Protein AF-A0A1W6MZQ7-F1 (afdb_monomer_lite)

pLDDT: mean 76.64, std 16.8, range [31.25, 96.75]

Sequence (669 aa):
MWQERLDAFWDGKRGLALGFFDEETVAAEGVRPEIAVFASATEAMDDAELVDLVEPARWRCGCQMFDVPRGRRFLALHAVGGAELRIELCDDKLGLTGGEWRVLFIELPDGSALAQPAFNAASLSAHGDLARYAQERILRSGPKLVWALGQKRSVERPADAIVIQRLEPTQRLFPAQQSHLAIEARELRVEREEAPPPAPFAILDHWLREGGAPCATLRLRFASFAQGDAFLKRSSTFLVMHQRRAFRDWAREQRRIGGAIADPLTCDDVRIATGRAQERFDAVERSGAIVVQNLAKLFGAKNALPDGVSARRTTDEAGSGAVVDLAFHGAALGDDLGLVSACPDGGDFEVLPVDPGGVRHARVFRLGFDGLSARALQENDPLLEEILRLAADAERGAELGAPESKRAAPLQERRERLVSSLNRTLAAAGFGERFDPTRKWDALEPLRFWSFCALVVDCPAAARGDLAARGGFEAFRADPALIEALAGQPDLRLLDGSPRRANEEQRSFVHRYAAALGLGGLVAPRADAATQLEAYRLLRQTPLARELAAARLALDEPSFEAATLADAAAKLSNEAMVERAVIYCDDWGFPEKGEALRAYLQRRRQGEWTSVEEGTHLAVIVAEADTYWRELGAARASTPDEAEPVKPAGLLATVRGFFFRGASKAAQS

Foldseek 3Di:
DLLVQWDWAAQLFFKIKIFRQAPVQVPDLPNQFFKFKWWALDPVCFQIFTFFTRHSVLCLLRMDITGHFPNTFWMWIQTPVRAIEIEGEDEPVVDDDWAKKKKWWWFADPDDLQDAIHIHIDIDTPPDPPLVVLVVVCVVSDLGTQWMKIWGWHWDQDPPNYIYIYTYHIATNPPHPLWFKEKEWDWFAQADDPDDDPALDPVCVVVCVVGHDTWGKIKIWTQEDDQPDPLLLQKKKKKAQVVLVVLVVVQVVCVVVVHDHDDDDAPVNVCVVRVPPPRDHLAQRDSDRMDMARRSCQVPDDPDNPGQWHWDWDQDPVRRTTMIMIIGHPHDAFMKIWMFGLDADPNNYHYPPHQPDADRGIWMWGQHPRHTDTDHDHPPDPVNVVRSVVSVVNSVVSPDPDPPPVVPVSNLVSLCSNQSNLQVLCVVLVADDGDDSPDDARNCRSVLSSSLSSLSNPFDPLLSVVCVVLVHSVLCVLRVNLSSLSSVPSVQDFDPDRLVVLSVPSAHPLQSNCVRSVNRQQEPRSARPLLSVVSSVVVSVVVLSVLCSLLQEHRRDNDDDSVLSSLLSVLSSPLVLLVLLLVVCVVVVNVVLNVLSVVSVVCVVVSHHDYPVSSSVNSVSSVVSVVVVVVVVVVVVPPPDPPDPDDDDDDDPPDPPPPDDDDDDDDDD

Secondary structure (DSSP, 8-state):
-HHHH-EEEE-SSSEEEEE--SHHHHT-GGG---EEEEEESSTT-TT-EEEEEE-GGGGGGSEEEEEPPTT--EEEEEETTS-EEEEEE--GGG--SS-EEEEEEEEPPSS-TTPPPEEEEEEEETTS-HHHHHHHHHHHHTTSEEEEEEEEEEEE--TTS-EEEEEPPPEEEETTP---EEEEEPP-B-SPPSSPPPPSSHHHHHHHHTT---BEEEEEEES---TT-HHHHSEEEEEE-HHHHHHHHHHHHHHHHT---PPPPPHHHHHHHHT-TT---SS--SS-SEEEEEHHHHHH-SS---TTEEEEEE--TT-SSEEEEEEETT--TT-EEEEEESS--TTSEEEES------TTEEEEEEETTEEEEEPPPTT-HHHHHHHHHHHHHHHTT------GGGHHHHHHHHHHHHHHHHHHHHHTT------TTSPPPTTHHHHHHHHHHHHHHS-HHHHHHHHHTTHHHHHHH-HHHHHHHHT-TT----S--HHHHTSS---HHHHHHHHTT-TTSB-TT--HHHHHHHHHHHTSHHHHHHHHHTTEEB-SS---HHHHHHHHHHHH-HHHHHHHHHHHHHTT-HHHHHHHHHHHHHHHHT--EEHHHHHHHHHHHHHHHHHHHHHHHHHHSS-------PPPSS-SSSTTSS----------

Radius of gyration: 38.1 Å; chains: 1; bounding box: 81×93×142 Å

Organism: NCBI:txid655015

Structure (mmCIF, N/CA/C/O backbone):
data_AF-A0A1W6MZQ7-F1
#
_entry.id   AF-A0A1W6MZQ7-F1
#
loop_
_atom_site.group_PDB
_atom_site.id
_atom_site.type_symbol
_atom_site.label_atom_id
_atom_site.label_alt_id
_atom_site.label_comp_id
_atom_site.label_asym_id
_atom_site.label_entity_id
_atom_site.label_seq_id
_atom_site.pdbx_PDB_ins_code
_atom_site.Cartn_x
_atom_site.Cartn_y
_atom_site.Cartn_z
_atom_site.occupancy
_atom_site.B_iso_or_equiv
_atom_site.auth_seq_id
_atom_site.auth_comp_id
_atom_site.auth_asym_id
_atom_site.auth_atom_id
_atom_site.pdbx_PDB_model_num
ATOM 1 N N . MET A 1 1 ? -3.433 27.214 5.266 1.00 71.44 1 MET A N 1
ATOM 2 C CA . MET A 1 1 ? -4.229 26.115 5.863 1.00 71.44 1 MET A CA 1
ATOM 3 C C . MET A 1 1 ? -3.512 24.792 5.587 1.00 71.44 1 MET A C 1
ATOM 5 O O . MET A 1 1 ? -2.736 24.756 4.638 1.00 71.44 1 MET A O 1
ATOM 9 N N . TRP A 1 2 ? -3.656 23.751 6.418 1.00 82.00 2 TRP A N 1
ATOM 10 C CA . TRP A 1 2 ? -2.862 22.516 6.253 1.00 82.00 2 TRP A CA 1
ATOM 11 C C . TRP A 1 2 ? -3.221 21.763 4.962 1.00 82.00 2 TRP A C 1
ATOM 13 O O . TRP A 1 2 ? -2.330 21.190 4.346 1.00 82.00 2 TRP A O 1
ATOM 23 N N . GLN A 1 3 ? -4.476 21.858 4.504 1.00 85.81 3 GLN A N 1
ATOM 24 C CA . GLN A 1 3 ? -4.986 21.193 3.296 1.00 85.81 3 GLN A CA 1
ATOM 25 C C . GLN A 1 3 ? -4.199 21.556 2.028 1.00 85.81 3 GLN A C 1
ATOM 27 O O . GLN A 1 3 ? -4.073 20.744 1.124 1.00 85.81 3 GLN A O 1
ATOM 32 N N . GLU A 1 4 ? -3.654 22.772 1.961 1.00 77.06 4 GLU A N 1
ATOM 33 C CA . GLU A 1 4 ? -2.911 23.262 0.790 1.00 77.06 4 GLU A CA 1
ATOM 34 C C . GLU A 1 4 ? -1.420 22.912 0.846 1.00 77.06 4 GLU A C 1
ATOM 36 O O . GLU A 1 4 ? -0.744 22.881 -0.180 1.00 77.06 4 GLU A O 1
ATOM 41 N N . ARG A 1 5 ? -0.907 22.673 2.058 1.00 80.94 5 ARG A N 1
ATOM 42 C CA . ARG A 1 5 ? 0.501 22.343 2.320 1.00 80.94 5 ARG A CA 1
ATOM 43 C C . ARG A 1 5 ? 0.741 20.840 2.367 1.00 80.94 5 ARG A C 1
ATOM 45 O O . ARG A 1 5 ? 1.894 20.424 2.338 1.00 80.94 5 ARG A O 1
ATOM 52 N N . LEU A 1 6 ? -0.324 20.049 2.497 1.00 88.44 6 LEU A N 1
ATOM 53 C CA . LEU A 1 6 ? -0.235 18.601 2.495 1.00 88.44 6 LEU A CA 1
ATOM 54 C C . LEU A 1 6 ? 0.089 18.127 1.077 1.00 88.44 6 LEU A C 1
ATOM 56 O O . LEU A 1 6 ? -0.652 18.357 0.118 1.00 88.44 6 LEU A O 1
ATOM 60 N N . ASP A 1 7 ? 1.222 17.459 0.954 1.00 91.38 7 ASP A N 1
ATOM 61 C CA . ASP A 1 7 ? 1.588 16.723 -0.237 1.00 91.38 7 ASP A CA 1
ATOM 62 C C . ASP A 1 7 ? 1.012 15.314 -0.160 1.00 91.38 7 ASP A C 1
ATOM 64 O O . ASP A 1 7 ? 1.001 14.681 0.896 1.00 91.38 7 ASP A O 1
ATOM 68 N N . ALA A 1 8 ? 0.556 14.817 -1.303 1.00 93.69 8 ALA A N 1
ATOM 69 C CA . ALA A 1 8 ? 0.020 13.477 -1.449 1.00 93.69 8 ALA A CA 1
ATOM 70 C C . ALA A 1 8 ? 0.686 12.818 -2.656 1.00 93.69 8 ALA A C 1
ATOM 72 O O . ALA A 1 8 ? 0.710 13.426 -3.718 1.00 93.69 8 ALA A O 1
ATOM 73 N N . PHE A 1 9 ? 1.213 11.607 -2.502 1.00 94.00 9 PHE A N 1
ATOM 74 C CA . PHE A 1 9 ? 1.806 10.813 -3.580 1.00 94.00 9 PHE A CA 1
ATOM 75 C C . PHE A 1 9 ? 1.146 9.440 -3.601 1.00 94.00 9 PHE A C 1
ATOM 77 O O . PHE A 1 9 ? 1.306 8.663 -2.659 1.00 94.00 9 PHE A O 1
ATOM 84 N N . TRP A 1 10 ? 0.396 9.141 -4.657 1.00 92.38 10 TRP A N 1
ATOM 85 C CA . TRP A 1 10 ? -0.298 7.864 -4.824 1.00 92.38 10 TRP A CA 1
ATOM 86 C C . TRP A 1 10 ? 0.396 6.999 -5.876 1.00 92.38 10 TRP A C 1
ATOM 88 O O . TRP A 1 10 ? 0.739 7.482 -6.949 1.00 92.38 10 TRP A O 1
ATOM 98 N N . ASP A 1 11 ? 0.609 5.713 -5.601 1.00 83.62 11 ASP A N 1
ATOM 99 C CA . ASP A 1 11 ? 1.352 4.800 -6.482 1.00 83.62 11 ASP A CA 1
ATOM 100 C C . ASP A 1 11 ? 0.547 4.244 -7.673 1.00 83.62 11 ASP A C 1
ATOM 102 O O . ASP A 1 11 ? 1.044 3.375 -8.394 1.00 83.62 11 ASP A O 1
ATOM 106 N N . GLY A 1 12 ? -0.689 4.713 -7.876 1.00 83.19 12 GLY A N 1
ATOM 107 C CA . GLY A 1 12 ? -1.612 4.191 -8.891 1.00 83.19 12 GLY A CA 1
ATOM 108 C C . GLY A 1 12 ? -2.274 2.864 -8.508 1.00 83.19 12 GLY A C 1
ATOM 109 O O . GLY A 1 12 ? -3.038 2.297 -9.285 1.00 83.19 12 GLY A O 1
ATOM 110 N N . LYS A 1 13 ? -1.963 2.329 -7.324 1.00 81.06 13 LYS A N 1
ATOM 111 C CA . LYS A 1 13 ? -2.495 1.075 -6.794 1.00 81.06 13 LYS A CA 1
ATOM 112 C C . LYS A 1 13 ? -3.123 1.351 -5.430 1.00 81.06 13 LYS A C 1
ATOM 114 O O . LYS A 1 13 ? -4.182 1.965 -5.353 1.00 81.06 13 LYS A O 1
ATOM 119 N N . ARG A 1 14 ? -2.486 0.889 -4.355 1.00 82.44 14 ARG A N 1
ATOM 120 C CA . ARG A 1 14 ? -2.981 1.011 -2.977 1.00 82.44 14 ARG A CA 1
ATOM 121 C C . ARG A 1 14 ? -2.107 1.928 -2.128 1.00 82.44 14 ARG A C 1
ATOM 123 O O . ARG A 1 14 ? -2.576 2.448 -1.129 1.00 82.44 14 ARG A O 1
ATOM 130 N N . GLY A 1 15 ? -0.844 2.139 -2.487 1.00 88.00 15 GLY A N 1
ATOM 131 C CA . GLY A 1 15 ? 0.063 2.941 -1.680 1.00 88.00 15 GLY A CA 1
ATOM 132 C C . GLY A 1 15 ? -0.234 4.426 -1.830 1.00 88.00 15 GLY A C 1
ATOM 133 O O . GLY A 1 15 ? -0.142 4.971 -2.926 1.00 88.00 15 GLY A O 1
ATOM 134 N N . LEU A 1 16 ? -0.520 5.092 -0.717 1.00 93.56 16 LEU A N 1
ATOM 135 C CA . LEU A 1 16 ? -0.635 6.544 -0.641 1.00 93.56 16 LEU A CA 1
ATOM 136 C C . LEU A 1 16 ? 0.331 7.053 0.430 1.00 93.56 16 LEU A C 1
ATOM 138 O O . LEU A 1 16 ? 0.368 6.529 1.538 1.00 93.56 16 LEU A O 1
ATOM 142 N N . ALA A 1 17 ? 1.123 8.067 0.105 1.00 95.12 17 ALA A N 1
ATOM 143 C CA . ALA A 1 17 ? 1.933 8.794 1.070 1.00 95.12 17 ALA A CA 1
ATOM 144 C C . ALA A 1 17 ? 1.362 10.200 1.238 1.00 95.12 17 ALA A C 1
ATOM 146 O O . ALA A 1 17 ? 1.220 10.914 0.247 1.00 95.12 17 ALA A O 1
ATOM 147 N N . LEU A 1 18 ? 1.068 10.603 2.473 1.00 94.12 18 LEU A N 1
ATOM 148 C CA . LEU A 1 18 ? 0.712 11.983 2.806 1.00 94.12 18 LEU A CA 1
ATOM 149 C C . LEU A 1 18 ? 1.831 12.593 3.637 1.00 94.12 18 LEU A C 1
ATOM 151 O O . LEU A 1 18 ? 2.338 11.943 4.548 1.00 94.12 18 LEU A O 1
ATOM 155 N N . GLY A 1 19 ? 2.235 13.825 3.360 1.00 90.88 19 GLY A N 1
ATOM 156 C CA . GLY A 1 19 ? 3.328 14.434 4.108 1.00 90.88 19 GLY A CA 1
ATOM 157 C C . GLY A 1 19 ? 3.513 15.920 3.876 1.00 90.88 19 GLY A C 1
ATOM 158 O O . GLY A 1 19 ? 2.843 16.537 3.056 1.00 90.88 19 GLY A O 1
ATOM 159 N N . PHE A 1 20 ? 4.451 16.480 4.626 1.00 87.19 20 PHE A N 1
ATOM 160 C CA . PHE A 1 20 ? 4.883 17.865 4.540 1.00 87.19 20 PHE A CA 1
ATOM 161 C C . PHE A 1 20 ? 6.380 17.870 4.226 1.00 87.19 20 PHE A C 1
ATOM 163 O O . PHE A 1 20 ? 7.201 17.631 5.111 1.00 87.19 20 PHE A O 1
ATOM 170 N N . PHE A 1 21 ? 6.730 18.109 2.961 1.00 83.88 21 PHE A N 1
ATOM 171 C CA . PHE A 1 21 ? 8.104 17.965 2.454 1.00 83.88 21 PHE A CA 1
ATOM 172 C C . PHE A 1 21 ? 8.775 19.298 2.077 1.00 83.88 21 PHE A C 1
ATOM 174 O O . PHE A 1 21 ? 9.856 19.303 1.494 1.00 83.88 21 PHE A O 1
ATOM 181 N N . ASP A 1 22 ? 8.143 20.428 2.392 1.00 71.50 22 ASP A N 1
ATOM 182 C CA . ASP A 1 22 ? 8.727 21.759 2.201 1.00 71.50 22 A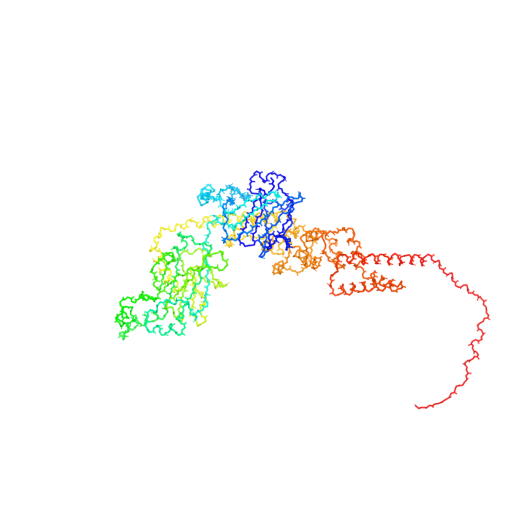SP A CA 1
ATOM 183 C C . ASP A 1 22 ? 9.459 22.203 3.490 1.00 71.50 22 ASP A C 1
ATOM 185 O O . ASP A 1 22 ? 8.891 22.112 4.583 1.00 71.50 22 ASP A O 1
ATOM 189 N N . GLU A 1 23 ? 10.694 22.718 3.382 1.00 55.97 23 GLU A N 1
ATOM 190 C CA . GLU A 1 23 ? 11.568 23.082 4.524 1.00 55.97 23 GLU A CA 1
ATOM 191 C C . GLU A 1 23 ? 10.915 24.079 5.508 1.00 55.97 23 GLU A C 1
ATOM 193 O O . GLU A 1 23 ? 11.013 23.913 6.724 1.00 55.97 23 GLU A O 1
ATOM 198 N N . GLU A 1 24 ? 10.162 25.066 5.007 1.00 52.12 24 GLU A N 1
ATOM 199 C CA . GLU A 1 24 ? 9.405 26.033 5.829 1.00 52.12 24 GLU A CA 1
ATOM 200 C C . GLU A 1 24 ? 8.218 25.397 6.583 1.00 52.12 24 GLU A C 1
ATOM 202 O O . GLU A 1 24 ? 7.628 25.995 7.486 1.00 52.12 24 GLU A O 1
ATOM 207 N N . THR A 1 25 ? 7.825 24.182 6.200 1.00 52.12 25 THR A N 1
ATOM 208 C CA . THR A 1 25 ? 6.667 23.457 6.738 1.00 52.12 25 THR A CA 1
ATOM 209 C C . THR A 1 25 ? 7.048 22.461 7.816 1.00 52.12 25 THR A C 1
ATOM 211 O O . THR A 1 25 ? 6.310 22.311 8.787 1.00 52.12 25 THR A O 1
ATOM 214 N N . VAL A 1 26 ? 8.227 21.851 7.705 1.00 52.47 26 VAL A N 1
ATOM 215 C CA . VAL A 1 26 ? 8.752 20.911 8.706 1.00 52.47 26 VAL A CA 1
ATOM 216 C C . VAL A 1 26 ? 9.034 21.606 10.049 1.00 52.47 26 VAL A C 1
ATOM 218 O O . VAL A 1 26 ? 8.854 20.990 11.101 1.00 52.47 26 VAL A O 1
ATOM 221 N N . ALA A 1 27 ? 9.418 22.888 10.018 1.00 45.47 27 ALA A N 1
ATOM 222 C CA . ALA A 1 27 ? 9.789 23.682 11.194 1.00 45.47 27 ALA A CA 1
ATOM 223 C C . ALA A 1 27 ? 8.606 24.320 11.956 1.00 45.47 27 ALA A C 1
ATOM 225 O O . ALA A 1 27 ? 8.798 24.838 13.055 1.00 45.47 27 ALA A O 1
ATOM 226 N N . ALA A 1 28 ? 7.387 24.307 11.405 1.00 54.41 28 ALA A N 1
ATOM 227 C CA . ALA A 1 28 ? 6.227 24.951 12.021 1.00 54.41 28 ALA A CA 1
ATOM 228 C C . ALA A 1 28 ? 5.400 23.948 12.850 1.00 54.41 28 ALA A C 1
ATOM 230 O O . ALA A 1 28 ? 4.686 23.114 12.293 1.00 54.41 28 ALA A O 1
ATOM 231 N N . GLU A 1 29 ? 5.439 24.060 14.184 1.00 51.78 29 GLU A N 1
ATOM 232 C CA . GLU A 1 29 ? 4.720 23.172 15.125 1.00 51.78 29 GLU A CA 1
ATOM 233 C C . GLU A 1 29 ? 3.195 23.096 14.877 1.00 51.78 29 GLU A C 1
ATOM 235 O O . GLU A 1 29 ? 2.567 22.087 15.181 1.00 51.78 29 GLU A O 1
ATOM 240 N N . GLY A 1 30 ? 2.593 24.116 14.253 1.00 55.25 30 GLY A N 1
ATOM 241 C CA . GLY A 1 30 ? 1.147 24.197 13.997 1.00 55.25 30 GLY A CA 1
ATOM 242 C C . GLY A 1 30 ? 0.613 23.449 12.765 1.00 55.25 30 GLY A C 1
ATOM 243 O O . GLY A 1 30 ? -0.562 23.603 12.443 1.00 55.25 30 GLY A O 1
ATOM 244 N N . VAL A 1 31 ? 1.438 22.686 12.034 1.00 64.69 31 VAL A N 1
ATOM 245 C CA . VAL A 1 31 ? 1.047 22.058 10.746 1.00 64.69 31 VAL A CA 1
ATOM 246 C C . VAL A 1 31 ? 0.741 20.558 10.864 1.00 64.69 31 VAL A C 1
ATOM 248 O O . VAL A 1 31 ? 0.466 19.909 9.864 1.00 64.69 31 VAL A O 1
ATOM 251 N N . ARG A 1 32 ? 0.753 19.985 12.073 1.00 76.88 32 ARG A N 1
ATOM 252 C CA . ARG A 1 32 ? 0.552 18.541 12.304 1.00 76.88 32 ARG A CA 1
ATOM 253 C C . ARG A 1 32 ? -0.828 18.262 12.917 1.00 76.88 32 ARG A C 1
ATOM 255 O O . ARG A 1 32 ? -0.908 18.022 14.121 1.00 76.88 32 ARG A O 1
ATOM 262 N N . PRO A 1 33 ? -1.920 18.348 12.138 1.00 84.00 33 PRO A N 1
ATOM 263 C CA . PRO A 1 33 ? -3.261 18.082 12.644 1.00 84.00 33 PRO A CA 1
ATOM 264 C C . PRO A 1 33 ? -3.449 16.601 12.988 1.00 84.00 33 PRO A C 1
ATOM 266 O O . PRO A 1 33 ? -2.837 15.719 12.381 1.00 84.00 33 PRO A O 1
ATOM 269 N N . GLU A 1 34 ? -4.355 16.338 13.928 1.00 90.81 34 GLU A N 1
ATOM 270 C CA . GLU A 1 34 ? -5.007 15.034 14.014 1.00 90.81 34 GLU A CA 1
ATOM 271 C C . GLU A 1 34 ? -5.961 14.894 12.822 1.00 90.81 34 GLU A C 1
ATOM 273 O O . GLU A 1 34 ? -6.820 15.761 12.637 1.00 90.81 34 GLU A O 1
ATOM 278 N N . ILE A 1 35 ? -5.791 13.849 12.007 1.00 92.44 35 ILE A N 1
ATOM 279 C CA . ILE A 1 35 ? -6.597 13.600 10.802 1.00 92.44 35 ILE A CA 1
ATOM 280 C C . ILE A 1 35 ? -7.170 12.186 10.839 1.00 92.44 35 ILE A C 1
ATOM 282 O O . ILE A 1 35 ? -6.416 11.213 10.875 1.00 92.44 35 ILE A O 1
ATOM 286 N N . ALA A 1 36 ? -8.493 12.072 10.739 1.00 94.50 36 ALA A N 1
ATOM 287 C CA . ALA A 1 36 ? -9.165 10.823 10.399 1.00 94.50 36 ALA A CA 1
ATOM 288 C C . ALA A 1 36 ? -9.240 10.684 8.872 1.00 94.50 36 ALA A C 1
ATOM 290 O O . ALA A 1 36 ? -9.693 11.604 8.187 1.00 94.50 36 ALA A O 1
ATOM 291 N N . VAL A 1 37 ? -8.778 9.552 8.344 1.00 95.44 37 VAL A N 1
ATOM 292 C CA . VAL A 1 37 ? -8.747 9.263 6.907 1.00 95.44 37 VAL A CA 1
ATOM 293 C C . VAL A 1 37 ? -9.775 8.189 6.598 1.00 95.44 37 VAL A C 1
ATOM 295 O O . VAL A 1 37 ? -9.667 7.066 7.090 1.00 95.44 37 VAL A O 1
ATOM 298 N N . PHE A 1 38 ? -10.738 8.516 5.745 1.00 95.38 38 PHE A N 1
ATOM 299 C CA . PHE A 1 38 ? -11.742 7.580 5.252 1.00 95.38 38 PHE A CA 1
ATOM 300 C C . PHE A 1 38 ? -11.581 7.355 3.756 1.00 95.38 38 PHE A C 1
ATOM 302 O O . PHE A 1 38 ? -11.130 8.253 3.048 1.00 95.38 38 PHE A O 1
ATOM 309 N N . ALA A 1 39 ? -11.976 6.179 3.272 1.00 94.12 39 ALA A N 1
ATOM 310 C CA . ALA A 1 39 ? -12.000 5.855 1.851 1.00 94.12 39 ALA A CA 1
ATOM 311 C C . ALA A 1 39 ? -13.369 5.318 1.417 1.00 94.12 39 ALA A C 1
ATOM 313 O O . ALA A 1 39 ? -14.009 4.558 2.141 1.00 94.12 39 ALA A O 1
ATOM 314 N N . SER A 1 40 ? -13.793 5.699 0.215 1.00 93.62 40 SER A N 1
ATOM 315 C CA . SER A 1 40 ? -15.077 5.355 -0.389 1.00 93.62 40 SER A CA 1
ATOM 316 C C . SER A 1 40 ? -14.934 4.987 -1.871 1.00 93.62 40 SER A C 1
ATOM 318 O O . SER A 1 40 ? -14.004 5.415 -2.568 1.00 93.62 40 SER A O 1
ATOM 320 N N . ALA A 1 41 ? -15.854 4.153 -2.365 1.00 90.00 41 ALA A N 1
ATOM 321 C CA . ALA A 1 41 ? -15.988 3.865 -3.791 1.00 90.00 41 ALA A CA 1
ATOM 322 C C . ALA A 1 41 ? -16.745 4.984 -4.530 1.00 90.00 41 ALA A C 1
ATOM 324 O O . ALA A 1 41 ? -16.603 5.131 -5.748 1.00 90.00 41 ALA A O 1
ATOM 325 N N . THR A 1 42 ? -17.523 5.787 -3.798 1.00 91.69 42 THR A N 1
ATOM 326 C CA . THR A 1 42 ? -18.426 6.812 -4.326 1.00 91.69 42 THR A CA 1
ATOM 327 C C . THR A 1 42 ? -18.037 8.205 -3.836 1.00 91.69 42 THR A C 1
ATOM 329 O O . THR A 1 42 ? -17.455 8.370 -2.772 1.00 91.69 42 THR A O 1
ATOM 332 N N . GLU A 1 43 ? -18.359 9.233 -4.616 1.00 89.25 43 GLU A N 1
ATOM 333 C CA . GLU A 1 43 ? -18.072 10.620 -4.227 1.00 89.25 43 GLU A CA 1
ATOM 334 C C . GLU A 1 43 ? -18.933 11.081 -3.037 1.00 89.25 43 GLU A C 1
ATOM 336 O O . GLU A 1 43 ? -18.526 11.952 -2.271 1.00 89.25 43 GLU A O 1
ATOM 341 N N . ALA A 1 44 ? -20.111 10.470 -2.863 1.00 89.75 44 ALA A N 1
ATOM 342 C CA . ALA A 1 44 ? -21.035 10.762 -1.769 1.00 89.75 44 ALA A CA 1
ATOM 343 C C . ALA A 1 44 ? -20.504 10.325 -0.392 1.00 89.75 44 ALA A C 1
ATOM 345 O O . ALA A 1 44 ? -20.954 10.856 0.616 1.00 89.75 44 ALA A O 1
ATOM 346 N N . MET A 1 45 ? -19.518 9.416 -0.347 1.00 89.81 45 MET A N 1
ATOM 347 C CA . MET A 1 45 ? -18.924 8.873 0.884 1.00 89.81 45 MET A CA 1
ATOM 348 C C . MET A 1 45 ? -19.895 8.059 1.767 1.00 89.81 45 MET A C 1
ATOM 350 O O . MET A 1 45 ? -19.579 7.784 2.922 1.00 89.81 45 MET A O 1
ATOM 354 N N . ASP A 1 46 ? -21.033 7.606 1.233 1.00 88.50 46 ASP A N 1
ATOM 355 C CA . ASP A 1 46 ? -22.055 6.865 1.998 1.00 88.50 46 ASP A CA 1
ATOM 356 C C . ASP A 1 46 ? -21.556 5.508 2.531 1.00 88.50 46 ASP A C 1
ATOM 358 O O . ASP A 1 46 ? -22.024 5.006 3.549 1.00 88.50 46 ASP A O 1
ATOM 362 N N . ASP A 1 47 ? -20.592 4.899 1.840 1.00 89.38 47 ASP A N 1
ATOM 363 C CA . ASP A 1 47 ? -19.989 3.607 2.179 1.00 89.38 47 ASP A CA 1
ATOM 364 C C . ASP A 1 47 ? -18.591 3.755 2.809 1.00 89.38 47 ASP A C 1
ATOM 366 O O . ASP A 1 47 ? -17.796 2.811 2.772 1.00 89.38 47 ASP A O 1
ATOM 370 N N . ALA A 1 48 ? -18.256 4.942 3.323 1.00 92.00 48 ALA A N 1
ATOM 371 C CA . ALA A 1 48 ? -16.924 5.281 3.806 1.00 92.00 48 ALA A CA 1
ATOM 372 C C . ALA A 1 48 ? -16.400 4.323 4.891 1.00 92.00 48 ALA A C 1
ATOM 374 O O . ALA A 1 48 ? -17.052 4.032 5.893 1.00 92.00 48 ALA A O 1
ATOM 375 N N . GLU A 1 49 ? -15.160 3.877 4.712 1.00 91.88 49 GLU A N 1
ATOM 376 C CA . GLU A 1 49 ? -14.439 3.046 5.671 1.00 91.88 49 GLU A CA 1
ATOM 377 C C . GLU A 1 49 ? -13.257 3.804 6.255 1.00 91.88 49 GLU A C 1
ATOM 379 O O . GLU A 1 49 ? -12.518 4.470 5.527 1.00 91.88 49 GLU A O 1
ATOM 384 N N . LEU A 1 50 ? -13.043 3.662 7.564 1.00 93.25 50 LEU A N 1
ATOM 385 C CA . LEU A 1 50 ? -11.858 4.204 8.213 1.00 93.25 50 LEU A CA 1
ATOM 386 C C . LEU A 1 50 ? -10.615 3.482 7.670 1.00 93.25 50 LEU A C 1
ATOM 388 O O . LEU A 1 50 ? -10.536 2.250 7.698 1.00 93.25 50 LEU A O 1
ATOM 392 N N . VAL A 1 51 ? -9.650 4.261 7.185 1.00 92.88 51 VAL A N 1
ATOM 393 C CA . VAL A 1 51 ? -8.336 3.797 6.720 1.00 92.88 51 VAL A CA 1
ATOM 394 C C . VAL A 1 51 ? -7.301 3.963 7.823 1.00 92.88 51 VAL A C 1
ATOM 396 O O . VAL A 1 51 ? -6.512 3.051 8.050 1.00 92.88 51 VAL A O 1
ATOM 399 N N . ASP A 1 52 ? -7.301 5.116 8.497 1.00 93.12 52 ASP A N 1
ATOM 400 C CA . ASP A 1 52 ? -6.390 5.408 9.604 1.00 93.12 52 ASP A CA 1
ATOM 401 C C . ASP A 1 52 ? -6.857 6.636 10.416 1.00 93.12 52 ASP A C 1
ATOM 403 O O . ASP A 1 52 ? -7.628 7.464 9.927 1.00 93.12 52 ASP A O 1
ATOM 407 N N . LEU A 1 53 ? -6.335 6.784 11.635 1.00 92.75 53 LEU A N 1
ATOM 408 C CA . LEU A 1 53 ? -6.378 8.008 12.437 1.00 92.75 53 LEU A CA 1
ATOM 409 C C . LEU A 1 53 ? -4.943 8.447 12.756 1.00 92.75 53 LEU A C 1
ATOM 411 O O . LEU A 1 53 ? -4.228 7.827 13.554 1.00 92.75 53 LEU A O 1
ATOM 415 N N . VAL A 1 54 ? -4.523 9.541 12.130 1.00 91.56 54 VAL A N 1
ATOM 416 C CA . VAL A 1 54 ? -3.175 10.088 12.259 1.00 91.56 54 VAL A CA 1
ATOM 417 C C . VAL A 1 54 ? -3.151 11.129 13.360 1.00 91.56 54 VAL A C 1
ATOM 419 O O . VAL A 1 54 ? -3.670 12.227 13.196 1.00 91.56 54 VAL A O 1
ATOM 422 N N . GLU A 1 55 ? -2.505 10.807 14.472 1.00 88.31 55 GLU A N 1
ATOM 423 C CA . GLU A 1 55 ? -2.292 11.753 15.566 1.00 88.31 55 GLU A CA 1
ATOM 424 C C . GLU A 1 55 ? -1.119 12.706 15.281 1.00 88.31 55 GLU A C 1
ATOM 426 O O . GLU A 1 55 ? -0.189 12.335 14.557 1.00 88.31 55 GLU A O 1
ATOM 431 N N . PRO A 1 56 ? -1.068 13.894 15.917 1.00 86.56 56 PRO A N 1
ATOM 432 C CA . PRO A 1 56 ? 0.030 14.850 15.759 1.00 86.56 56 PRO A CA 1
ATOM 433 C C . PRO A 1 56 ? 1.428 14.231 15.943 1.00 86.56 56 PRO A C 1
ATOM 435 O O . PRO A 1 56 ? 2.355 14.536 15.190 1.00 86.56 56 PRO A O 1
ATOM 438 N N . ALA A 1 57 ? 1.568 13.308 16.901 1.00 83.12 57 ALA A N 1
ATOM 439 C CA . ALA A 1 57 ? 2.815 12.595 17.179 1.00 83.12 57 ALA A CA 1
ATOM 440 C C . ALA A 1 57 ? 3.227 11.623 16.057 1.00 83.12 57 ALA A C 1
ATOM 442 O O . ALA A 1 57 ? 4.416 11.372 15.865 1.00 83.12 57 ALA A O 1
ATOM 443 N N . ARG A 1 58 ? 2.274 11.095 15.276 1.00 86.00 58 ARG A N 1
ATOM 444 C CA . ARG A 1 58 ? 2.573 10.151 14.191 1.00 86.00 58 ARG A CA 1
ATOM 445 C C . ARG A 1 58 ? 3.244 10.824 12.999 1.00 86.00 58 ARG A C 1
ATOM 447 O O . ARG A 1 58 ? 4.033 10.169 12.335 1.00 86.00 58 ARG A O 1
ATOM 454 N N . TRP A 1 59 ? 3.116 12.140 12.822 1.00 85.56 59 TRP A N 1
ATOM 455 C CA . TRP A 1 59 ? 3.863 12.923 11.819 1.00 85.56 59 TRP A CA 1
ATOM 456 C C . TRP A 1 59 ? 5.386 13.032 12.079 1.00 85.56 59 TRP A C 1
ATOM 458 O O . TRP A 1 59 ? 6.058 13.874 11.481 1.00 85.56 59 TRP A O 1
ATOM 468 N N . ARG A 1 60 ? 5.951 12.183 12.949 1.00 79.38 60 ARG A N 1
ATOM 469 C CA . ARG A 1 60 ? 7.359 12.120 13.392 1.00 79.38 60 ARG A CA 1
ATOM 470 C C . ARG A 1 60 ? 8.406 12.241 12.283 1.00 79.38 60 ARG A C 1
ATOM 472 O O . ARG A 1 60 ? 9.444 12.860 12.485 1.00 79.38 60 ARG A O 1
ATOM 479 N N . CYS A 1 61 ? 8.125 11.697 11.101 1.00 76.94 61 CYS A N 1
ATOM 480 C CA . CYS A 1 61 ? 9.060 11.678 9.973 1.00 76.94 61 CYS A CA 1
ATOM 481 C C . CYS A 1 61 ? 8.665 12.613 8.818 1.00 76.94 61 CYS A C 1
ATOM 483 O O . CYS A 1 61 ? 9.209 12.500 7.720 1.00 76.94 61 CYS A O 1
ATOM 485 N N . GLY A 1 62 ? 7.693 13.503 9.051 1.00 82.69 62 GLY A N 1
ATOM 486 C CA . GLY A 1 62 ? 7.150 14.422 8.048 1.00 82.69 62 GLY A CA 1
ATOM 487 C C . GLY A 1 62 ? 6.198 13.772 7.040 1.00 82.69 62 GLY A C 1
ATOM 488 O O . GLY A 1 62 ? 5.563 14.487 6.275 1.00 82.69 62 GLY A O 1
ATOM 489 N N . CYS A 1 63 ? 6.047 12.445 7.049 1.00 89.38 63 CYS A N 1
ATOM 490 C CA . CYS A 1 63 ? 5.118 11.727 6.181 1.00 89.38 63 CYS A CA 1
ATOM 491 C C . CYS A 1 63 ? 4.442 10.548 6.888 1.00 89.38 63 CYS A C 1
ATOM 493 O O . CYS A 1 63 ? 4.906 10.080 7.930 1.00 89.38 63 CYS A O 1
ATOM 495 N N . GLN A 1 64 ? 3.339 10.086 6.314 1.00 92.19 64 GLN A N 1
ATOM 496 C CA . GLN A 1 64 ? 2.556 8.930 6.723 1.00 92.19 64 GLN A CA 1
ATOM 497 C C . GLN A 1 64 ? 2.237 8.070 5.509 1.00 92.19 64 GLN A C 1
ATOM 499 O O . GLN A 1 64 ? 1.949 8.587 4.426 1.00 92.19 64 GLN A O 1
ATOM 504 N N . MET A 1 65 ? 2.308 6.758 5.709 1.00 94.06 65 MET A N 1
ATOM 505 C CA . MET A 1 65 ? 2.030 5.767 4.681 1.00 94.06 65 MET A CA 1
ATOM 506 C C . MET A 1 65 ? 0.653 5.165 4.915 1.00 94.06 65 MET A C 1
ATOM 508 O O . MET A 1 65 ? 0.337 4.751 6.024 1.00 94.06 65 MET A O 1
ATOM 512 N N . PHE A 1 66 ? -0.128 5.057 3.851 1.00 91.75 66 PHE A N 1
ATOM 513 C CA . PHE A 1 66 ? -1.458 4.469 3.863 1.00 91.75 66 PHE A CA 1
ATOM 514 C C . PHE A 1 66 ? -1.536 3.376 2.807 1.00 91.75 66 PHE A C 1
ATOM 516 O O . PHE A 1 66 ? -0.890 3.445 1.755 1.00 91.75 66 PHE A O 1
ATOM 523 N N . ASP A 1 67 ? -2.363 2.382 3.100 1.00 88.75 67 ASP A N 1
ATOM 524 C CA . ASP A 1 67 ? -2.786 1.368 2.150 1.00 88.75 67 ASP A CA 1
ATOM 525 C C . ASP A 1 67 ? -4.283 1.566 1.878 1.00 88.75 67 ASP A C 1
ATOM 527 O O . ASP A 1 67 ? -5.140 1.294 2.718 1.00 88.75 67 ASP A O 1
ATOM 531 N N . VAL A 1 68 ? -4.585 2.128 0.711 1.00 87.12 68 VAL A N 1
ATOM 532 C CA . VAL A 1 68 ? -5.941 2.422 0.254 1.00 87.12 68 VAL A CA 1
ATOM 533 C C . VAL A 1 68 ? -6.639 1.104 -0.106 1.00 87.12 68 VAL A C 1
ATOM 535 O O . VAL A 1 68 ? -6.083 0.304 -0.874 1.00 87.12 68 VAL A O 1
ATOM 538 N N . PRO A 1 69 ? -7.852 0.840 0.418 1.00 83.31 69 PRO A N 1
ATOM 539 C CA . PRO A 1 69 ? -8.584 -0.375 0.086 1.00 83.31 69 PRO A CA 1
ATOM 540 C C . PRO A 1 69 ? -8.893 -0.469 -1.415 1.00 83.31 69 PRO A C 1
ATOM 542 O O . PRO A 1 69 ? -9.169 0.526 -2.087 1.00 83.31 69 PRO A O 1
ATOM 545 N N . ARG A 1 70 ? -8.865 -1.690 -1.963 1.00 79.81 70 ARG A N 1
ATOM 546 C CA . ARG A 1 70 ? -9.124 -1.922 -3.394 1.00 79.81 70 ARG A CA 1
ATOM 547 C C . ARG A 1 70 ? -10.514 -1.416 -3.789 1.00 79.81 70 ARG A C 1
ATOM 549 O O . ARG A 1 70 ? -11.488 -1.683 -3.097 1.00 79.81 70 ARG A O 1
ATOM 556 N N . GLY A 1 71 ? -10.601 -0.735 -4.930 1.00 77.88 71 GLY A N 1
ATOM 557 C CA . GLY A 1 71 ? -11.865 -0.215 -5.462 1.00 77.88 71 GLY A CA 1
ATOM 558 C C . GLY A 1 71 ? -12.375 1.058 -4.777 1.00 77.88 71 GLY A C 1
ATOM 559 O O . GLY A 1 71 ? -13.376 1.612 -5.223 1.00 77.88 71 GLY A O 1
ATOM 560 N N . ARG A 1 72 ? -11.686 1.555 -3.740 1.00 87.25 72 ARG A N 1
ATOM 561 C CA . ARG A 1 72 ? -11.975 2.845 -3.109 1.00 87.25 72 ARG A CA 1
ATOM 562 C C . ARG A 1 72 ? -11.071 3.909 -3.730 1.00 87.25 72 ARG A C 1
ATOM 564 O O . ARG A 1 72 ? -9.851 3.772 -3.705 1.00 87.25 72 ARG A O 1
ATOM 571 N N . ARG A 1 73 ? -11.664 4.944 -4.321 1.00 89.00 73 ARG A N 1
ATOM 572 C CA . ARG A 1 73 ? -10.937 5.996 -5.060 1.00 89.00 73 ARG A CA 1
ATOM 573 C C . ARG A 1 73 ? -11.168 7.401 -4.519 1.00 89.00 73 ARG A C 1
ATOM 575 O O . ARG A 1 73 ? -10.459 8.316 -4.914 1.00 89.00 73 ARG A O 1
ATOM 582 N N . PHE A 1 74 ? -12.139 7.575 -3.631 1.00 94.00 74 PHE A N 1
ATOM 583 C CA . PHE A 1 74 ? -12.390 8.840 -2.956 1.00 94.00 74 PHE A CA 1
ATOM 584 C C . PHE A 1 74 ? -11.905 8.716 -1.522 1.00 94.00 74 PHE A C 1
ATOM 586 O O . PHE A 1 74 ? -12.229 7.739 -0.850 1.00 94.00 74 PHE A O 1
ATOM 593 N N . LEU A 1 75 ? -11.115 9.677 -1.059 1.00 96.06 75 LEU A N 1
ATOM 594 C CA . LEU A 1 75 ? -10.709 9.778 0.332 1.00 96.06 75 LEU A CA 1
ATOM 595 C C . LEU A 1 75 ? -11.212 11.082 0.930 1.00 96.06 75 LEU A C 1
ATOM 597 O O . LEU A 1 75 ? -11.176 12.121 0.272 1.00 96.06 75 LEU A O 1
ATOM 601 N N . ALA A 1 76 ? -11.608 11.031 2.195 1.00 95.19 76 ALA A N 1
ATOM 602 C CA . ALA A 1 76 ? -11.921 12.212 2.983 1.00 95.19 76 ALA A CA 1
ATOM 603 C C . ALA A 1 76 ? -11.005 12.266 4.204 1.00 95.19 76 ALA A C 1
ATOM 605 O O . ALA A 1 76 ? -10.865 11.291 4.946 1.00 95.19 76 ALA A O 1
ATOM 606 N N . LEU A 1 77 ? -10.340 13.405 4.371 1.00 95.12 77 LEU A N 1
ATOM 607 C CA . LEU A 1 77 ? -9.435 13.688 5.473 1.00 95.12 77 LEU A CA 1
ATOM 608 C C . LEU A 1 77 ? -10.102 14.738 6.355 1.00 95.12 77 LEU A C 1
ATOM 610 O O . LEU A 1 77 ? -10.192 15.905 5.967 1.00 95.12 77 LEU A O 1
ATOM 614 N N . HIS A 1 78 ? -10.543 14.325 7.540 1.00 92.88 78 HIS A N 1
ATOM 615 C CA . HIS A 1 78 ? -11.208 15.202 8.499 1.00 92.88 78 HIS A CA 1
ATOM 616 C C . HIS A 1 78 ? -10.265 15.538 9.646 1.00 92.88 78 HIS A C 1
ATOM 618 O O . HIS A 1 78 ? -9.803 14.651 10.366 1.00 92.88 78 HIS A O 1
ATOM 624 N N . ALA A 1 79 ? -9.999 16.828 9.831 1.00 90.31 79 ALA A N 1
ATOM 625 C CA . ALA A 1 79 ? -9.285 17.317 10.999 1.00 90.31 79 ALA A CA 1
ATOM 626 C C . ALA A 1 79 ? -10.252 17.642 12.146 1.00 90.31 79 ALA A C 1
ATOM 628 O O . ALA A 1 79 ? -11.384 18.068 11.919 1.00 90.31 79 ALA A O 1
ATOM 629 N N . VAL A 1 80 ? -9.765 17.556 13.387 1.00 80.06 80 VAL A N 1
ATOM 630 C CA . VAL A 1 80 ? -10.539 17.881 14.608 1.00 80.06 80 VAL A CA 1
ATOM 631 C C . VAL A 1 80 ? -11.135 19.300 14.580 1.00 80.06 80 VAL A C 1
ATOM 633 O O . VAL A 1 80 ? -12.200 19.538 15.138 1.00 80.06 80 VAL A O 1
ATOM 636 N N . GLY A 1 81 ? -10.495 20.243 13.881 1.00 74.81 81 GLY A N 1
ATOM 637 C CA . GLY A 1 81 ? -10.987 21.618 13.713 1.00 74.81 81 GLY A CA 1
ATOM 638 C C . GLY A 1 81 ? -12.113 21.802 12.684 1.00 74.81 81 GLY A C 1
ATOM 639 O O . GLY A 1 81 ? -12.382 22.940 12.311 1.00 74.81 81 GLY A O 1
ATOM 640 N N . GLY A 1 82 ? -12.713 20.724 12.165 1.00 82.00 82 GLY A N 1
ATOM 641 C CA . GLY A 1 82 ? -13.782 20.766 11.153 1.00 82.00 82 GLY A CA 1
ATOM 642 C C . GLY A 1 82 ? -13.300 21.017 9.719 1.00 82.00 82 GLY A C 1
ATOM 643 O O . GLY A 1 82 ? -14.099 21.076 8.792 1.00 82.00 82 GLY A O 1
ATOM 644 N N . ALA A 1 83 ? -11.989 21.159 9.524 1.00 87.25 83 ALA A N 1
ATOM 645 C CA . ALA A 1 83 ? -11.369 21.287 8.213 1.00 87.25 83 ALA A CA 1
ATOM 646 C C . ALA A 1 83 ? -11.374 19.941 7.470 1.00 87.25 83 ALA A C 1
ATOM 648 O O . ALA A 1 83 ? -10.881 18.944 7.999 1.00 87.25 83 ALA A O 1
ATOM 649 N N . GLU A 1 84 ? -11.860 19.945 6.228 1.00 91.00 84 GLU A N 1
ATOM 650 C CA . GLU A 1 84 ? -11.932 18.765 5.363 1.00 91.00 84 GLU A CA 1
ATOM 651 C C . GLU A 1 84 ? -11.101 18.955 4.085 1.00 91.00 84 GLU A C 1
ATOM 653 O O . GLU A 1 84 ? -11.087 20.035 3.480 1.00 91.00 84 GLU A O 1
ATOM 658 N N . LEU A 1 85 ? -10.407 17.889 3.682 1.00 92.75 85 LEU A N 1
ATOM 659 C CA . LEU A 1 85 ? -9.776 17.736 2.372 1.00 92.75 85 LEU A CA 1
ATOM 660 C C . LEU A 1 85 ? -10.306 16.450 1.733 1.00 92.75 85 LEU A C 1
ATOM 662 O O . LEU A 1 85 ? -10.170 15.372 2.310 1.00 92.75 85 LEU A O 1
ATOM 666 N N . ARG A 1 86 ? -10.865 16.559 0.528 1.00 94.62 86 ARG A N 1
ATOM 667 C CA . ARG A 1 86 ? -11.235 15.403 -0.292 1.00 94.62 86 ARG A CA 1
ATOM 668 C C . ARG A 1 86 ? -10.152 15.122 -1.312 1.00 94.62 86 ARG A C 1
ATOM 670 O O . ARG A 1 86 ? -9.676 16.040 -1.975 1.00 94.62 86 ARG A O 1
ATOM 677 N N . ILE A 1 87 ? -9.785 13.856 -1.448 1.00 95.12 87 ILE A N 1
ATOM 678 C CA . ILE A 1 87 ? -8.835 13.390 -2.451 1.00 95.12 87 ILE A CA 1
ATOM 679 C C . ILE A 1 87 ? -9.554 12.434 -3.395 1.00 95.12 87 ILE A C 1
ATOM 681 O O . ILE A 1 87 ? -10.085 11.415 -2.966 1.00 95.12 87 ILE A O 1
ATOM 685 N N . GLU A 1 88 ? -9.542 12.739 -4.684 1.00 93.75 88 GLU A N 1
ATOM 686 C CA . GLU A 1 88 ? -9.983 11.831 -5.738 1.00 93.75 88 GLU A CA 1
ATOM 687 C C . GLU A 1 88 ? -8.757 11.213 -6.419 1.00 93.75 88 GLU A C 1
ATOM 689 O O . GLU A 1 88 ? -7.894 11.921 -6.944 1.00 93.75 88 GLU A O 1
ATOM 694 N N . LEU A 1 89 ? -8.679 9.885 -6.412 1.00 91.44 89 LEU A N 1
ATOM 695 C CA . LEU A 1 89 ? -7.671 9.114 -7.130 1.00 91.44 89 LEU A CA 1
ATOM 696 C C . LEU A 1 89 ? -8.169 8.877 -8.559 1.00 91.44 89 LEU A C 1
ATOM 698 O O . LEU A 1 89 ? -9.027 8.025 -8.811 1.00 91.44 89 LEU A O 1
ATOM 702 N N . CYS A 1 90 ? -7.657 9.671 -9.493 1.00 83.75 90 CYS A N 1
ATOM 703 C CA . CYS A 1 90 ? -8.022 9.608 -10.898 1.00 83.75 90 CYS A CA 1
ATOM 704 C C . CYS A 1 90 ? -7.180 8.551 -11.607 1.00 83.75 90 CYS A C 1
ATOM 706 O O . CYS A 1 90 ? -5.958 8.650 -11.656 1.00 83.75 90 CYS A O 1
ATOM 708 N N . ASP A 1 91 ? -7.845 7.562 -12.195 1.00 66.44 91 ASP A N 1
ATOM 709 C CA . ASP A 1 91 ? -7.196 6.601 -13.084 1.00 66.44 91 ASP A CA 1
ATOM 710 C C . ASP A 1 91 ? -6.694 7.304 -14.365 1.00 66.44 91 ASP A C 1
ATOM 712 O O . ASP A 1 91 ? -7.303 8.273 -14.838 1.00 66.44 91 ASP A O 1
ATOM 716 N N . ASP A 1 92 ? -5.611 6.790 -14.953 1.00 57.06 92 ASP A N 1
ATOM 717 C CA . ASP A 1 92 ? -4.869 7.394 -16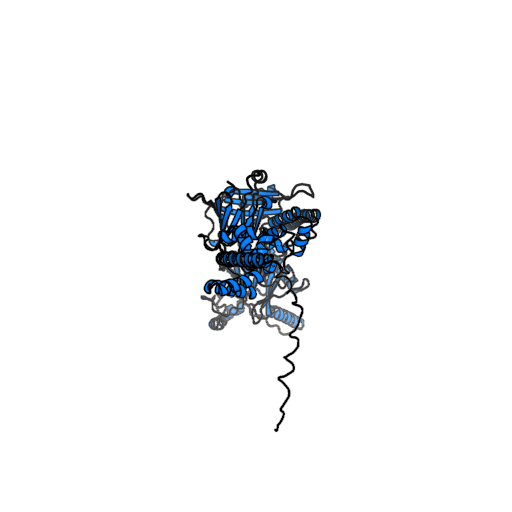.077 1.00 57.06 92 ASP A CA 1
ATOM 718 C C . ASP A 1 92 ? -5.758 7.704 -17.297 1.00 57.06 92 ASP A C 1
ATOM 720 O O . ASP A 1 92 ? -5.451 8.571 -18.118 1.00 57.06 92 ASP A O 1
ATOM 724 N N . LYS A 1 93 ? -6.899 7.013 -17.411 1.00 47.16 93 LYS A N 1
ATOM 725 C CA . LYS A 1 93 ? -7.852 7.115 -18.525 1.00 47.16 93 LYS A CA 1
ATOM 726 C C . LYS A 1 93 ? -8.521 8.486 -18.652 1.00 47.16 93 LYS A C 1
ATOM 728 O O . LYS A 1 93 ? -8.928 8.843 -19.755 1.00 47.16 93 LYS A O 1
ATOM 733 N N . LEU A 1 94 ? -8.676 9.226 -17.550 1.00 49.06 94 LEU A N 1
ATOM 734 C CA . LEU A 1 94 ? -9.416 10.495 -17.536 1.00 49.06 94 LEU A CA 1
ATOM 735 C C . LEU A 1 94 ? -8.526 11.735 -17.641 1.00 49.06 94 LEU A C 1
ATOM 737 O O . LEU A 1 94 ? -9.072 12.786 -17.946 1.00 49.06 94 LEU A O 1
ATOM 741 N N . GLY A 1 95 ? -7.206 11.596 -17.444 1.00 57.56 95 GLY A N 1
ATOM 742 C CA . GLY A 1 95 ? -6.173 12.625 -17.627 1.00 57.56 95 GLY A CA 1
ATOM 743 C C . GLY A 1 95 ? -6.554 14.028 -17.138 1.00 57.56 95 GLY A C 1
ATOM 744 O O . GLY A 1 95 ? -7.266 14.765 -17.815 1.00 57.56 95 GLY A O 1
ATOM 745 N N . LEU A 1 96 ? -6.005 14.471 -16.008 1.00 70.56 96 LEU A N 1
ATOM 746 C CA . LEU A 1 96 ? -6.294 15.793 -15.452 1.00 70.56 96 LEU A CA 1
ATOM 747 C C . LEU A 1 96 ? -5.980 16.905 -16.466 1.00 70.56 96 LEU A C 1
ATOM 749 O O . LEU A 1 96 ? -4.844 17.056 -16.933 1.00 70.56 96 LEU A O 1
ATOM 753 N N . THR A 1 97 ? -6.982 17.720 -16.790 1.00 67.75 97 THR A N 1
ATOM 754 C CA . THR A 1 97 ? -6.814 18.910 -17.628 1.00 67.75 97 THR A CA 1
ATOM 755 C C . THR A 1 97 ? -6.285 20.062 -16.773 1.00 67.75 97 THR A C 1
ATOM 757 O O . THR A 1 97 ? -7.038 20.697 -16.038 1.00 67.75 97 THR A O 1
ATOM 760 N N . GLY A 1 98 ? -4.983 20.341 -16.857 1.00 73.31 98 GLY A N 1
ATOM 761 C CA . GLY A 1 98 ? -4.326 21.401 -16.081 1.00 73.31 98 GLY A CA 1
ATOM 762 C C . GLY A 1 98 ? -3.791 20.939 -14.718 1.00 73.31 98 GLY A C 1
ATOM 763 O O . GLY A 1 98 ? -3.450 19.771 -14.544 1.00 73.31 98 GLY A O 1
ATOM 764 N N . GLY A 1 99 ? -3.655 21.880 -13.775 1.00 84.88 99 GLY A N 1
ATOM 765 C CA . GLY A 1 99 ? -3.115 21.642 -12.428 1.00 84.88 99 GLY A CA 1
ATOM 766 C C . GLY A 1 99 ? -1.622 21.957 -12.266 1.00 84.88 99 GLY A C 1
ATOM 767 O O . GLY A 1 99 ? -1.063 22.816 -12.959 1.00 84.88 99 GLY A O 1
ATOM 768 N N . GLU A 1 100 ? -0.973 21.251 -11.345 1.00 89.69 100 GLU A N 1
ATOM 769 C CA . GLU A 1 100 ? 0.466 21.320 -11.086 1.00 89.69 100 GLU A CA 1
ATOM 770 C C . GLU A 1 100 ? 1.083 19.927 -10.912 1.00 89.69 100 GLU A C 1
ATOM 772 O O . GLU A 1 100 ? 0.423 18.958 -10.542 1.00 89.69 100 GLU A O 1
ATOM 777 N N . TRP A 1 101 ? 2.381 19.842 -11.164 1.00 87.94 101 TRP A N 1
ATOM 778 C CA . TRP A 1 101 ? 3.238 18.739 -10.775 1.00 87.94 101 TRP A CA 1
ATOM 779 C C . TRP A 1 101 ? 3.883 19.050 -9.428 1.00 87.94 101 TRP A C 1
ATOM 781 O O . TRP A 1 101 ? 4.606 20.038 -9.299 1.00 87.94 101 TRP A O 1
ATOM 791 N N . ARG A 1 102 ? 3.673 18.177 -8.444 1.00 90.81 102 ARG A N 1
ATOM 792 C CA . ARG A 1 102 ? 4.489 18.116 -7.230 1.00 90.81 102 ARG A CA 1
ATOM 793 C C . ARG A 1 102 ? 5.591 17.096 -7.433 1.00 90.81 102 ARG A C 1
ATOM 795 O O . ARG A 1 102 ? 5.323 15.925 -7.682 1.00 90.81 102 ARG A O 1
ATOM 802 N N . VAL A 1 103 ? 6.836 17.545 -7.356 1.00 91.06 103 VAL A N 1
ATOM 803 C CA . VAL A 1 103 ? 8.012 16.702 -7.558 1.00 91.06 103 VAL A CA 1
ATOM 804 C C . VAL A 1 103 ? 8.753 16.540 -6.242 1.00 91.06 103 VAL A C 1
ATOM 806 O O . VAL A 1 103 ? 9.279 17.515 -5.714 1.00 91.06 103 VAL A O 1
ATOM 809 N N . LEU A 1 104 ? 8.809 15.314 -5.731 1.00 92.31 104 LEU A N 1
ATOM 810 C CA . LEU A 1 104 ? 9.559 14.953 -4.534 1.00 92.31 104 LEU A CA 1
ATOM 811 C C . LEU A 1 104 ? 10.943 14.437 -4.916 1.00 92.31 104 LEU A C 1
ATOM 813 O O . LEU A 1 104 ? 11.058 13.487 -5.689 1.00 92.31 104 LEU A O 1
ATOM 817 N N . PHE A 1 105 ? 11.979 15.022 -4.325 1.00 89.69 105 PHE A N 1
ATOM 818 C CA . PHE A 1 105 ? 13.367 14.589 -4.437 1.00 89.69 105 PHE A CA 1
ATOM 819 C C . PHE A 1 105 ? 13.834 13.986 -3.112 1.00 89.69 105 PHE A C 1
ATOM 821 O O . PHE A 1 105 ? 13.611 14.567 -2.050 1.00 89.69 105 PHE A O 1
ATOM 828 N N . ILE A 1 106 ? 14.501 12.834 -3.190 1.00 90.62 106 ILE A N 1
ATOM 829 C CA . ILE A 1 106 ? 15.090 12.136 -2.043 1.00 90.62 106 ILE A CA 1
ATOM 830 C C . ILE A 1 106 ? 16.605 12.143 -2.210 1.00 90.62 106 ILE A C 1
ATOM 832 O O . ILE A 1 106 ? 17.152 11.494 -3.112 1.00 90.62 106 ILE A O 1
ATOM 836 N N . GLU A 1 107 ? 17.280 12.889 -1.344 1.00 88.19 107 GLU A N 1
ATOM 837 C CA . GLU A 1 107 ? 18.703 13.193 -1.453 1.00 88.19 107 GLU A CA 1
ATOM 838 C C . GLU A 1 107 ? 19.478 12.692 -0.235 1.00 88.19 107 GLU A C 1
ATOM 840 O O . GLU A 1 107 ? 19.029 12.783 0.907 1.00 88.19 107 GLU A O 1
ATOM 845 N N . LEU A 1 108 ? 20.677 12.166 -0.477 1.00 85.38 108 LEU A N 1
ATOM 846 C CA . LEU A 1 108 ? 21.623 11.823 0.573 1.00 85.38 108 LEU A CA 1
ATOM 847 C C . LEU A 1 108 ? 22.455 13.049 0.976 1.00 85.38 108 LEU A C 1
ATOM 849 O O . LEU A 1 108 ? 22.881 13.817 0.110 1.00 85.38 108 LEU A O 1
ATOM 853 N N . PRO A 1 109 ? 22.758 13.202 2.270 1.00 78.56 109 PRO A N 1
ATOM 854 C CA . PRO A 1 109 ? 23.597 14.284 2.767 1.00 78.56 109 PRO A CA 1
ATOM 855 C C . PRO A 1 109 ? 25.059 14.143 2.316 1.00 78.56 109 PRO A C 1
ATOM 857 O O . PRO A 1 109 ? 25.568 13.038 2.089 1.00 78.56 109 PRO A O 1
ATOM 860 N N . ASP A 1 110 ? 25.756 15.279 2.237 1.00 65.56 110 ASP A N 1
ATOM 861 C CA . ASP A 1 110 ? 27.190 15.313 1.953 1.00 65.56 110 ASP A CA 1
ATOM 862 C C . ASP A 1 110 ? 27.994 14.888 3.183 1.00 65.56 110 ASP A C 1
ATOM 864 O O . ASP A 1 110 ? 27.905 15.492 4.249 1.00 65.56 110 ASP A O 1
ATOM 868 N N . GLY A 1 111 ? 28.825 13.857 3.030 1.00 56.84 111 GLY A N 1
ATOM 869 C CA . GLY A 1 111 ? 29.996 13.654 3.890 1.00 56.84 111 GLY A CA 1
ATOM 870 C C . GLY A 1 111 ? 29.770 13.150 5.320 1.00 56.84 111 GLY A C 1
ATOM 871 O O . GLY A 1 111 ? 30.756 12.963 6.026 1.00 56.84 111 GLY A O 1
ATOM 872 N N . SER A 1 112 ? 28.542 12.861 5.762 1.00 51.09 112 SER A N 1
ATOM 873 C CA . SER A 1 112 ? 28.293 12.278 7.090 1.00 51.09 112 SER A CA 1
ATOM 874 C C . SER A 1 112 ? 27.640 10.905 7.004 1.00 51.09 112 SER A C 1
ATOM 876 O O . SER A 1 112 ? 26.557 10.724 6.453 1.00 51.09 112 SER A O 1
ATOM 878 N N . ALA A 1 113 ? 28.296 9.933 7.632 1.00 50.81 113 ALA A N 1
ATOM 879 C CA . ALA A 1 113 ? 27.820 8.573 7.807 1.00 50.81 113 ALA A CA 1
ATOM 880 C C . ALA A 1 113 ? 26.486 8.479 8.583 1.00 50.81 113 ALA A C 1
ATOM 882 O O . ALA A 1 113 ? 25.815 7.464 8.445 1.00 50.81 113 ALA A O 1
ATOM 883 N N . LEU A 1 114 ? 26.103 9.488 9.373 1.00 53.91 114 LEU A N 1
ATOM 884 C CA . LEU A 1 114 ? 24.925 9.458 10.257 1.00 53.91 114 LEU A CA 1
ATOM 885 C C . LEU A 1 114 ? 23.813 10.432 9.852 1.00 53.91 114 LEU A C 1
ATOM 887 O O . LEU A 1 114 ? 22.789 10.501 10.527 1.00 53.91 114 LEU A O 1
ATOM 891 N N . ALA A 1 115 ? 24.004 11.212 8.791 1.00 64.50 115 ALA A N 1
ATOM 892 C CA . ALA A 1 115 ? 23.007 12.192 8.393 1.00 64.50 115 ALA A CA 1
ATOM 893 C C . ALA A 1 115 ? 21.819 11.511 7.678 1.00 64.50 115 ALA A C 1
ATOM 895 O O . ALA A 1 115 ? 21.985 10.590 6.870 1.00 64.50 115 ALA A O 1
ATOM 896 N N . GLN A 1 116 ? 20.612 11.958 8.024 1.00 75.38 116 GLN A N 1
ATOM 897 C CA . GLN A 1 116 ? 19.348 11.435 7.506 1.00 75.38 116 GLN A CA 1
ATOM 898 C C . GLN A 1 116 ? 19.124 11.883 6.050 1.00 75.38 116 GLN A C 1
ATOM 900 O O . GLN A 1 116 ? 19.638 12.934 5.655 1.00 75.38 116 GLN A O 1
ATOM 905 N N . PRO A 1 117 ? 18.400 11.096 5.231 1.00 83.69 117 PRO A N 1
ATOM 906 C CA . PRO A 1 117 ? 18.023 11.527 3.889 1.00 83.69 117 PRO A CA 1
ATOM 907 C C . PRO A 1 117 ? 17.135 12.777 3.951 1.00 83.69 117 PRO A C 1
ATOM 909 O O . PRO A 1 117 ? 16.274 12.891 4.822 1.00 83.69 117 PRO A O 1
ATOM 912 N N . ALA A 1 118 ? 17.344 13.699 3.015 1.00 85.75 118 ALA A N 1
ATOM 913 C CA . ALA A 1 118 ? 16.517 14.885 2.851 1.00 85.75 118 ALA A CA 1
ATOM 914 C C . ALA A 1 118 ? 15.388 14.605 1.850 1.00 85.75 118 ALA A C 1
ATOM 916 O O . ALA A 1 118 ? 15.619 14.005 0.796 1.00 85.75 118 ALA A O 1
ATOM 917 N N . PHE A 1 119 ? 14.182 15.061 2.183 1.00 88.06 119 PHE A N 1
ATOM 918 C CA . PHE A 1 119 ? 12.985 14.949 1.355 1.00 88.06 119 PHE A CA 1
ATOM 919 C C . PHE A 1 119 ? 12.518 16.353 1.007 1.00 88.06 119 PHE A C 1
ATOM 921 O O . PHE A 1 119 ? 12.097 17.085 1.895 1.00 88.06 119 PHE A O 1
ATOM 928 N N . ASN A 1 120 ? 12.607 16.710 -0.270 1.00 87.25 120 ASN A N 1
ATOM 929 C CA . ASN A 1 120 ? 12.322 18.060 -0.740 1.00 87.25 120 ASN A CA 1
ATOM 930 C C . ASN A 1 120 ? 11.266 18.007 -1.837 1.00 87.25 120 ASN A C 1
ATOM 932 O O . ASN A 1 120 ? 11.521 17.434 -2.902 1.00 87.25 120 ASN A O 1
ATOM 936 N N . ALA A 1 121 ? 10.103 18.607 -1.597 1.00 88.31 121 ALA A N 1
ATOM 937 C CA . ALA A 1 121 ? 9.089 18.776 -2.629 1.00 88.31 121 ALA A CA 1
ATOM 938 C C . ALA A 1 121 ? 9.246 20.114 -3.367 1.00 88.31 121 ALA A C 1
ATOM 940 O O . ALA A 1 121 ? 9.807 21.087 -2.865 1.00 88.31 121 ALA A O 1
ATOM 941 N N . ALA A 1 122 ? 8.793 20.146 -4.616 1.00 87.75 122 ALA A N 1
ATOM 942 C CA . ALA A 1 122 ? 8.740 21.351 -5.427 1.00 87.75 122 ALA A CA 1
ATOM 943 C C . ALA A 1 122 ? 7.496 21.346 -6.318 1.00 87.75 122 ALA A C 1
ATOM 945 O O . ALA A 1 122 ? 7.092 20.295 -6.815 1.00 87.75 122 ALA A O 1
ATOM 946 N N . SER A 1 123 ? 6.922 22.525 -6.555 1.00 87.31 123 SER A N 1
ATOM 947 C CA . SER A 1 123 ? 5.808 22.717 -7.490 1.00 87.31 123 SER A CA 1
ATOM 948 C C . SER A 1 123 ? 6.299 23.154 -8.868 1.00 87.31 123 SER A C 1
ATOM 950 O O . SER A 1 123 ? 7.161 24.026 -8.991 1.00 87.31 123 SER A O 1
ATOM 952 N N . LEU A 1 124 ? 5.689 22.595 -9.909 1.00 84.00 124 LEU A N 1
ATOM 953 C CA . LEU A 1 124 ? 5.842 22.985 -11.307 1.00 84.00 124 LEU A CA 1
ATOM 954 C C . LEU A 1 124 ? 4.450 23.067 -11.945 1.00 84.00 124 LEU A C 1
ATOM 956 O O . LEU A 1 124 ? 3.604 22.225 -11.680 1.00 84.00 124 LEU A O 1
ATOM 960 N N . SER A 1 125 ? 4.179 24.048 -12.805 1.00 78.69 125 SER A N 1
ATOM 961 C CA . SER A 1 125 ? 2.880 24.116 -13.491 1.00 78.69 125 SER A CA 1
ATOM 962 C C . SER A 1 125 ? 2.649 22.892 -14.395 1.00 78.69 125 SER A C 1
ATOM 964 O O . SER A 1 125 ? 3.597 22.351 -14.962 1.00 78.69 125 SER A O 1
ATOM 966 N N . ALA A 1 126 ? 1.395 22.455 -14.581 1.00 66.50 126 ALA A N 1
ATOM 967 C CA . ALA A 1 126 ? 1.091 21.281 -15.417 1.00 66.50 126 ALA A CA 1
ATOM 968 C C . ALA A 1 126 ? 1.505 21.434 -16.893 1.00 66.50 126 ALA A C 1
ATOM 970 O O . ALA A 1 126 ? 1.761 20.434 -17.557 1.00 66.50 126 ALA A O 1
ATOM 971 N N . HIS A 1 127 ? 1.592 22.672 -17.395 1.00 62.66 127 HIS A N 1
ATOM 972 C CA . HIS A 1 127 ? 2.082 22.994 -18.743 1.00 62.66 127 HIS A CA 1
ATOM 973 C C . HIS A 1 127 ? 3.613 23.121 -18.814 1.00 62.66 127 HIS A C 1
ATOM 975 O O . HIS A 1 127 ? 4.163 23.378 -19.884 1.00 62.66 127 HIS A O 1
ATOM 981 N N . GLY A 1 128 ? 4.300 23.011 -17.676 1.00 61.19 128 GLY A N 1
ATOM 982 C CA . GLY A 1 128 ? 5.751 23.022 -17.610 1.00 61.19 128 GLY A CA 1
ATOM 983 C C . GLY A 1 128 ? 6.351 21.757 -18.218 1.00 61.19 128 GLY A C 1
ATOM 984 O O . GLY A 1 128 ? 5.759 20.679 -18.182 1.00 61.19 128 GLY A O 1
ATOM 985 N N . ASP A 1 129 ? 7.563 21.883 -18.752 1.00 69.31 129 ASP A N 1
ATOM 986 C CA . ASP A 1 129 ? 8.339 20.741 -19.230 1.00 69.31 129 ASP A CA 1
ATOM 987 C C . ASP A 1 129 ? 8.897 19.964 -18.025 1.00 69.31 129 ASP A C 1
ATOM 989 O O . ASP A 1 129 ? 9.996 20.238 -17.533 1.00 69.31 129 ASP A O 1
ATOM 993 N N . LEU A 1 130 ? 8.096 19.022 -17.509 1.00 69.75 130 LEU A N 1
ATOM 994 C CA . LEU A 1 130 ? 8.458 18.169 -16.374 1.00 69.75 130 LEU A CA 1
ATOM 995 C C . LEU A 1 130 ? 9.766 17.419 -16.630 1.00 69.75 130 LEU A C 1
ATOM 997 O O . LEU A 1 130 ? 10.587 17.305 -15.722 1.00 69.75 130 LEU A O 1
ATOM 1001 N N . ALA A 1 131 ? 9.970 16.929 -17.855 1.00 63.66 131 ALA A N 1
ATOM 1002 C CA . ALA A 1 131 ? 11.161 16.175 -18.219 1.00 63.66 131 ALA A CA 1
ATOM 1003 C C . ALA A 1 131 ? 12.410 17.055 -18.113 1.00 63.66 131 ALA A C 1
ATOM 1005 O O . ALA A 1 131 ? 13.388 16.665 -17.471 1.00 63.66 131 ALA A O 1
ATOM 1006 N N . ARG A 1 132 ? 12.353 18.273 -18.659 1.00 65.69 132 ARG A N 1
ATOM 1007 C CA . ARG A 1 132 ? 13.440 19.247 -18.545 1.00 65.69 132 ARG A CA 1
ATOM 1008 C C . ARG A 1 132 ? 13.674 19.690 -17.104 1.00 65.69 132 ARG A C 1
ATOM 1010 O O . ARG A 1 132 ? 14.820 19.690 -16.663 1.00 65.69 132 ARG A O 1
ATOM 1017 N N . TYR A 1 133 ? 12.622 20.032 -16.358 1.00 70.69 133 TYR A N 1
ATOM 1018 C CA . TYR A 1 133 ? 12.746 20.440 -14.954 1.00 70.69 133 TYR A CA 1
ATOM 1019 C C . TYR A 1 133 ? 13.376 19.334 -14.101 1.00 70.69 133 TYR A C 1
ATOM 1021 O O . TYR A 1 133 ? 14.328 19.577 -13.355 1.00 70.69 133 TYR A O 1
ATOM 1029 N N . ALA A 1 134 ? 12.883 18.100 -14.246 1.00 67.12 134 ALA A N 1
ATOM 1030 C CA . ALA A 1 134 ? 13.440 16.939 -13.573 1.00 67.12 134 ALA A CA 1
ATOM 1031 C C . ALA A 1 134 ? 14.908 16.749 -13.960 1.00 67.12 134 ALA A C 1
ATOM 1033 O O . ALA A 1 134 ? 15.740 16.581 -13.076 1.00 67.12 134 ALA A O 1
ATOM 1034 N N . GLN A 1 135 ? 15.256 16.846 -15.245 1.00 66.44 135 GLN A N 1
ATOM 1035 C CA . GLN A 1 135 ? 16.635 16.712 -15.713 1.00 66.44 135 GLN A CA 1
ATOM 1036 C C . GLN A 1 135 ? 17.564 17.786 -15.127 1.00 66.44 135 GLN A C 1
ATOM 1038 O O . GLN A 1 135 ? 18.637 17.450 -14.629 1.00 66.44 135 GLN A O 1
ATOM 1043 N N . GLU A 1 136 ? 17.161 19.058 -15.133 1.00 70.25 136 GLU A N 1
ATOM 1044 C CA . GLU A 1 136 ? 17.933 20.164 -14.550 1.00 70.25 136 GLU A CA 1
ATOM 1045 C C . GLU A 1 136 ? 18.148 19.965 -13.041 1.00 70.25 136 GLU A C 1
ATOM 1047 O O . GLU A 1 136 ? 19.262 20.140 -12.536 1.00 70.25 136 GLU A O 1
ATOM 1052 N N . ARG A 1 137 ? 17.110 19.528 -12.314 1.00 73.25 137 ARG A N 1
ATOM 1053 C CA . ARG A 1 137 ? 17.208 19.222 -10.878 1.00 73.25 137 ARG A CA 1
ATOM 1054 C C . ARG A 1 137 ? 18.069 17.990 -10.611 1.00 73.25 137 ARG A C 1
ATOM 1056 O O . ARG A 1 137 ? 18.949 18.065 -9.765 1.00 73.25 137 ARG A O 1
ATOM 1063 N N . ILE A 1 138 ? 17.902 16.906 -11.370 1.00 69.88 138 ILE A N 1
ATOM 1064 C CA . ILE A 1 138 ? 18.726 15.690 -11.275 1.00 69.88 138 ILE A CA 1
ATOM 1065 C C . ILE A 1 138 ? 20.208 16.026 -11.479 1.00 69.88 138 ILE A C 1
ATOM 1067 O O . ILE A 1 138 ? 21.054 15.562 -10.714 1.00 69.88 138 ILE A O 1
ATOM 1071 N N . LEU A 1 139 ? 20.530 16.854 -12.479 1.00 69.31 139 LEU A N 1
ATOM 1072 C CA . LEU A 1 139 ? 21.899 17.305 -12.732 1.00 69.31 139 LEU A CA 1
ATOM 1073 C C . LEU A 1 139 ? 22.452 18.126 -11.562 1.00 69.31 139 LEU A C 1
ATOM 1075 O O . LEU A 1 139 ? 23.596 17.917 -11.163 1.00 69.31 139 LEU A O 1
ATOM 1079 N N . ARG A 1 140 ? 21.637 19.016 -10.982 1.00 74.00 140 ARG A N 1
ATOM 1080 C CA . ARG A 1 140 ? 22.020 19.837 -9.824 1.00 74.00 140 ARG A CA 1
ATOM 1081 C C . ARG A 1 140 ? 22.249 19.003 -8.561 1.00 74.00 140 ARG A C 1
ATOM 1083 O O . ARG A 1 140 ? 23.219 19.243 -7.847 1.00 74.00 140 ARG A O 1
ATOM 1090 N N . SER A 1 141 ? 21.378 18.038 -8.286 1.00 77.00 141 SER A N 1
ATOM 1091 C CA . SER A 1 141 ? 21.483 17.135 -7.134 1.00 77.00 141 SER A CA 1
ATOM 1092 C C . SER A 1 141 ? 22.619 16.117 -7.299 1.00 77.00 141 SER A C 1
ATOM 1094 O O . SER A 1 141 ? 23.175 15.618 -6.317 1.00 77.00 141 SER A O 1
ATOM 1096 N N . GLY A 1 142 ? 23.000 15.818 -8.544 1.00 76.25 142 GLY A N 1
ATOM 1097 C CA . GLY A 1 142 ? 24.193 15.055 -8.887 1.00 76.25 142 GLY A CA 1
ATOM 1098 C C . GLY A 1 142 ? 24.233 13.681 -8.201 1.00 76.25 142 GLY A C 1
ATOM 1099 O 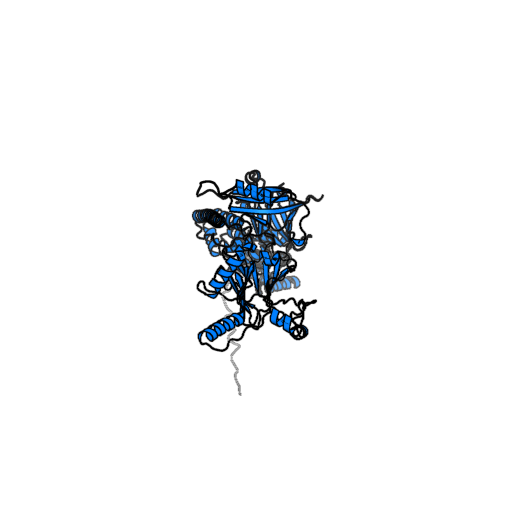O . GLY A 1 142 ? 23.285 12.904 -8.355 1.00 76.25 142 GLY A O 1
ATOM 1100 N N . PRO A 1 143 ? 25.312 13.327 -7.473 1.00 75.88 143 PRO A N 1
ATOM 1101 C CA . PRO A 1 143 ? 25.459 12.033 -6.796 1.00 75.88 143 PRO A CA 1
ATOM 1102 C C . PRO A 1 143 ? 24.603 11.876 -5.533 1.00 75.88 143 PRO A C 1
ATOM 1104 O O . PRO A 1 143 ? 24.487 10.760 -5.030 1.00 75.88 143 PRO A O 1
ATOM 1107 N N . LYS A 1 144 ? 24.012 12.961 -5.018 1.00 81.06 144 LYS A N 1
ATOM 1108 C CA . LYS A 1 144 ? 23.191 12.930 -3.801 1.00 81.06 144 LYS A CA 1
ATOM 1109 C C . LYS A 1 144 ? 21.813 12.346 -4.054 1.00 81.06 144 LYS A C 1
ATOM 1111 O O . LYS A 1 144 ? 21.258 11.694 -3.178 1.00 81.06 144 LYS A O 1
ATOM 1116 N N . LEU A 1 145 ? 21.258 12.583 -5.240 1.00 84.94 145 LEU A N 1
ATOM 1117 C CA . LEU A 1 145 ? 19.912 12.137 -5.568 1.00 84.94 145 LEU A CA 1
ATOM 1118 C C . LEU A 1 145 ? 19.841 10.612 -5.618 1.00 84.94 145 LEU A C 1
ATOM 1120 O O . LEU A 1 145 ? 20.574 9.983 -6.382 1.00 84.94 145 LEU A O 1
ATOM 1124 N N . VAL A 1 146 ? 18.917 10.029 -4.862 1.00 84.31 146 VAL A N 1
ATOM 1125 C CA . VAL A 1 146 ? 18.645 8.585 -4.886 1.00 84.31 146 VAL A CA 1
ATOM 1126 C C . VAL A 1 146 ? 17.337 8.289 -5.600 1.00 84.31 146 VAL A C 1
ATOM 1128 O O . VAL A 1 146 ? 17.253 7.304 -6.331 1.00 84.31 146 VAL A O 1
ATOM 1131 N N . TRP A 1 147 ? 16.333 9.145 -5.413 1.00 88.00 147 TRP A N 1
ATOM 1132 C CA . TRP A 1 147 ? 14.984 8.922 -5.921 1.00 88.00 147 TRP A CA 1
ATOM 1133 C C . TRP A 1 147 ? 14.287 10.243 -6.245 1.00 88.00 147 TRP A C 1
ATOM 1135 O O . TRP A 1 147 ? 14.515 11.238 -5.558 1.00 88.00 147 TRP A O 1
ATOM 1145 N N . ALA A 1 148 ? 13.426 10.252 -7.260 1.00 87.62 148 ALA A N 1
ATOM 1146 C CA . ALA A 1 148 ? 12.530 11.364 -7.541 1.00 87.62 148 ALA A CA 1
ATOM 1147 C C . ALA A 1 148 ? 11.179 10.878 -8.075 1.00 87.62 148 ALA A C 1
ATOM 1149 O O . ALA A 1 148 ? 11.117 9.994 -8.936 1.00 87.62 148 ALA A O 1
ATOM 1150 N N . LEU A 1 149 ? 10.109 11.495 -7.583 1.00 90.12 149 LEU A N 1
ATOM 1151 C CA . LEU A 1 149 ? 8.720 11.176 -7.894 1.00 90.12 149 LEU A CA 1
ATOM 1152 C C . LEU A 1 149 ? 7.994 12.432 -8.365 1.00 90.12 149 LEU A C 1
ATOM 1154 O O . LEU A 1 149 ? 8.150 13.480 -7.754 1.00 90.12 149 LEU A O 1
ATOM 1158 N N . GLY A 1 150 ? 7.200 12.326 -9.422 1.00 89.12 150 GLY A N 1
ATOM 1159 C CA . GLY A 1 150 ? 6.318 13.380 -9.906 1.00 89.12 150 GLY A CA 1
ATOM 1160 C C . GLY A 1 150 ? 4.866 12.981 -9.706 1.00 89.12 150 GLY A C 1
ATOM 1161 O O . GLY A 1 150 ? 4.424 11.980 -10.253 1.00 89.12 150 GLY A O 1
ATOM 1162 N N . GLN A 1 151 ? 4.119 13.770 -8.954 1.00 90.69 151 GLN A N 1
ATOM 1163 C CA . GLN A 1 151 ? 2.684 13.636 -8.771 1.00 90.69 151 GLN A CA 1
ATOM 1164 C C . GLN A 1 151 ? 1.988 14.770 -9.515 1.00 90.69 151 GLN A C 1
ATOM 1166 O O . GLN A 1 151 ? 2.193 15.937 -9.180 1.00 90.69 151 GLN A O 1
ATOM 1171 N N . LYS A 1 152 ? 1.120 14.455 -10.475 1.00 89.31 152 LYS A N 1
ATOM 1172 C CA . LYS A 1 152 ? 0.241 15.468 -11.063 1.00 89.31 152 LYS A CA 1
ATOM 1173 C C . LYS A 1 152 ? -1.004 15.621 -10.204 1.00 89.31 152 LYS A C 1
ATOM 1175 O O . LYS A 1 152 ? -1.636 14.624 -9.850 1.00 89.31 152 LYS A O 1
ATOM 1180 N N . ARG A 1 153 ? -1.340 16.858 -9.847 1.00 90.31 153 ARG A N 1
ATOM 1181 C CA . ARG A 1 153 ? -2.524 17.171 -9.050 1.00 90.31 153 ARG A CA 1
ATOM 1182 C C . ARG A 1 153 ? -3.274 18.383 -9.577 1.00 90.31 153 ARG A C 1
ATOM 1184 O O . ARG A 1 153 ? -2.665 19.335 -10.062 1.00 90.31 153 ARG A O 1
ATOM 1191 N N . SER A 1 154 ? -4.590 18.389 -9.412 1.00 89.88 154 SER A N 1
ATOM 1192 C CA . SER A 1 154 ? -5.415 19.593 -9.546 1.00 89.88 154 SER A CA 1
ATOM 1193 C C . SER A 1 154 ? -6.118 19.874 -8.229 1.00 89.88 154 SER A C 1
ATOM 1195 O O . SER A 1 154 ? -6.604 18.947 -7.587 1.00 89.88 154 SER A O 1
ATOM 1197 N N . VAL A 1 155 ? -6.184 21.143 -7.839 1.00 88.12 155 VAL A N 1
ATOM 1198 C CA . VAL A 1 155 ? -6.862 21.573 -6.615 1.00 88.12 155 VAL A CA 1
ATOM 1199 C C . VAL A 1 155 ? -8.053 22.435 -7.005 1.00 88.12 155 VAL A C 1
ATOM 1201 O O . VAL A 1 155 ? -7.888 23.455 -7.674 1.00 88.12 155 VAL A O 1
ATOM 1204 N N . GLU A 1 156 ? -9.242 22.026 -6.584 1.00 87.44 156 GLU A N 1
ATOM 1205 C CA . GLU A 1 156 ? -10.488 22.760 -6.758 1.00 87.44 156 GLU A CA 1
ATOM 1206 C C . GLU A 1 156 ? -10.962 23.320 -5.418 1.00 87.44 156 GLU A C 1
ATOM 1208 O O . GLU A 1 156 ? -10.824 22.694 -4.363 1.00 87.44 156 GLU A O 1
ATOM 1213 N N . ARG A 1 157 ? -11.519 24.532 -5.478 1.00 83.50 157 ARG A N 1
ATOM 1214 C CA . ARG A 1 157 ? -12.099 25.241 -4.335 1.00 83.50 157 ARG A CA 1
ATOM 1215 C C . ARG A 1 157 ? -13.557 25.584 -4.657 1.00 83.50 157 ARG A C 1
ATOM 1217 O O . ARG A 1 157 ? -13.815 26.665 -5.191 1.00 83.50 157 ARG A O 1
ATOM 1224 N N . PRO A 1 158 ? -14.501 24.666 -4.401 1.00 77.25 158 PRO A N 1
ATOM 1225 C CA . PRO A 1 158 ? -15.925 24.965 -4.415 1.00 77.25 158 PRO A CA 1
ATOM 1226 C C . PRO A 1 158 ? -16.263 26.072 -3.407 1.00 77.25 158 PRO A C 1
ATOM 1228 O O . PRO A 1 158 ? -15.499 26.349 -2.480 1.00 77.25 158 PRO A O 1
ATOM 1231 N N . ALA A 1 159 ? -17.436 26.688 -3.562 1.00 69.88 159 ALA A N 1
ATOM 1232 C CA . ALA A 1 159 ? -17.918 27.727 -2.649 1.00 69.88 159 ALA A CA 1
ATOM 1233 C C . ALA A 1 159 ? -18.095 27.227 -1.196 1.00 69.88 159 ALA A C 1
ATOM 1235 O O . ALA A 1 159 ? -18.044 28.029 -0.266 1.00 69.88 159 ALA A O 1
ATOM 1236 N N . ASP A 1 160 ? -18.219 25.910 -1.005 1.00 61.81 160 ASP A N 1
ATOM 1237 C CA . ASP A 1 160 ? -18.554 25.245 0.263 1.00 61.81 160 ASP A CA 1
ATOM 1238 C C . ASP A 1 160 ? -17.348 24.993 1.196 1.00 61.81 160 ASP A C 1
ATOM 1240 O O . ASP A 1 160 ? -17.411 24.152 2.086 1.00 61.81 160 ASP A O 1
ATOM 1244 N N . ALA A 1 161 ? -16.228 25.702 1.006 1.00 69.88 161 ALA A N 1
ATOM 1245 C CA . ALA A 1 161 ? -14.999 25.639 1.820 1.00 69.88 161 ALA A CA 1
ATOM 1246 C C . ALA A 1 161 ? -14.238 24.288 1.873 1.00 69.88 161 ALA A C 1
ATOM 1248 O O . ALA A 1 161 ? -13.115 24.257 2.381 1.00 69.88 161 ALA A O 1
ATOM 1249 N N . ILE A 1 162 ? -14.780 23.196 1.321 1.00 82.44 162 ILE A N 1
ATOM 1250 C CA . ILE A 1 162 ? -14.090 21.899 1.196 1.00 82.44 162 ILE A CA 1
ATOM 1251 C C . ILE A 1 162 ? -13.055 21.978 0.073 1.00 82.44 162 ILE A C 1
ATOM 1253 O O . ILE A 1 162 ? -13.387 22.310 -1.058 1.00 82.44 162 ILE A O 1
ATOM 1257 N N . VAL A 1 163 ? -11.797 21.637 0.351 1.00 87.81 163 VAL A N 1
ATOM 1258 C CA . VAL A 1 163 ? -10.771 21.550 -0.700 1.00 87.81 163 VAL A CA 1
ATOM 1259 C C . VAL A 1 163 ? -10.869 20.183 -1.368 1.00 87.81 163 VAL A C 1
ATOM 1261 O O . VAL A 1 163 ? -10.882 19.166 -0.676 1.00 87.81 163 VAL A O 1
ATOM 1264 N N . ILE A 1 164 ? -10.917 20.149 -2.701 1.00 90.56 164 ILE A N 1
ATOM 1265 C CA . ILE A 1 164 ? -10.908 18.903 -3.475 1.00 90.56 164 ILE A CA 1
ATOM 1266 C C . ILE A 1 164 ? -9.588 18.817 -4.235 1.00 90.56 164 ILE A C 1
ATOM 1268 O O . ILE A 1 164 ? -9.245 19.704 -5.015 1.00 90.56 164 ILE A O 1
ATOM 1272 N N . GLN A 1 165 ? -8.840 17.744 -4.016 1.00 91.94 165 GLN A N 1
ATOM 1273 C CA . GLN A 1 165 ? -7.589 17.457 -4.698 1.00 91.94 165 GLN A CA 1
ATOM 1274 C C . GLN A 1 165 ? -7.761 16.214 -5.564 1.00 91.94 165 GLN A C 1
ATOM 1276 O O . GLN A 1 165 ? -8.081 15.143 -5.064 1.00 91.94 165 GLN A O 1
ATOM 1281 N N . ARG A 1 166 ? -7.501 16.331 -6.863 1.00 92.38 166 ARG A N 1
ATOM 1282 C CA . ARG A 1 166 ? -7.455 15.174 -7.760 1.00 92.38 166 ARG A CA 1
ATOM 1283 C C . ARG A 1 166 ? -6.019 14.769 -8.026 1.00 92.38 166 ARG A C 1
ATOM 1285 O O . ARG A 1 166 ? -5.182 15.645 -8.257 1.00 92.38 166 ARG A O 1
ATOM 1292 N N . LEU A 1 167 ? -5.738 13.473 -7.989 1.00 90.94 167 LEU A N 1
ATOM 1293 C CA . LEU A 1 167 ? -4.402 12.896 -8.121 1.00 90.94 167 LEU A CA 1
ATOM 1294 C C . LEU A 1 167 ? -4.369 11.873 -9.256 1.00 90.94 167 LEU A C 1
ATOM 1296 O O . LEU A 1 167 ? -5.161 10.939 -9.252 1.00 90.94 167 LEU A O 1
ATOM 1300 N N . GLU A 1 168 ? -3.418 12.005 -10.177 1.00 88.19 168 GLU A N 1
ATOM 1301 C CA . GLU A 1 168 ? -3.036 10.901 -11.076 1.00 88.19 168 GLU A CA 1
ATOM 1302 C C . GLU A 1 168 ? -2.066 9.930 -10.366 1.00 88.19 168 GLU A C 1
ATOM 1304 O O . GLU A 1 168 ? -1.525 10.253 -9.310 1.00 88.19 168 GLU A O 1
ATOM 1309 N N . PRO A 1 169 ? -1.782 8.740 -10.903 1.00 85.25 169 PRO A N 1
ATOM 1310 C CA . PRO A 1 169 ? -0.668 7.925 -10.439 1.00 85.25 169 PRO A CA 1
ATOM 1311 C C . PRO A 1 169 ? 0.664 8.692 -10.461 1.00 85.25 169 PRO A C 1
ATOM 1313 O O . PRO A 1 169 ? 1.016 9.384 -11.419 1.00 85.25 169 PRO A O 1
ATOM 1316 N N . THR A 1 170 ? 1.447 8.552 -9.394 1.00 86.25 170 THR A N 1
ATOM 1317 C CA . THR A 1 170 ? 2.788 9.128 -9.299 1.00 86.25 170 THR A CA 1
ATOM 1318 C C . THR A 1 170 ? 3.716 8.497 -10.338 1.00 86.25 170 THR A C 1
ATOM 1320 O O . THR A 1 170 ? 3.852 7.277 -10.436 1.00 86.25 170 THR A O 1
ATOM 1323 N N . GLN A 1 171 ? 4.457 9.339 -11.051 1.00 78.19 171 GLN A N 1
ATOM 1324 C CA . GLN A 1 171 ? 5.473 8.943 -12.016 1.00 78.19 171 GLN A CA 1
ATOM 1325 C C . GLN A 1 171 ? 6.860 8.915 -11.370 1.00 78.19 171 GLN A C 1
ATOM 1327 O O . GLN A 1 171 ? 7.301 9.881 -10.746 1.00 78.19 171 GLN A O 1
ATOM 1332 N N . ARG A 1 172 ? 7.602 7.818 -11.547 1.00 78.00 172 ARG A N 1
ATOM 1333 C CA . ARG A 1 172 ? 9.002 7.743 -11.108 1.00 78.00 172 ARG A CA 1
ATOM 1334 C C . ARG A 1 172 ? 9.903 8.487 -12.097 1.00 78.00 172 ARG A C 1
ATOM 1336 O O . ARG A 1 172 ? 10.182 7.979 -13.180 1.00 78.00 172 ARG A O 1
ATOM 1343 N N . LEU A 1 173 ? 10.389 9.662 -11.699 1.00 75.56 173 LEU A N 1
ATOM 1344 C CA . LEU A 1 173 ? 11.266 10.514 -12.512 1.00 75.56 173 LEU A CA 1
ATOM 1345 C C . LEU A 1 173 ? 12.740 10.113 -12.388 1.00 75.56 173 LEU A C 1
ATOM 1347 O O . LEU A 1 173 ? 13.497 10.215 -13.353 1.00 75.56 173 LEU A O 1
ATOM 1351 N N . PHE A 1 174 ? 13.157 9.647 -11.206 1.00 72.50 174 PHE A N 1
ATOM 1352 C CA . PHE A 1 174 ? 14.515 9.162 -10.969 1.00 72.50 174 PHE A CA 1
ATOM 1353 C C . PHE A 1 174 ? 14.541 7.997 -9.959 1.00 72.50 174 PHE A C 1
ATOM 1355 O O . PHE A 1 174 ? 13.875 8.078 -8.930 1.00 72.50 174 PHE A O 1
ATOM 1362 N N . PRO A 1 175 ? 15.329 6.935 -10.203 1.00 67.69 175 PRO A N 1
ATOM 1363 C CA . PRO A 1 175 ? 15.861 6.579 -11.514 1.00 67.69 175 PRO A CA 1
ATOM 1364 C C . PRO A 1 175 ? 14.704 6.426 -12.504 1.00 67.69 175 PRO A C 1
ATOM 1366 O O . PRO A 1 175 ? 13.656 5.891 -12.133 1.00 67.69 175 PRO A O 1
ATOM 1369 N N . ALA A 1 176 ? 14.888 6.907 -13.740 1.00 56.62 176 ALA A N 1
ATOM 1370 C CA . ALA A 1 176 ? 13.926 6.663 -14.813 1.00 56.62 176 ALA A CA 1
ATOM 1371 C C . ALA A 1 176 ? 13.588 5.173 -14.795 1.00 56.62 176 ALA A C 1
ATOM 1373 O O . ALA A 1 176 ? 14.493 4.352 -14.604 1.00 56.62 176 ALA A O 1
ATOM 1374 N N . GLN A 1 177 ? 12.294 4.851 -14.840 1.00 50.66 177 GLN A N 1
ATOM 1375 C CA . GLN A 1 177 ? 11.821 3.492 -14.635 1.00 50.66 177 GLN A CA 1
ATOM 1376 C C . GLN A 1 177 ? 12.691 2.542 -15.471 1.00 50.66 177 GLN A C 1
ATOM 1378 O O . GLN A 1 177 ? 12.755 2.708 -16.683 1.00 50.66 177 GLN A O 1
ATOM 1383 N N . GLN A 1 178 ? 13.421 1.608 -14.838 1.00 48.97 178 GLN A N 1
ATOM 1384 C CA . GLN A 1 178 ? 13.937 0.469 -15.596 1.00 48.97 178 GLN A CA 1
ATOM 1385 C C . GLN A 1 178 ? 12.693 -0.144 -16.227 1.00 48.97 178 GLN A C 1
ATOM 1387 O O . GLN A 1 178 ? 11.760 -0.502 -15.504 1.00 48.97 178 GLN A O 1
ATOM 1392 N N . SER A 1 179 ? 12.603 -0.083 -17.549 1.00 49.44 179 SER A N 1
ATOM 1393 C CA . SER A 1 179 ? 11.444 -0.561 -18.280 1.00 49.44 179 SER A CA 1
ATOM 1394 C C . SER A 1 179 ? 11.341 -2.058 -18.030 1.00 49.44 179 SER A C 1
ATOM 1396 O O . SER A 1 179 ? 12.099 -2.842 -18.588 1.00 49.44 179 SER A O 1
ATOM 1398 N N . HIS A 1 180 ? 10.455 -2.446 -17.116 1.00 61.97 180 HIS A N 1
ATOM 1399 C CA . HIS A 1 180 ? 10.183 -3.844 -16.824 1.00 61.97 180 HIS A CA 1
ATOM 1400 C C . HIS A 1 180 ? 9.176 -4.347 -17.852 1.00 61.97 180 HIS A C 1
ATOM 1402 O O . HIS A 1 180 ? 8.108 -3.753 -18.025 1.00 61.97 180 HIS A O 1
ATOM 1408 N N . LEU A 1 181 ? 9.532 -5.431 -18.533 1.00 72.25 181 LEU A N 1
ATOM 1409 C CA . LEU A 1 181 ? 8.682 -6.093 -19.504 1.00 72.25 181 LEU A CA 1
ATOM 1410 C C . LEU A 1 181 ? 8.106 -7.359 -18.883 1.00 72.25 181 LEU A C 1
ATOM 1412 O O . LEU A 1 181 ? 8.819 -8.347 -18.696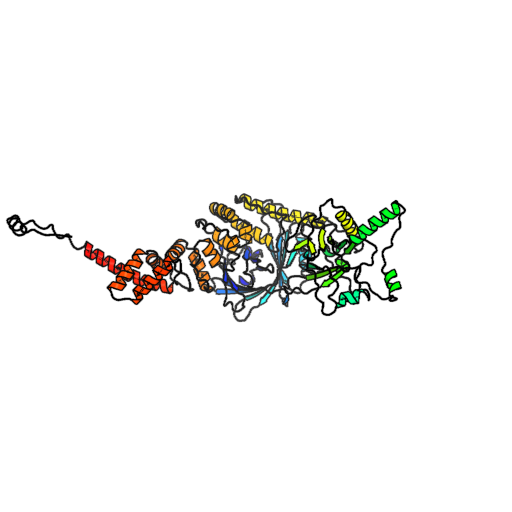 1.00 72.25 181 LEU A O 1
ATOM 1416 N N . ALA A 1 182 ? 6.812 -7.322 -18.578 1.00 77.75 182 ALA A N 1
ATOM 1417 C CA . ALA A 1 182 ? 6.085 -8.518 -18.186 1.00 77.75 182 ALA A CA 1
ATOM 1418 C C . ALA A 1 182 ? 5.649 -9.287 -19.442 1.00 77.75 182 ALA A C 1
ATOM 1420 O O . ALA A 1 182 ? 5.102 -8.710 -20.383 1.00 77.75 182 ALA A O 1
ATOM 1421 N N . ILE A 1 183 ? 5.917 -10.587 -19.455 1.00 84.50 183 ILE A N 1
ATOM 1422 C CA . ILE A 1 183 ? 5.708 -11.496 -20.576 1.00 84.50 183 ILE A CA 1
ATOM 1423 C C . ILE A 1 183 ? 4.674 -12.527 -20.145 1.00 84.50 183 ILE A C 1
ATOM 1425 O O . ILE A 1 183 ? 4.873 -13.254 -19.175 1.00 84.50 183 ILE A O 1
ATOM 1429 N N . GLU A 1 184 ? 3.577 -12.601 -20.875 1.00 85.19 184 GLU A N 1
ATOM 1430 C CA . GLU A 1 184 ? 2.491 -13.541 -20.637 1.00 85.19 184 GLU A CA 1
ATOM 1431 C C . GLU A 1 184 ? 2.365 -14.458 -21.857 1.00 85.19 184 GLU A C 1
ATOM 1433 O O . GLU A 1 184 ? 2.189 -14.005 -22.992 1.00 85.19 184 GLU A O 1
ATOM 1438 N N . ALA A 1 185 ? 2.476 -15.763 -21.625 1.00 81.62 185 ALA A N 1
ATOM 1439 C CA . ALA A 1 185 ? 2.150 -16.766 -22.627 1.00 81.62 185 ALA A CA 1
ATOM 1440 C C . ALA A 1 185 ? 0.627 -16.805 -22.801 1.00 81.62 185 ALA A C 1
ATOM 1442 O O . ALA A 1 185 ? -0.095 -17.050 -21.836 1.00 81.62 185 ALA A O 1
ATOM 1443 N N . ARG A 1 186 ? 0.130 -16.544 -24.014 1.00 75.81 186 ARG A N 1
ATOM 1444 C CA . ARG A 1 186 ? -1.298 -16.697 -24.309 1.00 75.81 186 ARG A CA 1
ATOM 1445 C C . ARG A 1 186 ? -1.599 -18.141 -24.688 1.00 75.81 186 ARG A C 1
ATOM 1447 O O . ARG A 1 186 ? -0.775 -18.810 -25.316 1.00 75.81 186 ARG A O 1
ATOM 1454 N N . GLU A 1 187 ? -2.797 -18.592 -24.334 1.00 70.94 187 GLU A N 1
ATOM 1455 C CA . GLU A 1 187 ? -3.337 -19.854 -24.833 1.00 70.94 187 GLU A CA 1
ATOM 1456 C C . GLU A 1 187 ? -3.378 -19.843 -26.364 1.00 70.94 187 GLU A C 1
ATOM 1458 O O . GLU A 1 187 ? -3.559 -18.795 -26.999 1.00 70.94 187 GLU A O 1
ATOM 1463 N N . LEU A 1 188 ? -3.176 -21.020 -26.957 1.00 65.19 188 LEU A N 1
ATOM 1464 C CA . LEU A 1 188 ? -3.204 -21.186 -28.402 1.00 65.19 188 LEU A CA 1
ATOM 1465 C C . LEU A 1 188 ? -4.612 -20.846 -28.907 1.00 65.19 188 LEU A C 1
ATOM 1467 O O . LEU A 1 188 ? -5.574 -21.554 -28.619 1.00 65.19 188 LEU A O 1
ATOM 1471 N N . ARG A 1 189 ? -4.750 -19.751 -29.656 1.00 59.88 189 ARG A N 1
ATOM 1472 C CA . ARG A 1 189 ? -6.043 -19.378 -30.236 1.00 59.88 189 ARG A CA 1
ATOM 1473 C C . ARG A 1 189 ? -6.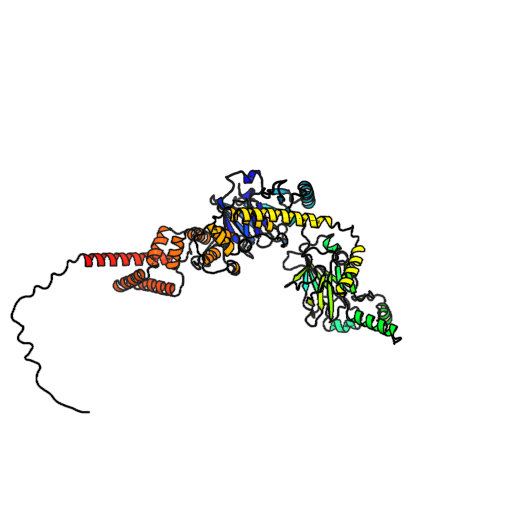322 -20.241 -31.462 1.00 59.88 189 ARG A C 1
ATOM 1475 O O . ARG A 1 189 ? -5.556 -20.210 -32.421 1.00 59.88 189 ARG A O 1
ATOM 1482 N N . VAL A 1 190 ? -7.432 -20.975 -31.412 1.00 55.28 190 VAL A N 1
ATOM 1483 C CA . VAL A 1 190 ? -8.001 -21.749 -32.535 1.00 55.28 190 VAL A CA 1
ATOM 1484 C C . VAL A 1 190 ? -9.260 -21.059 -33.089 1.00 55.28 190 VAL A C 1
ATOM 1486 O O . VAL A 1 190 ? -9.883 -21.531 -34.028 1.00 55.28 190 VAL A O 1
ATOM 1489 N N . GLU A 1 191 ? -9.674 -19.932 -32.502 1.00 45.94 191 GLU A N 1
ATOM 1490 C CA . GLU A 1 191 ? -10.865 -19.195 -32.928 1.00 45.94 191 GLU A CA 1
ATOM 1491 C C . GLU A 1 191 ? -10.533 -18.079 -33.928 1.00 45.94 191 GLU A C 1
ATOM 1493 O O . GLU A 1 191 ? -9.478 -17.443 -33.887 1.00 45.94 191 GLU A O 1
ATOM 1498 N N . ARG A 1 192 ? -11.479 -17.844 -34.841 1.00 45.19 192 ARG A N 1
ATOM 1499 C CA . ARG A 1 192 ? -11.376 -16.943 -35.993 1.00 45.19 192 ARG A CA 1
ATOM 1500 C C . ARG A 1 192 ? -11.363 -15.469 -35.557 1.00 45.19 192 ARG A C 1
ATOM 1502 O O . ARG A 1 192 ? -12.333 -15.001 -34.973 1.00 45.19 192 ARG A O 1
ATOM 1509 N N . GLU A 1 193 ? -10.320 -14.709 -35.904 1.00 50.78 193 GLU A N 1
ATOM 1510 C CA . GLU A 1 193 ? -10.377 -13.236 -35.831 1.00 50.78 193 GLU A CA 1
ATOM 1511 C C . GLU A 1 193 ? -11.369 -12.683 -36.883 1.00 50.78 193 GLU A C 1
ATOM 1513 O O . GLU A 1 193 ? -11.482 -13.241 -37.975 1.00 50.78 193 GLU A O 1
ATOM 1518 N N . GLU A 1 194 ? -12.081 -11.581 -36.585 1.00 43.41 194 GLU A N 1
ATOM 1519 C CA . GLU A 1 194 ? -13.138 -10.989 -37.447 1.00 43.41 194 GLU A CA 1
ATOM 1520 C C . GLU A 1 194 ? -12.671 -10.633 -38.875 1.00 43.41 194 GLU A C 1
ATOM 1522 O O . GLU A 1 194 ? -13.486 -10.549 -39.795 1.00 43.41 194 GLU A O 1
ATOM 1527 N N . ALA A 1 195 ? -11.361 -10.490 -39.086 1.00 51.81 195 ALA A N 1
ATOM 1528 C CA . ALA A 1 195 ? -10.730 -10.406 -40.398 1.00 51.81 195 ALA A CA 1
ATOM 1529 C C . ALA A 1 195 ? -9.370 -11.129 -40.352 1.00 51.81 195 ALA A C 1
ATOM 1531 O O . ALA A 1 195 ? -8.380 -10.515 -39.945 1.00 51.81 195 ALA A O 1
ATOM 1532 N N . PRO A 1 196 ? -9.284 -12.422 -40.725 1.00 45.09 196 PRO A N 1
ATOM 1533 C CA . PRO A 1 196 ? -7.995 -13.096 -40.787 1.00 45.09 196 PRO A CA 1
ATOM 1534 C C . PRO A 1 196 ? -7.124 -12.419 -41.859 1.00 45.09 196 PRO A C 1
ATOM 1536 O O . PRO A 1 196 ? -7.648 -12.048 -42.919 1.00 45.09 196 PRO A O 1
ATOM 1539 N N . PRO A 1 197 ? -5.813 -12.238 -41.621 1.00 46.28 197 PRO A N 1
ATOM 1540 C CA . PRO A 1 197 ? -4.906 -11.806 -42.676 1.00 46.28 197 PRO A CA 1
ATOM 1541 C C . PRO A 1 197 ? -4.988 -12.786 -43.863 1.00 46.28 197 PRO A C 1
ATOM 1543 O O . PRO A 1 197 ? -5.291 -13.969 -43.670 1.00 46.28 197 PRO A O 1
ATOM 1546 N N . PRO A 1 198 ? -4.789 -12.310 -45.105 1.00 45.19 198 PRO A N 1
ATOM 1547 C CA . PRO A 1 198 ? -4.872 -13.165 -46.281 1.00 45.19 198 PRO A CA 1
ATOM 1548 C C . PRO A 1 198 ? -3.867 -14.316 -46.173 1.00 45.19 198 PRO A C 1
ATOM 1550 O O . PRO A 1 198 ? -2.698 -14.104 -45.868 1.00 45.19 198 PRO A O 1
ATOM 1553 N N . ALA A 1 199 ? -4.337 -15.536 -46.438 1.00 40.41 199 ALA A N 1
ATOM 1554 C CA . ALA A 1 199 ? -3.531 -16.746 -46.377 1.00 40.41 199 ALA A CA 1
ATOM 1555 C C . ALA A 1 199 ? -2.229 -16.615 -47.194 1.00 40.41 199 ALA A C 1
ATOM 1557 O O . ALA A 1 199 ? -2.299 -16.215 -48.360 1.00 40.41 199 ALA A O 1
ATOM 1558 N N . PRO A 1 200 ? -1.067 -17.045 -46.660 1.00 44.09 200 PRO A N 1
ATOM 1559 C CA . PRO A 1 200 ? 0.196 -16.969 -47.393 1.00 44.09 200 PRO A CA 1
ATOM 1560 C C . PRO A 1 200 ? 0.216 -17.842 -48.660 1.00 44.09 200 PRO A C 1
ATOM 1562 O O . PRO A 1 200 ? 1.010 -17.588 -49.560 1.00 44.09 200 PRO A O 1
ATOM 1565 N N . PHE A 1 201 ? -0.653 -18.861 -48.743 1.00 50.34 201 PHE A N 1
ATOM 1566 C CA . PHE A 1 201 ? -0.800 -19.736 -49.910 1.00 50.34 201 PHE A CA 1
ATOM 1567 C C . PHE A 1 201 ? -2.256 -20.178 -50.090 1.00 50.34 201 PHE A C 1
ATOM 1569 O O . PHE A 1 201 ? -2.970 -20.393 -49.109 1.00 50.34 201 PHE A O 1
ATOM 1576 N N . ALA A 1 202 ? -2.656 -20.473 -51.330 1.00 46.06 202 ALA A N 1
ATOM 1577 C CA . ALA A 1 202 ? -3.970 -21.050 -51.642 1.00 46.06 202 ALA A CA 1
ATOM 1578 C C . ALA A 1 202 ? -4.245 -22.404 -50.945 1.00 46.06 202 ALA A C 1
ATOM 1580 O O . ALA A 1 202 ? -5.399 -22.737 -50.692 1.00 46.06 202 ALA A O 1
ATOM 1581 N N . ILE A 1 203 ? -3.203 -23.182 -50.612 1.00 40.66 203 ILE A N 1
ATOM 1582 C CA . ILE A 1 203 ? -3.343 -24.477 -49.920 1.00 40.66 203 ILE A CA 1
ATOM 1583 C C . ILE A 1 203 ? -3.602 -24.305 -48.415 1.00 40.66 203 ILE A C 1
ATOM 1585 O O . ILE A 1 203 ? -4.358 -25.072 -47.825 1.00 40.66 203 ILE A O 1
ATOM 1589 N N . LEU A 1 204 ? -3.032 -23.257 -47.807 1.00 50.25 204 LEU A N 1
ATOM 1590 C CA . LEU A 1 204 ? -3.324 -22.877 -46.424 1.00 50.25 204 LEU A CA 1
ATOM 1591 C C . LEU A 1 204 ? -4.634 -22.108 -46.317 1.00 50.25 204 LEU A C 1
ATOM 1593 O O . LEU A 1 204 ? -5.204 -22.067 -45.240 1.00 50.25 204 LEU A O 1
ATOM 1597 N N . ASP A 1 205 ? -5.146 -21.556 -47.415 1.00 47.28 205 ASP A N 1
ATOM 1598 C CA . ASP A 1 205 ? -6.468 -20.937 -47.462 1.00 47.28 205 ASP A CA 1
ATOM 1599 C C . ASP A 1 205 ? -7.568 -21.957 -47.103 1.00 47.28 205 ASP A C 1
ATOM 1601 O O . ASP A 1 205 ? -8.541 -21.608 -46.450 1.00 47.28 205 ASP A O 1
ATOM 1605 N N . HIS A 1 206 ? -7.392 -23.248 -47.426 1.00 44.59 206 HIS A N 1
ATOM 1606 C CA . HIS A 1 206 ? -8.302 -24.311 -46.974 1.00 44.59 206 HIS A CA 1
ATOM 1607 C C . HIS A 1 206 ? -8.177 -24.583 -45.463 1.00 44.59 206 HIS A C 1
ATOM 1609 O O . HIS A 1 206 ? -9.185 -24.677 -44.772 1.00 44.59 206 HIS A O 1
ATOM 1615 N N . TRP A 1 207 ? -6.951 -24.596 -44.931 1.00 49.03 207 TRP A N 1
ATOM 1616 C CA . TRP A 1 207 ? -6.663 -24.793 -43.502 1.00 49.03 207 TRP A CA 1
ATOM 1617 C C . TRP A 1 207 ? -7.104 -23.596 -42.634 1.00 49.03 207 TRP A C 1
ATOM 1619 O O . TRP A 1 207 ? -7.650 -23.757 -41.547 1.00 49.03 207 TRP A O 1
ATOM 1629 N N . LEU A 1 208 ? -6.957 -22.376 -43.155 1.00 49.38 208 LEU A N 1
ATOM 1630 C CA . LEU A 1 208 ? -7.430 -21.129 -42.552 1.00 49.38 208 LEU A CA 1
ATOM 1631 C C . LEU A 1 208 ? -8.963 -21.009 -42.612 1.00 49.38 208 LEU A C 1
ATOM 1633 O O . LEU A 1 208 ? -9.554 -20.409 -41.716 1.00 49.38 208 LEU A O 1
ATOM 1637 N N . ARG A 1 209 ? -9.621 -21.610 -43.616 1.00 48.91 209 ARG A N 1
ATOM 1638 C CA . ARG A 1 209 ? -11.092 -21.674 -43.728 1.00 48.91 209 ARG A CA 1
ATOM 1639 C C . ARG A 1 209 ? -11.746 -22.638 -42.732 1.00 48.91 209 ARG A C 1
ATOM 1641 O O . ARG A 1 209 ? -12.919 -22.437 -42.430 1.00 48.91 209 ARG A O 1
ATOM 1648 N N . GLU A 1 210 ? -11.020 -23.631 -42.214 1.00 45.38 210 GLU A N 1
ATOM 1649 C CA . GLU A 1 210 ? -11.549 -24.630 -41.265 1.00 45.38 210 GLU A CA 1
ATOM 1650 C C . GLU A 1 210 ? -11.335 -24.281 -39.778 1.00 45.38 210 GLU A C 1
ATOM 1652 O O . GLU A 1 210 ? -11.907 -24.941 -38.916 1.00 45.38 210 GLU A O 1
ATOM 1657 N N . GLY A 1 211 ? -10.587 -23.219 -39.455 1.00 47.34 211 GLY A N 1
ATOM 1658 C CA . GLY A 1 211 ? -10.361 -22.811 -38.056 1.00 47.34 211 GLY A CA 1
ATOM 1659 C C . GLY A 1 211 ? -9.235 -21.802 -37.813 1.00 47.34 211 GLY A C 1
ATOM 1660 O O . GLY A 1 211 ? -9.034 -21.378 -36.686 1.00 47.34 211 GLY A O 1
ATOM 1661 N N . GLY A 1 212 ? -8.511 -21.366 -38.845 1.00 51.06 212 GLY A N 1
ATOM 1662 C CA . GLY A 1 212 ? -7.320 -20.534 -38.663 1.00 51.06 212 GLY A CA 1
ATOM 1663 C C . GLY A 1 212 ? -6.075 -21.378 -38.352 1.00 51.06 212 GLY A C 1
ATOM 1664 O O . GLY A 1 212 ? -6.154 -22.396 -37.670 1.00 51.06 212 GLY A O 1
ATOM 1665 N N . ALA A 1 213 ? -4.905 -20.987 -38.864 1.00 54.31 213 ALA A N 1
ATOM 1666 C CA . ALA A 1 213 ? -3.655 -21.644 -38.493 1.00 54.31 213 ALA A CA 1
ATOM 1667 C C . ALA A 1 213 ? -3.304 -21.249 -37.046 1.00 54.31 213 ALA A C 1
ATOM 1669 O O . ALA A 1 213 ? -3.326 -20.053 -36.739 1.00 54.31 213 ALA A O 1
ATOM 1670 N N . PRO A 1 214 ? -2.974 -22.204 -36.158 1.00 60.69 214 PRO A N 1
ATOM 1671 C CA . PRO A 1 214 ? -2.613 -21.883 -34.784 1.00 60.69 214 PRO A CA 1
ATOM 1672 C C . PRO A 1 214 ? -1.385 -20.969 -34.766 1.00 60.69 214 PRO A C 1
ATOM 1674 O O . PRO A 1 214 ? -0.333 -21.316 -35.304 1.00 60.69 214 PRO A O 1
ATOM 1677 N N . CYS A 1 215 ? -1.520 -19.793 -34.152 1.00 72.94 215 CYS A N 1
ATOM 1678 C CA . CYS A 1 215 ? -0.447 -18.808 -34.053 1.00 72.94 215 CYS A CA 1
ATOM 1679 C C . CYS A 1 215 ? -0.023 -18.640 -32.594 1.00 72.94 215 CYS A C 1
ATOM 1681 O O . CYS A 1 215 ? -0.808 -18.224 -31.736 1.00 72.94 215 CYS A O 1
ATOM 1683 N N . ALA A 1 216 ? 1.240 -18.954 -32.308 1.00 82.69 216 ALA A N 1
ATOM 1684 C CA . ALA A 1 216 ? 1.799 -18.741 -30.986 1.00 82.69 216 ALA A CA 1
ATOM 1685 C C . ALA A 1 216 ? 1.917 -17.236 -30.712 1.00 82.69 216 ALA A C 1
ATOM 1687 O O . ALA A 1 216 ? 2.511 -16.498 -31.500 1.00 82.69 216 ALA A O 1
ATOM 1688 N N . THR A 1 217 ? 1.346 -16.789 -29.592 1.00 85.62 217 THR A N 1
ATOM 1689 C CA . THR A 1 217 ? 1.294 -15.369 -29.230 1.00 85.62 217 THR A CA 1
ATOM 1690 C C . THR A 1 217 ? 1.935 -15.134 -27.866 1.00 85.62 217 THR A C 1
ATOM 1692 O O . THR A 1 217 ? 1.504 -15.711 -26.866 1.00 85.62 217 THR A O 1
ATOM 1695 N N . LEU A 1 218 ? 2.935 -14.252 -27.812 1.00 88.62 218 LEU A N 1
ATOM 1696 C CA . LEU A 1 218 ? 3.453 -13.710 -26.555 1.00 88.62 218 LEU A CA 1
ATOM 1697 C C . LEU A 1 218 ? 2.867 -12.331 -26.306 1.00 88.62 218 LEU A C 1
ATOM 1699 O O . LEU A 1 218 ? 3.035 -11.420 -27.114 1.00 88.62 218 LEU A O 1
ATOM 1703 N N . ARG A 1 219 ? 2.236 -12.158 -25.152 1.00 86.69 219 ARG A N 1
ATOM 1704 C CA . ARG A 1 219 ? 1.755 -10.862 -24.701 1.00 86.69 219 ARG A CA 1
ATOM 1705 C C . ARG A 1 219 ? 2.834 -10.152 -23.904 1.00 86.69 219 ARG A C 1
ATOM 1707 O O . ARG A 1 219 ? 3.355 -10.675 -22.925 1.00 86.69 219 ARG A O 1
ATOM 1714 N N . LEU A 1 220 ? 3.131 -8.931 -24.314 1.00 86.50 220 LEU A N 1
ATOM 1715 C CA . LEU A 1 220 ? 4.085 -8.041 -23.683 1.00 86.50 220 LEU A CA 1
ATOM 1716 C C . LEU A 1 220 ? 3.347 -6.905 -22.987 1.00 86.50 220 LEU A C 1
ATOM 1718 O O . LEU A 1 220 ? 2.564 -6.194 -23.618 1.00 86.50 220 LEU A O 1
ATOM 1722 N N . ARG A 1 221 ? 3.610 -6.719 -21.696 1.00 77.94 221 ARG A N 1
ATOM 1723 C CA . ARG A 1 221 ? 3.048 -5.643 -20.879 1.00 77.94 221 ARG A CA 1
ATOM 1724 C C . ARG A 1 221 ? 4.154 -4.679 -20.467 1.00 77.94 221 ARG A C 1
ATOM 1726 O O . ARG A 1 221 ? 5.142 -5.080 -19.852 1.00 77.94 221 ARG A O 1
ATOM 1733 N N . PHE A 1 222 ? 3.958 -3.410 -20.809 1.00 70.56 222 PHE A N 1
ATOM 1734 C CA . PHE A 1 222 ? 4.867 -2.302 -20.533 1.00 70.56 222 PHE A CA 1
ATOM 1735 C C . PHE A 1 222 ? 4.214 -1.316 -19.566 1.00 70.56 222 PHE A C 1
ATOM 1737 O O . PHE A 1 222 ? 3.029 -1.013 -19.703 1.00 70.56 222 PHE A O 1
ATOM 1744 N N . ALA A 1 223 ? 5.005 -0.739 -18.659 1.00 57.56 223 ALA A N 1
ATOM 1745 C CA . ALA A 1 223 ? 4.546 0.369 -17.820 1.00 57.56 223 ALA A CA 1
ATOM 1746 C C . ALA A 1 223 ? 4.256 1.646 -18.640 1.00 57.56 223 ALA A C 1
ATOM 1748 O O . ALA A 1 223 ? 3.338 2.386 -18.316 1.00 57.56 223 ALA A O 1
ATOM 1749 N N . SER A 1 224 ? 5.004 1.900 -19.723 1.00 54.72 224 SER A N 1
ATOM 1750 C CA . SER A 1 224 ? 4.760 3.017 -20.649 1.00 54.72 224 SER A CA 1
ATOM 1751 C C . SER A 1 224 ? 5.416 2.772 -22.016 1.00 54.72 224 SER A C 1
ATOM 1753 O O . SER A 1 224 ? 6.406 2.050 -22.117 1.00 54.72 224 SER A O 1
ATOM 1755 N N . PHE A 1 225 ? 4.865 3.376 -23.075 1.00 52.00 225 PHE A N 1
ATOM 1756 C CA . PHE A 1 225 ? 5.327 3.255 -24.465 1.00 52.00 225 PHE A CA 1
ATOM 1757 C C . PHE A 1 225 ? 6.008 4.552 -24.936 1.00 52.00 225 PHE A C 1
ATOM 1759 O O . PHE A 1 225 ? 5.537 5.230 -25.850 1.00 52.00 225 PHE A O 1
ATOM 1766 N N . ALA A 1 226 ? 7.123 4.938 -24.316 1.00 52.66 226 ALA A N 1
ATOM 1767 C CA . ALA A 1 226 ? 7.913 6.051 -24.837 1.00 52.66 226 ALA A CA 1
ATOM 1768 C C . ALA A 1 226 ? 8.678 5.598 -26.096 1.00 52.66 226 ALA A C 1
ATOM 1770 O O . ALA A 1 226 ? 9.538 4.715 -26.043 1.00 52.66 226 ALA A O 1
ATOM 1771 N N . GLN A 1 227 ? 8.370 6.190 -27.255 1.00 39.97 227 GLN A N 1
ATOM 1772 C CA . GLN A 1 227 ? 9.158 5.963 -28.469 1.00 39.97 227 GLN A CA 1
ATOM 1773 C C . GLN A 1 227 ? 10.607 6.408 -28.223 1.00 39.97 227 GLN A C 1
ATOM 1775 O O . GLN A 1 227 ? 10.850 7.550 -27.844 1.00 39.97 227 GLN A O 1
ATOM 1780 N N . GLY A 1 228 ? 11.567 5.508 -28.447 1.00 46.44 228 GLY A N 1
ATOM 1781 C CA . GLY A 1 228 ? 12.994 5.789 -28.254 1.00 46.44 228 GLY A CA 1
ATOM 1782 C C . GLY A 1 228 ? 13.610 5.227 -26.972 1.00 46.44 228 GLY A C 1
ATOM 1783 O O . GLY A 1 228 ? 14.791 5.481 -26.739 1.00 46.44 228 GLY A O 1
ATOM 1784 N N . ASP A 1 229 ? 12.864 4.441 -26.190 1.00 61.66 229 ASP A N 1
ATOM 1785 C CA . ASP A 1 229 ? 13.377 3.777 -24.992 1.00 61.66 229 ASP A CA 1
ATOM 1786 C C . ASP A 1 229 ? 14.623 2.921 -25.302 1.00 61.66 229 ASP A C 1
ATOM 1788 O O . ASP A 1 229 ? 14.618 2.051 -26.182 1.00 61.66 229 ASP A O 1
ATOM 1792 N N . ALA A 1 230 ? 15.707 3.182 -24.569 1.00 64.69 230 ALA A N 1
ATOM 1793 C CA . ALA A 1 230 ? 16.954 2.433 -24.663 1.00 64.69 230 ALA A CA 1
ATOM 1794 C C . ALA A 1 230 ? 16.729 0.936 -24.400 1.00 64.69 230 ALA A C 1
ATOM 1796 O O . ALA A 1 230 ? 17.412 0.104 -24.999 1.00 64.69 230 ALA A O 1
ATOM 1797 N N . PHE A 1 231 ? 15.733 0.595 -23.575 1.00 70.00 231 PHE A N 1
ATOM 1798 C CA . PHE A 1 231 ? 15.332 -0.783 -23.314 1.00 70.00 231 PHE A CA 1
ATOM 1799 C C . PHE A 1 231 ? 14.837 -1.511 -24.574 1.00 70.00 231 PHE A C 1
ATOM 1801 O O . PHE A 1 231 ? 15.287 -2.619 -24.865 1.00 70.00 231 PHE A O 1
ATOM 1808 N N . LEU A 1 232 ? 13.961 -0.884 -25.368 1.00 76.75 232 LEU A N 1
ATOM 1809 C CA . LEU A 1 232 ? 13.453 -1.474 -26.614 1.00 76.75 232 LEU A CA 1
ATOM 1810 C C . LEU A 1 232 ? 14.555 -1.625 -27.666 1.00 76.75 232 LEU A C 1
ATOM 1812 O O . LEU A 1 232 ? 14.507 -2.541 -28.485 1.00 76.75 232 LEU A O 1
ATOM 1816 N N . LYS A 1 233 ? 15.550 -0.730 -27.651 1.00 76.50 233 LYS A N 1
ATOM 1817 C CA . LYS A 1 233 ? 16.697 -0.795 -28.563 1.00 76.50 233 LYS A CA 1
ATOM 1818 C C . LYS A 1 233 ? 17.685 -1.902 -28.193 1.00 76.50 233 LYS A C 1
ATOM 1820 O O . LYS A 1 233 ? 18.293 -2.451 -29.103 1.00 76.50 233 LYS A O 1
ATOM 1825 N N . ARG A 1 234 ? 17.821 -2.249 -26.908 1.00 77.75 234 ARG A N 1
ATOM 1826 C CA . ARG A 1 234 ? 18.694 -3.338 -26.415 1.00 77.75 234 ARG A CA 1
ATOM 1827 C C . ARG A 1 234 ? 17.982 -4.686 -26.228 1.00 77.75 234 ARG A C 1
ATOM 1829 O O . ARG A 1 234 ? 18.580 -5.617 -25.711 1.00 77.75 234 ARG A O 1
ATOM 1836 N N . SER A 1 235 ? 16.699 -4.775 -26.580 1.00 86.12 235 SER A N 1
ATOM 1837 C CA . SER A 1 235 ? 15.897 -5.992 -26.423 1.00 86.12 235 SER A CA 1
ATOM 1838 C C . SER A 1 235 ? 15.411 -6.488 -27.776 1.00 86.12 235 SER A C 1
ATOM 1840 O O . SER A 1 235 ? 14.985 -5.711 -28.635 1.00 86.12 235 SER A O 1
ATOM 1842 N N . SER A 1 236 ? 15.443 -7.801 -27.960 1.00 90.38 236 SER A N 1
ATOM 1843 C CA . SER A 1 236 ? 15.010 -8.471 -29.180 1.00 90.38 236 SER A CA 1
ATOM 1844 C C . SER A 1 236 ? 14.071 -9.624 -28.854 1.00 90.38 236 SER A C 1
ATOM 1846 O O . SER A 1 236 ? 14.161 -10.244 -27.798 1.00 90.38 236 SER A O 1
ATOM 1848 N N . THR A 1 237 ? 13.172 -9.932 -29.778 1.00 92.00 237 THR A N 1
ATOM 1849 C CA . THR A 1 237 ? 12.422 -11.185 -29.780 1.00 92.00 237 THR A CA 1
ATOM 1850 C C . THR A 1 237 ? 13.082 -12.192 -30.705 1.00 92.00 237 THR A C 1
ATOM 1852 O O . THR A 1 237 ? 13.767 -11.803 -31.654 1.00 92.00 237 THR A O 1
ATOM 1855 N N . PHE A 1 238 ? 12.906 -13.480 -30.424 1.00 92.19 238 PHE A N 1
ATOM 1856 C CA . PHE A 1 238 ? 13.459 -14.544 -31.245 1.00 92.19 238 PHE A CA 1
ATOM 1857 C C . PHE A 1 238 ? 12.479 -15.703 -31.450 1.00 92.19 238 PHE A C 1
ATOM 1859 O O . PHE A 1 238 ? 11.594 -15.936 -30.626 1.00 92.19 238 PHE A O 1
ATOM 1866 N N . LEU A 1 239 ? 12.698 -16.448 -32.535 1.00 90.75 239 LEU A N 1
ATOM 1867 C CA . LEU A 1 239 ? 12.048 -17.716 -32.867 1.00 90.75 239 LEU A CA 1
ATOM 1868 C C . LEU A 1 239 ? 13.114 -18.725 -33.314 1.00 90.75 239 LEU A C 1
ATOM 1870 O O . LEU A 1 239 ? 13.884 -18.453 -34.235 1.00 90.75 239 LEU A O 1
ATOM 1874 N N . VAL A 1 240 ? 13.152 -19.887 -32.673 1.00 90.75 240 VAL A N 1
ATOM 1875 C CA . VAL A 1 240 ? 14.040 -21.020 -32.951 1.00 90.75 240 VAL A CA 1
ATOM 1876 C C . VAL A 1 240 ? 13.213 -22.143 -33.562 1.00 90.75 240 VAL A C 1
ATOM 1878 O O . VAL A 1 240 ? 12.443 -22.804 -32.869 1.00 90.75 240 VAL A O 1
ATOM 1881 N N . MET A 1 241 ? 13.423 -22.387 -34.853 1.00 88.25 241 MET A N 1
ATOM 1882 C CA . MET A 1 241 ? 12.756 -23.449 -35.605 1.00 88.25 241 MET A CA 1
ATOM 1883 C C . MET A 1 241 ? 13.581 -24.739 -35.533 1.00 88.25 241 MET A C 1
ATOM 1885 O O . MET A 1 241 ? 14.525 -24.941 -36.313 1.00 88.25 241 MET A O 1
ATOM 1889 N N . HIS A 1 242 ? 13.247 -25.629 -34.598 1.00 86.06 242 HIS A N 1
ATOM 1890 C CA . HIS A 1 242 ? 14.026 -26.845 -34.332 1.00 86.06 242 HIS A CA 1
ATOM 1891 C C . HIS A 1 242 ? 13.972 -27.837 -35.489 1.00 86.06 242 HIS A C 1
ATOM 1893 O O . HIS A 1 242 ? 14.988 -28.456 -35.804 1.00 86.06 242 HIS A O 1
ATOM 1899 N N . GLN A 1 243 ? 12.843 -27.930 -36.196 1.00 80.81 243 GLN A N 1
ATOM 1900 C CA . GLN A 1 243 ? 12.733 -28.780 -37.388 1.00 80.81 243 GLN A CA 1
ATOM 1901 C C . GLN A 1 243 ? 13.710 -28.341 -38.485 1.00 80.81 243 GLN A C 1
ATOM 1903 O O . GLN A 1 243 ? 14.412 -29.160 -39.081 1.00 80.81 243 GLN A O 1
ATOM 1908 N N . ARG A 1 244 ? 13.829 -27.026 -38.708 1.00 80.38 244 ARG A N 1
ATOM 1909 C CA . ARG A 1 244 ? 14.759 -26.465 -39.693 1.00 80.38 244 ARG A CA 1
ATOM 1910 C C . ARG A 1 244 ? 16.213 -26.652 -39.273 1.00 80.38 244 ARG A C 1
ATOM 1912 O O . ARG A 1 244 ? 17.072 -26.886 -40.124 1.00 80.38 244 ARG A O 1
ATOM 1919 N N . ARG A 1 245 ? 16.497 -26.561 -37.970 1.00 84.00 245 ARG A N 1
ATOM 1920 C CA . ARG A 1 245 ? 17.820 -26.850 -37.406 1.00 84.00 245 ARG A CA 1
ATOM 1921 C C . ARG A 1 245 ? 18.202 -28.315 -37.629 1.00 84.00 245 ARG A C 1
ATOM 1923 O O . ARG A 1 245 ? 19.235 -28.569 -38.241 1.00 84.00 245 ARG A O 1
ATOM 1930 N N . ALA A 1 246 ? 17.328 -29.247 -37.254 1.00 84.12 246 ALA A N 1
ATOM 1931 C CA . ALA A 1 246 ? 17.534 -30.680 -37.447 1.00 84.12 246 ALA A CA 1
ATOM 1932 C C . ALA A 1 246 ? 17.724 -31.041 -38.928 1.00 84.12 246 ALA A C 1
ATOM 1934 O O . ALA A 1 246 ? 18.640 -31.785 -39.268 1.00 84.12 246 ALA A O 1
ATOM 1935 N N . PHE A 1 247 ? 16.920 -30.459 -39.824 1.00 83.25 247 PHE A N 1
ATOM 1936 C CA . PHE A 1 247 ? 17.071 -30.658 -41.264 1.00 83.25 247 PHE A CA 1
ATOM 1937 C C . PHE A 1 247 ? 18.424 -30.162 -41.786 1.00 83.25 247 PHE A C 1
ATOM 1939 O O . PHE A 1 247 ? 19.077 -30.842 -42.573 1.00 83.25 247 PHE A O 1
ATOM 1946 N N . ARG A 1 248 ? 18.881 -28.989 -41.335 1.00 82.56 248 ARG A N 1
ATOM 1947 C CA . ARG A 1 248 ? 20.195 -28.451 -41.715 1.00 82.56 248 ARG A CA 1
ATOM 1948 C C . ARG A 1 248 ? 21.335 -29.324 -41.210 1.00 82.56 248 ARG A C 1
ATOM 1950 O O . ARG A 1 248 ? 22.298 -29.526 -41.946 1.00 82.56 248 ARG A O 1
ATOM 1957 N N . ASP A 1 249 ? 21.232 -29.827 -39.988 1.00 84.69 249 ASP A N 1
ATOM 1958 C CA . ASP A 1 249 ? 22.242 -30.709 -39.410 1.00 84.69 249 ASP A CA 1
ATOM 1959 C C . ASP A 1 249 ? 22.270 -32.058 -40.137 1.00 84.69 249 ASP A C 1
ATOM 1961 O O . ASP A 1 249 ? 23.343 -32.520 -40.525 1.00 84.69 249 ASP A O 1
ATOM 1965 N N . TRP A 1 250 ? 21.103 -32.617 -40.464 1.00 87.44 250 TRP A N 1
ATOM 1966 C CA . TRP A 1 250 ? 20.992 -33.786 -41.335 1.00 87.44 250 TRP A CA 1
ATOM 1967 C C . TRP A 1 250 ? 21.593 -33.531 -42.724 1.00 87.44 250 TRP A C 1
ATOM 1969 O O . TRP A 1 250 ? 22.394 -34.332 -43.193 1.00 87.44 250 TRP A O 1
ATOM 1979 N N . ALA A 1 251 ? 21.285 -32.405 -43.373 1.00 84.88 251 ALA A N 1
ATOM 1980 C CA . ALA A 1 251 ? 21.809 -32.080 -44.701 1.00 84.88 251 ALA A CA 1
ATOM 1981 C C . ALA A 1 251 ? 23.335 -31.875 -44.695 1.00 84.88 251 ALA A C 1
ATOM 1983 O O . ALA A 1 251 ? 24.021 -32.265 -45.641 1.00 84.88 251 ALA A O 1
ATOM 1984 N N . ARG A 1 252 ? 23.889 -31.281 -43.627 1.00 85.25 252 ARG A N 1
ATOM 1985 C CA . ARG A 1 252 ? 25.345 -31.193 -43.410 1.00 85.25 252 ARG A CA 1
ATOM 1986 C C . ARG A 1 252 ? 25.963 -32.579 -43.270 1.00 85.25 252 ARG A C 1
ATOM 1988 O O . ARG A 1 252 ? 27.006 -32.829 -43.867 1.00 85.25 252 ARG A O 1
ATOM 1995 N N . GLU A 1 253 ? 25.312 -33.466 -42.528 1.00 86.75 253 GLU A N 1
ATOM 1996 C CA . GLU A 1 253 ? 25.776 -34.837 -42.354 1.00 86.75 253 GLU A CA 1
ATOM 1997 C C . GLU A 1 253 ? 25.718 -35.622 -43.669 1.00 86.75 253 GLU A C 1
ATOM 1999 O O . GLU A 1 253 ? 26.719 -36.219 -44.051 1.00 86.75 253 GLU A O 1
ATOM 2004 N N . GLN A 1 254 ? 24.619 -35.530 -44.426 1.00 87.44 254 GLN A N 1
ATOM 2005 C CA . GLN A 1 254 ? 24.502 -36.142 -45.755 1.00 87.44 254 GLN A CA 1
ATOM 2006 C C . GLN A 1 254 ? 25.591 -35.644 -46.708 1.00 87.44 254 GLN A C 1
ATOM 2008 O O . GLN A 1 254 ? 26.243 -36.455 -47.361 1.00 87.44 254 GLN A O 1
ATOM 2013 N N . ARG A 1 255 ? 25.870 -34.332 -46.731 1.00 87.81 255 ARG A N 1
ATOM 2014 C CA . ARG A 1 255 ? 26.996 -33.766 -47.497 1.00 87.81 255 ARG A CA 1
ATOM 2015 C C . ARG A 1 255 ? 28.331 -34.378 -47.091 1.00 87.81 255 ARG A C 1
ATOM 2017 O O . ARG A 1 255 ? 29.140 -34.691 -47.959 1.00 87.81 255 ARG A O 1
ATOM 2024 N N . ARG A 1 256 ? 28.561 -34.552 -45.787 1.00 88.69 256 ARG A N 1
ATOM 2025 C CA . ARG A 1 256 ? 29.803 -35.115 -45.244 1.00 88.69 256 ARG A CA 1
ATOM 2026 C C . ARG A 1 256 ? 30.007 -36.571 -45.661 1.00 88.69 256 ARG A C 1
ATOM 2028 O O . ARG A 1 256 ? 31.137 -36.956 -45.939 1.00 88.69 256 ARG A O 1
ATOM 2035 N N . ILE A 1 257 ? 28.931 -37.355 -45.726 1.00 91.44 257 ILE A N 1
ATOM 2036 C CA . ILE A 1 257 ? 28.977 -38.774 -46.114 1.00 91.44 257 ILE A CA 1
ATOM 2037 C C . ILE A 1 257 ? 28.737 -39.015 -47.616 1.00 91.44 257 ILE A C 1
ATOM 2039 O O . ILE A 1 257 ? 28.692 -40.165 -48.041 1.00 91.44 257 ILE A O 1
ATOM 2043 N N . GLY A 1 258 ? 28.581 -37.957 -48.423 1.00 88.75 258 GLY A N 1
ATOM 2044 C CA . GLY A 1 258 ? 28.315 -38.051 -49.866 1.00 88.75 258 GLY A CA 1
ATOM 2045 C C . GLY A 1 258 ? 26.915 -38.567 -50.232 1.00 88.75 258 GLY A C 1
ATOM 2046 O O . GLY A 1 258 ? 26.719 -39.071 -51.335 1.00 88.75 258 GLY A O 1
ATOM 2047 N N . GLY A 1 259 ? 25.955 -38.481 -49.309 1.00 84.44 259 GLY A N 1
ATOM 2048 C CA . GLY A 1 259 ? 24.567 -38.898 -49.506 1.00 84.44 259 GLY A CA 1
ATOM 2049 C C . GLY A 1 259 ? 23.728 -37.895 -50.305 1.00 84.44 259 GLY A C 1
ATOM 2050 O O . GLY A 1 259 ? 24.164 -36.785 -50.618 1.00 84.44 259 GLY A O 1
ATOM 2051 N N . ALA A 1 260 ? 22.493 -38.285 -50.630 1.00 80.38 260 ALA A N 1
ATOM 2052 C CA . ALA A 1 260 ? 21.541 -37.413 -51.311 1.00 80.38 260 ALA A CA 1
ATOM 2053 C C . ALA A 1 260 ? 21.088 -36.270 -50.388 1.00 80.38 260 ALA A C 1
ATOM 2055 O O . ALA A 1 260 ? 20.778 -36.481 -49.215 1.00 80.38 260 ALA A O 1
ATOM 2056 N N . ILE A 1 261 ? 21.030 -35.057 -50.935 1.00 79.56 261 ILE A N 1
ATOM 2057 C CA . ILE A 1 261 ? 20.648 -33.845 -50.209 1.00 79.56 261 ILE A CA 1
ATOM 2058 C C . ILE A 1 261 ? 19.302 -33.387 -50.757 1.00 79.56 261 ILE A C 1
ATOM 2060 O O . ILE A 1 261 ? 19.124 -33.306 -51.970 1.00 79.56 261 ILE A O 1
ATOM 2064 N N . ALA A 1 262 ? 18.371 -33.079 -49.861 1.00 75.94 262 ALA A N 1
ATOM 2065 C CA . ALA A 1 262 ? 17.171 -32.335 -50.207 1.00 75.94 262 ALA A CA 1
ATOM 2066 C C . ALA A 1 262 ? 17.422 -30.843 -49.950 1.00 75.94 262 ALA A C 1
ATOM 2068 O O . ALA A 1 262 ? 18.013 -30.491 -48.925 1.00 75.94 262 ALA A O 1
ATOM 2069 N N . ASP A 1 263 ? 16.957 -29.980 -50.851 1.00 69.94 263 ASP A N 1
ATOM 2070 C CA . ASP A 1 263 ? 16.915 -28.539 -50.615 1.00 69.94 263 ASP A CA 1
ATOM 2071 C C . ASP A 1 263 ? 15.544 -28.149 -50.039 1.00 69.94 263 ASP A C 1
ATOM 2073 O O . ASP A 1 263 ? 14.517 -28.691 -50.462 1.00 69.94 263 ASP A O 1
ATOM 2077 N N . PRO A 1 264 ? 15.497 -27.255 -49.035 1.00 69.75 264 PRO A N 1
ATOM 2078 C CA . PRO A 1 264 ? 14.233 -26.801 -48.482 1.00 69.75 264 PRO A CA 1
ATOM 2079 C C . PRO A 1 264 ? 13.532 -25.894 -49.496 1.00 69.75 264 PRO A C 1
ATOM 2081 O O . PRO A 1 264 ? 14.181 -25.049 -50.110 1.00 69.75 264 PRO A O 1
ATOM 2084 N N . LEU A 1 265 ? 12.208 -26.027 -49.612 1.00 70.00 265 LEU A N 1
ATOM 2085 C CA . LEU A 1 265 ? 11.400 -25.129 -50.438 1.00 70.00 265 LEU A CA 1
ATOM 2086 C C . LEU A 1 265 ? 11.608 -23.678 -49.993 1.00 70.00 265 LEU A C 1
ATOM 2088 O O . LEU A 1 265 ? 11.451 -23.345 -48.813 1.00 70.00 265 LEU A O 1
ATOM 2092 N N . THR A 1 266 ? 11.971 -22.820 -50.938 1.00 71.00 266 THR A N 1
ATOM 2093 C CA . THR A 1 266 ? 12.096 -21.381 -50.720 1.00 71.00 266 THR A CA 1
ATOM 2094 C C . THR A 1 266 ? 10.792 -20.666 -51.053 1.00 71.00 266 THR A C 1
ATOM 2096 O O . THR A 1 266 ? 9.929 -21.176 -51.764 1.00 71.00 266 THR A O 1
ATOM 2099 N N . CYS A 1 267 ? 10.654 -19.440 -50.556 1.00 68.81 267 CYS A N 1
ATOM 2100 C CA . CYS A 1 267 ? 9.548 -18.562 -50.931 1.00 68.81 267 CYS A CA 1
ATOM 2101 C C . CYS A 1 267 ? 9.496 -18.322 -52.451 1.00 68.81 267 CYS A C 1
ATOM 2103 O O . CYS A 1 267 ? 8.411 -18.232 -53.018 1.00 68.81 267 CYS A O 1
ATOM 2105 N N . ASP A 1 268 ? 10.649 -18.276 -53.122 1.00 73.75 268 ASP A N 1
ATOM 2106 C CA . ASP A 1 268 ? 10.713 -18.109 -54.574 1.00 73.75 268 ASP A CA 1
ATOM 2107 C C . ASP A 1 268 ? 10.246 -19.368 -55.312 1.00 73.75 268 ASP A C 1
ATOM 2109 O O . ASP A 1 268 ? 9.476 -19.250 -56.264 1.00 73.75 268 ASP A O 1
ATOM 2113 N N . ASP A 1 269 ? 10.594 -20.563 -54.822 1.00 74.94 269 ASP A N 1
ATOM 2114 C CA . ASP A 1 269 ? 10.070 -21.828 -55.361 1.00 74.94 269 ASP A CA 1
ATOM 2115 C C . ASP A 1 269 ? 8.543 -21.877 -55.268 1.00 74.94 269 ASP A C 1
ATOM 2117 O O . ASP A 1 269 ? 7.868 -22.317 -56.200 1.00 74.94 269 ASP A O 1
ATOM 2121 N N . VAL A 1 270 ? 7.982 -21.370 -54.164 1.00 69.19 270 VAL A N 1
ATOM 2122 C CA . VAL A 1 270 ? 6.530 -21.309 -53.998 1.00 69.19 270 VAL A CA 1
ATOM 2123 C C . VAL A 1 270 ? 5.900 -20.264 -54.917 1.00 69.19 270 VAL A C 1
ATOM 2125 O O . VAL A 1 270 ? 4.922 -20.590 -55.581 1.00 69.19 270 VAL A O 1
ATOM 2128 N N . ARG A 1 271 ? 6.469 -19.057 -55.046 1.00 72.56 271 ARG A N 1
ATOM 2129 C CA . ARG A 1 271 ? 5.982 -18.031 -55.998 1.00 72.56 271 ARG A CA 1
ATOM 2130 C C . ARG A 1 271 ? 5.982 -18.549 -57.436 1.00 72.56 271 ARG A C 1
ATOM 2132 O O . ARG A 1 271 ? 5.057 -18.260 -58.196 1.00 72.56 271 ARG A O 1
ATOM 2139 N N . ILE A 1 272 ? 7.016 -19.306 -57.805 1.00 76.56 272 ILE A N 1
ATOM 2140 C CA . ILE A 1 272 ? 7.129 -19.960 -59.111 1.00 76.56 272 ILE A CA 1
ATOM 2141 C C . ILE A 1 272 ? 6.032 -21.020 -59.264 1.00 76.56 272 ILE A C 1
ATOM 2143 O O . ILE A 1 272 ? 5.351 -21.041 -60.287 1.00 76.56 272 ILE A O 1
ATOM 2147 N N . ALA A 1 273 ? 5.817 -21.859 -58.246 1.00 72.50 273 ALA A N 1
ATOM 2148 C CA . ALA A 1 273 ? 4.805 -22.912 -58.274 1.00 72.50 273 ALA A CA 1
ATOM 2149 C C . ALA A 1 273 ? 3.360 -22.374 -58.292 1.00 72.50 273 ALA A C 1
ATOM 2151 O O . ALA A 1 273 ? 2.503 -22.950 -58.960 1.00 72.50 273 ALA A O 1
ATOM 2152 N N . THR A 1 274 ? 3.074 -21.276 -57.583 1.00 70.12 274 THR A N 1
ATOM 2153 C CA . THR A 1 274 ? 1.734 -20.665 -57.510 1.00 70.12 274 THR A CA 1
ATOM 2154 C C . THR A 1 274 ? 1.460 -19.679 -58.647 1.00 70.12 274 THR A C 1
ATOM 2156 O O . THR A 1 274 ? 0.304 -19.318 -58.879 1.00 70.12 274 THR A O 1
ATOM 2159 N N . GLY A 1 275 ? 2.497 -19.229 -59.363 1.00 72.06 275 GLY A N 1
ATOM 2160 C CA . GLY A 1 275 ? 2.398 -18.234 -60.434 1.00 72.06 275 GLY A CA 1
ATOM 2161 C C . GLY A 1 275 ? 2.053 -16.822 -59.942 1.00 72.06 275 GLY A C 1
ATOM 2162 O O . GLY A 1 275 ? 1.659 -15.969 -60.740 1.00 72.06 275 GLY A O 1
ATOM 2163 N N . ARG A 1 276 ? 2.167 -16.554 -58.634 1.00 70.56 276 ARG A N 1
ATOM 2164 C CA . ARG A 1 276 ? 1.747 -15.297 -57.999 1.00 70.56 276 ARG A CA 1
ATOM 2165 C C . ARG A 1 276 ? 2.936 -14.561 -57.389 1.00 70.56 276 ARG A C 1
ATOM 2167 O O . ARG A 1 276 ? 3.245 -14.691 -56.211 1.00 70.56 276 ARG A O 1
ATOM 2174 N N . ALA A 1 277 ? 3.559 -13.691 -58.182 1.00 63.91 277 ALA A N 1
ATOM 2175 C CA . ALA A 1 277 ? 4.737 -12.919 -57.766 1.00 63.91 277 ALA A CA 1
ATOM 2176 C C . ALA A 1 277 ? 4.488 -11.928 -56.607 1.00 63.91 277 ALA A C 1
ATOM 2178 O O . ALA A 1 277 ? 5.441 -11.458 -55.993 1.00 63.91 277 ALA A O 1
ATOM 2179 N N . GLN A 1 278 ? 3.225 -11.591 -56.318 1.00 62.50 278 GLN A N 1
ATOM 2180 C CA . GLN A 1 278 ? 2.847 -10.671 -55.237 1.00 62.50 278 GLN A CA 1
ATOM 2181 C C . GLN A 1 278 ? 2.403 -11.379 -53.949 1.00 62.50 278 GLN A C 1
ATOM 2183 O O . GLN A 1 278 ? 1.975 -10.696 -53.019 1.00 62.50 278 GLN A O 1
ATOM 2188 N N . GLU A 1 279 ? 2.484 -12.715 -53.871 1.00 56.31 279 GLU A N 1
ATOM 2189 C CA . GLU A 1 279 ? 2.225 -13.422 -52.613 1.00 56.31 279 GLU A CA 1
ATOM 2190 C C . GLU A 1 279 ? 3.217 -12.946 -51.543 1.00 56.31 279 GLU A C 1
ATOM 2192 O O . GLU A 1 279 ? 4.443 -13.054 -51.679 1.00 56.31 279 GLU A O 1
ATOM 2197 N N . ARG A 1 280 ? 2.651 -12.338 -50.496 1.00 54.31 280 ARG A N 1
ATOM 2198 C CA . ARG A 1 280 ? 3.364 -11.921 -49.295 1.00 54.31 280 ARG A CA 1
ATOM 2199 C C . ARG A 1 280 ? 3.218 -13.045 -48.294 1.00 54.31 280 ARG A C 1
ATOM 2201 O O . ARG A 1 280 ? 2.116 -13.321 -47.830 1.00 54.31 280 ARG A O 1
ATOM 2208 N N . PHE A 1 281 ? 4.324 -13.717 -48.018 1.00 55.38 281 PHE A N 1
ATOM 2209 C CA . PHE A 1 281 ? 4.323 -14.784 -47.045 1.00 55.38 281 PHE A CA 1
ATOM 2210 C C . PHE A 1 281 ? 4.350 -14.152 -45.662 1.00 55.38 281 PHE A C 1
ATOM 2212 O O . PHE A 1 281 ? 5.334 -13.518 -45.298 1.00 55.38 281 PHE A O 1
ATOM 2219 N N . ASP A 1 282 ? 3.314 -14.380 -44.863 1.00 54.03 282 ASP A N 1
ATOM 2220 C CA . ASP A 1 282 ? 3.388 -14.112 -43.423 1.00 54.03 282 ASP A CA 1
ATOM 2221 C C . ASP A 1 282 ? 4.372 -15.084 -42.725 1.00 54.03 282 ASP A C 1
ATOM 2223 O O . ASP A 1 282 ? 4.498 -15.070 -41.514 1.00 54.03 282 ASP A O 1
ATOM 2227 N N . ALA A 1 283 ? 5.102 -15.924 -43.469 1.00 59.72 283 ALA A N 1
ATOM 2228 C CA . ALA A 1 283 ? 6.089 -16.878 -42.973 1.00 59.72 283 ALA A CA 1
ATOM 2229 C C . ALA A 1 283 ? 7.506 -16.279 -42.857 1.00 59.72 283 ALA A C 1
ATOM 2231 O O . ALA A 1 283 ? 7.812 -15.212 -43.387 1.00 59.72 283 ALA A O 1
ATOM 2232 N N . VAL A 1 284 ? 8.398 -17.011 -42.186 1.00 62.16 284 VAL A N 1
ATOM 2233 C CA . VAL A 1 284 ? 9.829 -16.689 -42.109 1.00 62.16 284 VAL A CA 1
ATOM 2234 C C . VAL A 1 284 ? 10.483 -16.857 -43.491 1.00 62.16 284 VAL A C 1
ATOM 2236 O O . VAL A 1 284 ? 10.705 -17.977 -43.955 1.00 62.16 284 VAL A O 1
ATOM 2239 N N . GLU A 1 285 ? 10.826 -15.743 -44.139 1.00 65.75 285 GLU A N 1
ATOM 2240 C CA . GLU A 1 285 ? 11.510 -15.694 -45.435 1.00 65.75 285 GLU A CA 1
ATOM 2241 C C . GLU A 1 285 ? 13.010 -15.979 -45.301 1.00 65.75 285 GLU A C 1
ATOM 2243 O O . GLU A 1 285 ? 13.619 -16.584 -46.192 1.00 65.75 285 GLU A O 1
ATOM 2248 N N . ARG A 1 286 ? 13.646 -15.565 -44.193 1.00 69.81 286 ARG A N 1
ATOM 2249 C CA . ARG A 1 286 ? 15.087 -15.795 -44.024 1.00 69.81 286 ARG A CA 1
ATOM 2250 C C . ARG A 1 286 ? 15.384 -17.281 -44.005 1.00 69.81 286 ARG A C 1
ATOM 2252 O O . ARG A 1 286 ? 14.678 -18.077 -43.398 1.00 69.81 286 ARG A O 1
ATOM 2259 N N . SER A 1 287 ? 16.509 -17.664 -44.604 1.00 65.38 287 SER A N 1
ATOM 2260 C CA . SER A 1 287 ? 16.909 -19.071 -44.659 1.00 65.38 287 SER A CA 1
ATOM 2261 C C . SER A 1 287 ? 17.274 -19.650 -43.286 1.00 65.38 287 SER A C 1
ATOM 2263 O O . SER A 1 287 ? 17.279 -20.873 -43.144 1.00 65.38 287 SER A O 1
ATOM 2265 N N . GLY A 1 288 ? 17.595 -18.799 -42.299 1.00 74.31 288 GLY A N 1
ATOM 2266 C CA . GLY A 1 288 ? 18.062 -19.133 -40.947 1.00 74.31 288 GLY A CA 1
ATOM 2267 C C . GLY A 1 288 ? 17.127 -20.037 -40.133 1.00 74.31 288 GLY A C 1
ATOM 2268 O O . GLY A 1 288 ? 15.924 -20.071 -40.361 1.00 74.31 288 GLY A O 1
ATOM 2269 N N . ALA A 1 289 ? 17.696 -20.779 -39.174 1.00 81.62 289 ALA A N 1
ATOM 2270 C CA . ALA A 1 289 ? 16.931 -21.589 -38.215 1.00 81.62 289 ALA A CA 1
ATOM 2271 C C . ALA A 1 289 ? 16.537 -20.801 -36.951 1.00 81.62 289 ALA A C 1
ATOM 2273 O O . ALA A 1 289 ? 15.632 -21.215 -36.238 1.00 81.62 289 ALA A O 1
ATOM 2274 N N . ILE A 1 290 ? 17.210 -19.676 -36.692 1.00 87.38 290 ILE A N 1
ATOM 2275 C CA . ILE A 1 290 ? 16.894 -18.747 -35.609 1.00 87.38 290 ILE A CA 1
ATOM 2276 C C . ILE A 1 290 ? 16.622 -17.387 -36.242 1.00 87.38 290 ILE A C 1
ATOM 2278 O O . ILE A 1 290 ? 17.459 -16.862 -36.982 1.00 87.38 290 ILE A O 1
ATOM 2282 N N . VAL A 1 291 ? 15.449 -16.836 -35.961 1.00 87.00 291 VAL A N 1
ATOM 2283 C CA . VAL A 1 291 ? 15.047 -15.482 -36.336 1.00 87.00 291 VAL A CA 1
ATOM 2284 C C . VAL A 1 291 ? 15.179 -14.612 -35.102 1.00 87.00 291 VAL A C 1
ATOM 2286 O O . VAL A 1 291 ? 14.729 -15.009 -34.032 1.00 87.00 291 VAL A O 1
ATOM 2289 N N . VAL A 1 292 ? 15.787 -13.436 -35.243 1.00 88.69 292 VAL A N 1
ATOM 2290 C CA . VAL A 1 292 ? 15.885 -12.444 -34.169 1.00 88.69 292 VAL A CA 1
ATOM 2291 C C . VAL A 1 292 ? 15.474 -11.084 -34.710 1.00 88.69 292 VAL A C 1
ATOM 2293 O O . VAL A 1 292 ? 15.969 -10.653 -35.754 1.00 88.69 292 VAL A O 1
ATOM 2296 N N . GLN A 1 293 ? 14.566 -10.416 -34.000 1.00 87.88 293 GLN A N 1
ATOM 2297 C CA . GLN A 1 293 ? 14.042 -9.103 -34.355 1.00 87.88 293 GLN A CA 1
ATOM 2298 C C . GLN A 1 293 ? 14.139 -8.146 -33.175 1.00 87.88 293 GLN A C 1
ATOM 2300 O O . GLN A 1 293 ? 13.642 -8.419 -32.085 1.00 87.88 293 GLN A O 1
ATOM 2305 N N . ASN A 1 294 ? 14.756 -6.992 -33.408 1.00 87.75 294 ASN A N 1
ATOM 2306 C CA . ASN A 1 294 ? 14.852 -5.939 -32.408 1.00 87.75 294 ASN A CA 1
ATOM 2307 C C . ASN A 1 294 ? 13.468 -5.329 -32.127 1.00 87.75 294 ASN A C 1
ATOM 2309 O O . ASN A 1 294 ? 12.754 -4.969 -33.068 1.00 87.75 294 ASN A O 1
ATOM 2313 N N . LEU A 1 295 ? 13.105 -5.169 -30.850 1.00 85.75 295 LEU A N 1
ATOM 2314 C CA . LEU A 1 295 ? 11.771 -4.694 -30.471 1.00 85.75 295 LEU A CA 1
ATOM 2315 C C . LEU A 1 295 ? 11.505 -3.257 -30.936 1.00 85.75 295 LEU A C 1
ATOM 2317 O O . LEU A 1 295 ? 10.409 -2.969 -31.415 1.00 85.75 295 LEU A O 1
ATOM 2321 N N . ALA A 1 296 ? 12.494 -2.358 -30.869 1.00 80.75 296 ALA A N 1
ATOM 2322 C CA . ALA A 1 296 ? 12.316 -0.982 -31.341 1.00 80.75 296 ALA A CA 1
ATOM 2323 C C . ALA A 1 296 ? 12.019 -0.923 -32.850 1.00 80.75 296 ALA A C 1
ATOM 2325 O O . ALA A 1 296 ? 11.157 -0.154 -33.279 1.00 80.75 296 ALA A O 1
ATOM 2326 N N . LYS A 1 297 ? 12.684 -1.764 -33.653 1.00 79.62 297 LYS A N 1
ATOM 2327 C CA . LYS A 1 297 ? 12.402 -1.882 -35.095 1.00 79.62 297 LYS A CA 1
ATOM 2328 C C . LYS A 1 297 ? 11.026 -2.482 -35.358 1.00 79.62 297 LYS A C 1
ATOM 2330 O O . LYS A 1 297 ? 10.272 -1.933 -36.158 1.00 79.62 297 LYS A O 1
ATOM 2335 N N . LEU A 1 298 ? 10.700 -3.571 -34.664 1.00 80.69 298 LEU A N 1
ATOM 2336 C CA . LEU A 1 298 ? 9.417 -4.262 -34.770 1.00 80.69 298 LEU A CA 1
ATOM 2337 C C . LEU A 1 298 ? 8.245 -3.317 -34.470 1.00 80.69 298 LEU A C 1
ATOM 2339 O O . LEU A 1 298 ? 7.273 -3.283 -35.216 1.00 80.69 298 LEU A O 1
ATOM 2343 N N . PHE A 1 299 ? 8.355 -2.489 -33.429 1.00 78.56 299 PHE A N 1
ATOM 2344 C CA . PHE A 1 299 ? 7.294 -1.554 -33.036 1.00 78.56 299 PHE A CA 1
ATOM 2345 C C . PHE A 1 299 ? 7.251 -0.255 -33.846 1.00 78.56 299 PHE A C 1
ATOM 2347 O O . PHE A 1 299 ? 6.252 0.468 -33.771 1.00 78.56 299 PHE A O 1
ATOM 2354 N N . GLY A 1 300 ? 8.322 0.064 -34.579 1.00 70.69 300 GLY A N 1
ATOM 2355 C CA . GLY A 1 300 ? 8.410 1.223 -35.470 1.00 70.69 300 GLY A CA 1
ATOM 2356 C C . GLY A 1 300 ? 7.975 0.941 -36.914 1.00 70.69 300 GLY A C 1
ATOM 2357 O O . GLY A 1 300 ? 7.761 1.884 -37.680 1.00 70.69 300 GLY A O 1
ATOM 2358 N N . ALA A 1 301 ? 7.836 -0.329 -37.303 1.00 66.31 301 ALA A N 1
ATOM 2359 C CA . ALA A 1 301 ? 7.452 -0.721 -38.654 1.00 66.31 301 ALA A CA 1
ATOM 2360 C C . ALA A 1 301 ? 5.977 -0.375 -38.936 1.00 66.31 301 ALA A C 1
ATOM 2362 O O . ALA A 1 301 ? 5.073 -0.882 -38.281 1.00 66.31 301 ALA A O 1
ATOM 2363 N N . LYS A 1 302 ? 5.726 0.496 -39.926 1.00 55.12 302 LYS A N 1
ATOM 2364 C CA . LYS A 1 302 ? 4.360 0.914 -40.305 1.00 55.12 302 LYS A CA 1
ATOM 2365 C C . LYS A 1 302 ? 3.686 -0.011 -41.326 1.00 55.12 302 LYS A C 1
ATOM 2367 O O . LYS A 1 302 ? 2.471 -0.112 -41.298 1.00 55.12 302 LYS A O 1
ATOM 2372 N N . ASN A 1 303 ? 4.454 -0.666 -42.209 1.00 47.41 303 ASN A N 1
ATOM 2373 C CA . ASN A 1 303 ? 3.922 -1.377 -43.390 1.00 47.41 303 ASN A CA 1
ATOM 2374 C C . ASN A 1 303 ? 4.645 -2.696 -43.749 1.00 47.41 303 ASN A C 1
ATOM 2376 O O . ASN A 1 303 ? 4.314 -3.306 -44.765 1.00 47.41 303 ASN A O 1
ATOM 2380 N N . ALA A 1 304 ? 5.654 -3.118 -42.982 1.00 52.41 304 ALA A N 1
ATOM 2381 C CA . ALA A 1 304 ? 6.430 -4.328 -43.259 1.00 52.41 304 ALA A CA 1
ATOM 2382 C C . ALA A 1 304 ? 6.307 -5.291 -42.078 1.00 52.41 304 ALA A C 1
ATOM 2384 O O . ALA A 1 304 ? 6.559 -4.882 -40.947 1.00 52.41 304 ALA A O 1
ATOM 2385 N N . LEU A 1 305 ? 5.928 -6.541 -42.350 1.00 56.88 305 LEU A N 1
ATOM 2386 C CA . LEU A 1 305 ? 6.013 -7.638 -41.392 1.00 56.88 305 LEU A CA 1
ATOM 2387 C C . LEU A 1 305 ? 7.478 -8.083 -41.326 1.00 56.88 305 LEU A C 1
ATOM 2389 O O . LEU A 1 305 ? 8.015 -8.542 -42.337 1.00 56.88 305 LEU A O 1
ATOM 2393 N N . PRO A 1 306 ? 8.176 -7.902 -40.199 1.00 62.91 306 PRO A N 1
ATOM 2394 C CA . PRO A 1 306 ? 9.529 -8.413 -40.068 1.00 62.91 306 PRO A CA 1
ATOM 2395 C C . PRO A 1 306 ? 9.501 -9.943 -39.935 1.00 62.91 306 PRO A C 1
ATOM 2397 O O . PRO A 1 306 ? 9.216 -10.470 -38.868 1.00 62.91 306 PRO A O 1
ATOM 2400 N N . ASP A 1 307 ? 9.822 -10.636 -41.030 1.00 70.50 307 ASP A N 1
ATOM 2401 C CA . ASP A 1 307 ? 10.261 -12.042 -41.105 1.00 70.50 307 ASP A CA 1
ATOM 2402 C C . ASP A 1 307 ? 9.578 -12.997 -40.099 1.00 70.50 307 ASP A C 1
ATOM 2404 O O . ASP A 1 307 ? 10.192 -13.438 -39.127 1.00 70.50 307 ASP A O 1
ATOM 2408 N N . GLY A 1 308 ? 8.289 -13.280 -40.312 1.00 70.62 308 GLY A N 1
ATOM 2409 C CA . GLY A 1 308 ? 7.511 -14.223 -39.499 1.00 70.62 308 GLY A CA 1
ATOM 2410 C C . GLY A 1 308 ? 7.107 -13.740 -38.098 1.00 70.62 308 GLY A C 1
ATOM 2411 O O . GLY A 1 308 ? 6.562 -14.526 -37.330 1.00 70.62 308 GLY A O 1
ATOM 2412 N N . VAL A 1 309 ? 7.329 -12.472 -37.732 1.00 78.50 309 VAL A N 1
ATOM 2413 C CA . VAL A 1 309 ? 6.851 -11.903 -36.458 1.00 78.50 309 VAL A CA 1
ATOM 2414 C C . VAL A 1 309 ? 6.041 -10.638 -36.707 1.00 78.50 309 VAL A C 1
ATOM 2416 O O . VAL A 1 309 ? 6.455 -9.740 -37.437 1.00 78.50 309 VAL A O 1
ATOM 2419 N N . SER A 1 310 ? 4.884 -10.537 -36.059 1.00 78.25 310 SER A N 1
ATOM 2420 C CA . SER A 1 310 ? 4.037 -9.343 -36.096 1.00 78.25 310 SER A CA 1
ATOM 2421 C C . SER A 1 310 ? 3.743 -8.840 -34.690 1.00 78.25 310 SER A C 1
ATOM 2423 O O . SER A 1 310 ? 3.664 -9.625 -33.749 1.00 78.25 310 SER A O 1
ATOM 2425 N N . ALA A 1 311 ? 3.601 -7.524 -34.540 1.00 80.19 311 ALA A N 1
ATOM 2426 C CA . ALA A 1 311 ? 3.290 -6.888 -33.269 1.00 80.19 311 ALA A CA 1
ATOM 2427 C C . ALA A 1 311 ? 1.977 -6.116 -33.389 1.00 80.19 311 ALA A C 1
ATOM 2429 O O . ALA A 1 311 ? 1.880 -5.160 -34.161 1.00 80.19 311 ALA A O 1
ATOM 2430 N N . ARG A 1 312 ? 0.976 -6.506 -32.601 1.00 77.69 312 ARG A N 1
ATOM 2431 C CA . ARG A 1 312 ? -0.317 -5.826 -32.526 1.00 77.69 312 ARG A CA 1
ATOM 2432 C C . ARG A 1 312 ? -0.447 -5.150 -31.175 1.00 77.69 312 ARG A C 1
ATOM 2434 O O . ARG A 1 312 ? -0.374 -5.794 -30.135 1.00 77.69 312 ARG A O 1
ATOM 2441 N N . ARG A 1 313 ? -0.663 -3.837 -31.182 1.00 74.81 313 ARG A N 1
ATOM 2442 C CA . ARG A 1 313 ? -0.993 -3.111 -29.954 1.00 74.81 313 ARG A CA 1
ATOM 2443 C C . ARG A 1 313 ? -2.439 -3.413 -29.594 1.00 74.81 313 ARG A C 1
ATOM 2445 O O . ARG A 1 313 ? -3.325 -3.259 -30.433 1.00 74.81 313 ARG A O 1
ATOM 2452 N N . THR A 1 314 ? -2.663 -3.828 -28.359 1.00 66.88 314 THR A N 1
ATOM 2453 C CA . THR A 1 314 ? -3.999 -4.040 -27.807 1.00 66.88 314 THR A CA 1
ATOM 2454 C C . THR A 1 314 ? -4.216 -3.057 -26.673 1.00 66.88 314 THR A C 1
ATOM 2456 O O . THR A 1 314 ? -3.314 -2.818 -25.872 1.00 66.88 314 THR A O 1
ATOM 2459 N N . THR A 1 315 ? -5.409 -2.488 -26.588 1.00 54.84 315 THR A N 1
ATOM 2460 C CA . THR A 1 315 ? -5.828 -1.729 -25.411 1.00 54.84 315 THR A CA 1
ATOM 2461 C C . THR A 1 315 ? -6.086 -2.709 -24.273 1.00 54.84 315 THR A C 1
ATOM 2463 O O . THR A 1 315 ? -6.892 -3.624 -24.432 1.00 54.84 315 THR A O 1
ATOM 2466 N N . ASP A 1 316 ? -5.383 -2.556 -23.150 1.00 49.62 316 ASP A N 1
ATOM 2467 C CA . ASP A 1 316 ? -5.712 -3.302 -21.935 1.00 49.62 316 ASP A CA 1
ATOM 2468 C C . ASP A 1 316 ? -7.048 -2.785 -21.388 1.00 49.62 316 ASP A C 1
ATOM 2470 O O . ASP A 1 316 ? -7.214 -1.577 -21.200 1.00 49.62 316 ASP A O 1
ATOM 2474 N N . GLU A 1 317 ? -7.990 -3.679 -21.094 1.00 42.44 317 GLU A N 1
ATOM 2475 C CA . GLU A 1 317 ? -9.233 -3.320 -20.400 1.00 42.44 317 GLU A CA 1
ATOM 2476 C C . GLU A 1 317 ? -8.919 -2.703 -19.017 1.00 42.44 317 GLU A C 1
ATOM 2478 O O . GLU A 1 317 ? -9.622 -1.797 -18.556 1.00 42.44 317 GLU A O 1
ATOM 2483 N N . ALA A 1 318 ? -7.777 -3.083 -18.421 1.00 40.94 318 ALA A N 1
ATOM 2484 C CA . ALA A 1 318 ? -7.279 -2.607 -17.129 1.00 40.94 318 ALA A CA 1
ATOM 2485 C C . ALA A 1 318 ? -6.441 -1.305 -17.163 1.00 40.94 318 ALA A C 1
ATOM 2487 O O . ALA A 1 318 ? -6.043 -0.825 -16.109 1.00 40.94 318 ALA A O 1
ATOM 2488 N N . GLY A 1 319 ? -6.189 -0.695 -18.330 1.00 44.12 319 GLY A N 1
ATOM 2489 C CA . GLY A 1 319 ? -5.773 0.717 -18.460 1.00 44.12 319 GLY A CA 1
ATOM 2490 C C . GLY A 1 319 ? -4.387 1.184 -17.981 1.00 44.12 319 GLY A C 1
ATOM 2491 O O . GLY A 1 319 ? -3.964 2.243 -18.425 1.00 44.12 319 GLY A O 1
ATOM 2492 N N . SER A 1 320 ? -3.655 0.446 -17.145 1.00 44.94 320 SER A N 1
ATOM 2493 C CA . SER A 1 320 ? -2.454 0.971 -16.461 1.00 44.94 320 SER A CA 1
ATOM 2494 C C . SER A 1 320 ? -1.119 0.733 -17.193 1.00 44.94 320 SER A C 1
ATOM 2496 O O . SER A 1 320 ? -0.056 0.723 -16.569 1.00 44.94 320 SER A O 1
ATOM 2498 N N . GLY A 1 321 ? -1.145 0.423 -18.490 1.00 56.53 321 GLY A N 1
ATOM 2499 C CA . GLY A 1 321 ? 0.053 0.058 -19.243 1.00 56.53 321 GLY A CA 1
ATOM 2500 C C . GLY A 1 321 ? -0.216 -0.201 -20.720 1.00 56.53 321 GLY A C 1
ATOM 2501 O O . GLY A 1 321 ? -1.356 -0.355 -21.159 1.00 56.53 321 GLY A O 1
ATOM 2502 N N . ALA A 1 322 ? 0.851 -0.252 -21.508 1.00 68.88 322 ALA A N 1
ATOM 2503 C CA . ALA A 1 322 ? 0.753 -0.579 -22.921 1.00 68.88 322 ALA A CA 1
ATOM 2504 C C . ALA A 1 322 ? 0.916 -2.086 -23.124 1.00 68.88 322 ALA A C 1
ATOM 2506 O O . ALA A 1 322 ? 1.841 -2.698 -22.587 1.00 68.88 322 ALA A O 1
ATOM 2507 N N . VAL A 1 323 ? 0.019 -2.678 -23.912 1.00 77.88 323 VAL A N 1
ATOM 2508 C CA . VAL A 1 323 ? 0.010 -4.117 -24.184 1.00 77.88 323 VAL A CA 1
ATOM 2509 C C . VAL A 1 323 ? 0.254 -4.358 -25.663 1.00 77.88 323 VAL A C 1
ATOM 2511 O O . VAL A 1 323 ? -0.362 -3.730 -26.530 1.00 77.88 323 VAL A O 1
ATOM 2514 N N . VAL A 1 324 ? 1.181 -5.263 -25.950 1.00 82.69 324 VAL A N 1
ATOM 2515 C CA . VAL A 1 324 ? 1.523 -5.665 -27.310 1.00 82.69 324 VAL A CA 1
ATOM 2516 C C . VAL A 1 324 ? 1.501 -7.172 -27.403 1.00 82.69 324 VAL A C 1
ATOM 2518 O O . VAL A 1 324 ? 2.241 -7.848 -26.698 1.00 82.69 324 VAL A O 1
ATOM 2521 N N . ASP A 1 325 ? 0.694 -7.689 -28.313 1.00 85.31 325 ASP A N 1
ATOM 2522 C CA . ASP A 1 325 ? 0.689 -9.099 -28.658 1.00 85.31 325 ASP A CA 1
ATOM 2523 C C . ASP A 1 325 ? 1.676 -9.318 -29.815 1.00 85.31 325 ASP A C 1
ATOM 2525 O O . ASP A 1 325 ? 1.549 -8.725 -30.891 1.00 85.31 325 ASP A O 1
ATOM 2529 N N . LEU A 1 326 ? 2.702 -10.131 -29.561 1.00 86.81 326 LEU A N 1
ATOM 2530 C CA . LEU A 1 326 ? 3.649 -10.622 -30.552 1.00 86.81 326 LEU A CA 1
ATOM 2531 C C . LEU A 1 326 ? 3.158 -11.956 -31.100 1.00 86.81 326 LEU A C 1
ATOM 2533 O O . LEU A 1 326 ? 3.168 -12.952 -30.380 1.00 86.81 326 LEU A O 1
ATOM 2537 N N . ALA A 1 327 ? 2.766 -11.977 -32.367 1.00 83.75 327 ALA A N 1
ATOM 2538 C CA . ALA A 1 327 ? 2.352 -13.182 -33.072 1.00 83.75 327 ALA A CA 1
ATOM 2539 C C . ALA A 1 327 ? 3.513 -13.731 -33.912 1.00 83.75 327 ALA A C 1
ATOM 2541 O O . ALA A 1 327 ? 4.094 -13.002 -34.725 1.00 83.75 327 ALA A O 1
ATOM 2542 N N . PHE A 1 328 ? 3.842 -15.007 -33.695 1.00 82.94 328 PHE A N 1
ATOM 2543 C CA . PHE A 1 328 ? 4.920 -15.730 -34.368 1.00 82.94 328 PHE A CA 1
ATOM 2544 C C . PHE A 1 328 ? 4.339 -16.642 -35.444 1.00 82.94 328 PHE A C 1
ATOM 2546 O O . PHE A 1 328 ? 3.809 -17.723 -35.176 1.00 82.94 328 PHE A O 1
ATOM 2553 N N . HIS A 1 329 ? 4.447 -16.191 -36.681 1.00 74.62 329 HIS A N 1
ATOM 2554 C CA . HIS A 1 329 ? 3.934 -16.875 -37.851 1.00 74.62 329 HIS A CA 1
ATOM 2555 C C . HIS A 1 329 ? 4.937 -17.921 -38.344 1.00 74.62 329 HIS A C 1
ATOM 2557 O O . HIS A 1 329 ? 6.122 -17.644 -38.529 1.00 74.62 329 HIS A O 1
ATOM 2563 N N . GLY A 1 330 ? 4.459 -19.149 -38.549 1.00 71.12 330 GLY A N 1
ATOM 2564 C CA . GLY A 1 330 ? 5.297 -20.283 -38.952 1.00 71.12 330 GLY A CA 1
ATOM 2565 C C . GLY A 1 330 ? 5.985 -21.026 -37.801 1.00 71.12 330 GLY A C 1
ATOM 2566 O O . GLY A 1 330 ? 6.764 -21.936 -38.073 1.00 71.12 330 GLY A O 1
ATOM 2567 N N . ALA A 1 331 ? 5.696 -20.683 -36.540 1.00 77.81 331 ALA A N 1
ATOM 2568 C CA . ALA A 1 331 ? 6.120 -21.483 -35.391 1.00 77.81 331 ALA A CA 1
ATOM 2569 C C . ALA A 1 331 ? 5.404 -22.847 -35.382 1.00 77.81 331 ALA A C 1
ATOM 2571 O O . ALA A 1 331 ? 4.185 -22.913 -35.550 1.00 77.81 331 ALA A O 1
ATOM 2572 N N . ALA A 1 332 ? 6.154 -23.928 -35.166 1.00 78.75 332 ALA A N 1
ATOM 2573 C CA . ALA A 1 332 ? 5.639 -25.295 -35.125 1.00 78.75 332 ALA A CA 1
ATOM 2574 C C . ALA A 1 332 ? 5.781 -25.929 -33.733 1.00 78.75 332 ALA A C 1
ATOM 2576 O O . ALA A 1 332 ? 6.550 -25.474 -32.885 1.00 78.75 332 ALA A O 1
ATOM 2577 N N . LEU A 1 333 ? 5.041 -27.017 -33.489 1.00 81.88 333 LEU A N 1
ATOM 2578 C CA . LEU A 1 333 ? 5.149 -27.776 -32.241 1.00 81.88 333 LEU A CA 1
ATOM 2579 C C . LEU A 1 333 ? 6.606 -28.194 -31.983 1.00 81.88 333 LEU A C 1
ATOM 2581 O O . LEU A 1 333 ? 7.251 -28.817 -32.828 1.00 81.88 333 LEU A O 1
ATOM 2585 N N . GLY A 1 334 ? 7.095 -27.869 -30.789 1.00 82.69 334 GLY A N 1
ATOM 2586 C CA . GLY A 1 334 ? 8.467 -28.105 -30.352 1.00 82.69 334 GLY A CA 1
ATOM 2587 C C . GLY A 1 334 ? 9.423 -26.930 -30.564 1.00 82.69 334 GLY A C 1
ATOM 2588 O O . GLY A 1 334 ? 10.520 -26.978 -30.007 1.00 82.69 334 GLY A O 1
ATOM 2589 N N . ASP A 1 335 ? 9.030 -25.888 -31.301 1.00 88.88 335 ASP A N 1
ATOM 2590 C CA . ASP A 1 335 ? 9.838 -24.680 -31.484 1.00 88.88 335 ASP A CA 1
ATOM 2591 C C . ASP A 1 335 ? 9.932 -23.854 -30.195 1.00 88.88 335 ASP A C 1
ATOM 2593 O O . ASP A 1 335 ? 9.040 -23.882 -29.340 1.00 88.88 335 ASP A O 1
ATOM 2597 N N . ASP A 1 336 ? 11.035 -23.113 -30.059 1.00 91.44 336 ASP A N 1
ATOM 2598 C CA . ASP A 1 336 ? 11.263 -22.216 -28.925 1.00 91.44 336 ASP A CA 1
ATOM 2599 C C . ASP A 1 336 ? 11.173 -20.756 -29.387 1.00 91.44 336 ASP A C 1
ATOM 2601 O O . ASP A 1 336 ? 11.742 -20.380 -30.407 1.00 91.44 336 ASP A O 1
ATOM 2605 N N . LEU A 1 337 ? 10.503 -19.901 -28.626 1.00 92.12 337 LEU A N 1
ATOM 2606 C CA . LEU A 1 337 ? 10.376 -18.472 -28.906 1.00 92.12 337 LEU A CA 1
ATOM 2607 C C . LEU A 1 337 ? 10.498 -17.659 -27.624 1.00 92.12 337 LEU A C 1
ATOM 2609 O O . LEU A 1 337 ? 10.394 -18.202 -26.524 1.00 92.12 337 LEU A O 1
ATOM 2613 N N . GLY A 1 338 ? 10.753 -16.360 -27.729 1.00 91.69 338 GLY A N 1
ATOM 2614 C CA . GLY A 1 338 ? 10.951 -15.573 -26.522 1.00 91.69 338 GLY A CA 1
ATOM 2615 C C . GLY A 1 338 ? 11.538 -14.194 -26.725 1.00 91.69 338 GLY A C 1
ATOM 2616 O O . GLY A 1 338 ? 11.456 -13.592 -27.800 1.00 91.69 338 GLY A O 1
ATOM 2617 N N . LEU A 1 339 ? 12.126 -13.699 -25.641 1.00 91.69 339 LEU A N 1
ATOM 2618 C CA . LEU A 1 339 ? 12.786 -12.406 -25.560 1.00 91.69 339 LEU A CA 1
ATOM 2619 C C . LEU A 1 339 ? 14.209 -12.566 -25.052 1.00 91.69 339 LEU A C 1
ATOM 2621 O O . LEU A 1 339 ? 14.483 -13.410 -24.199 1.00 91.69 339 LEU A O 1
ATOM 2625 N N . VAL A 1 340 ? 15.102 -11.746 -25.590 1.00 90.06 340 VAL A N 1
ATOM 2626 C CA . VAL A 1 340 ? 16.522 -11.728 -25.260 1.00 90.06 340 VAL A CA 1
ATOM 2627 C C . VAL A 1 340 ? 17.040 -10.292 -25.213 1.00 90.06 340 VAL A C 1
ATOM 2629 O O . VAL A 1 340 ? 16.613 -9.438 -25.988 1.00 90.06 340 VAL A O 1
ATOM 2632 N N . SER A 1 341 ? 17.979 -10.037 -24.310 1.00 84.38 341 SER A N 1
ATOM 2633 C CA . SER A 1 341 ? 18.767 -8.807 -24.236 1.00 84.38 341 SER A CA 1
ATOM 2634 C C . SER A 1 341 ? 20.234 -9.183 -24.061 1.00 84.38 341 SER A C 1
ATOM 2636 O O . SER A 1 341 ? 20.568 -10.003 -23.198 1.00 84.38 341 SER A O 1
ATOM 2638 N N . ALA A 1 342 ? 21.122 -8.598 -24.869 1.00 71.06 342 ALA A N 1
ATOM 2639 C CA . ALA A 1 342 ? 22.559 -8.835 -24.733 1.00 71.06 342 ALA A CA 1
ATOM 2640 C C . ALA A 1 342 ? 23.119 -8.254 -23.418 1.00 71.06 342 ALA A C 1
ATOM 2642 O O . ALA A 1 342 ? 24.063 -8.801 -22.844 1.00 71.06 342 ALA A O 1
ATOM 2643 N N . CYS A 1 343 ? 22.509 -7.183 -22.898 1.00 66.88 343 CYS A N 1
ATOM 2644 C CA . CYS A 1 343 ? 22.902 -6.513 -21.656 1.00 66.88 343 CYS A CA 1
ATOM 2645 C C . CYS A 1 343 ? 21.680 -6.298 -20.740 1.00 66.88 343 CYS A C 1
ATOM 2647 O O . CYS A 1 343 ? 21.201 -5.166 -20.627 1.00 66.88 343 CYS A O 1
ATOM 2649 N N . PRO A 1 344 ? 21.144 -7.363 -20.114 1.00 63.56 344 PRO A N 1
ATOM 2650 C CA . PRO A 1 344 ? 19.969 -7.271 -19.258 1.00 63.56 344 PRO A CA 1
ATOM 2651 C C . PRO A 1 344 ? 20.327 -6.611 -17.923 1.00 63.56 344 PRO A C 1
ATOM 2653 O O . PRO A 1 344 ? 21.308 -6.988 -17.274 1.00 63.56 344 PRO A O 1
ATOM 2656 N N . ASP A 1 345 ? 19.491 -5.684 -17.465 1.00 56.94 345 ASP A N 1
ATOM 2657 C CA . ASP A 1 345 ? 19.475 -5.305 -16.055 1.00 56.94 345 ASP A CA 1
ATOM 2658 C C . ASP A 1 345 ? 18.637 -6.325 -15.251 1.00 56.94 345 ASP A C 1
ATOM 2660 O O . ASP A 1 345 ? 17.805 -7.071 -15.780 1.00 56.94 345 ASP A O 1
ATOM 2664 N N . GLY A 1 346 ? 18.861 -6.399 -13.937 1.00 53.31 346 GLY A N 1
ATOM 2665 C CA . GLY A 1 346 ? 18.084 -7.280 -13.063 1.00 53.31 346 GLY A CA 1
ATOM 2666 C C . GLY A 1 346 ? 16.591 -6.933 -13.086 1.00 53.31 346 GLY A C 1
ATOM 2667 O O . GLY A 1 346 ? 16.195 -5.867 -12.624 1.00 53.31 346 GLY A O 1
ATOM 2668 N N . GLY A 1 347 ? 15.758 -7.859 -13.571 1.00 56.94 347 GLY A N 1
ATOM 2669 C CA . GLY A 1 347 ? 14.303 -7.689 -13.624 1.00 56.94 347 GLY A CA 1
ATOM 2670 C C . GLY A 1 347 ? 13.770 -7.030 -14.896 1.00 56.94 347 GLY A C 1
ATOM 2671 O O . GLY A 1 347 ? 12.591 -6.689 -14.917 1.00 56.94 347 GLY A O 1
ATOM 2672 N N . ASP A 1 348 ? 14.597 -6.863 -15.929 1.00 68.38 348 ASP A N 1
ATOM 2673 C CA . ASP A 1 348 ? 14.190 -6.375 -17.257 1.00 68.38 348 ASP A CA 1
ATOM 2674 C C . ASP A 1 348 ? 13.073 -7.226 -17.887 1.00 68.38 348 ASP A C 1
ATOM 2676 O O . ASP A 1 348 ? 12.134 -6.688 -18.471 1.00 68.38 348 ASP A O 1
ATOM 2680 N N . PHE A 1 349 ? 13.143 -8.549 -17.715 1.00 74.31 349 PHE A N 1
ATOM 2681 C CA . PHE A 1 349 ? 12.113 -9.494 -18.139 1.00 74.31 349 PHE A CA 1
ATOM 2682 C C . PHE A 1 349 ? 11.498 -10.191 -16.926 1.00 74.31 349 PHE A C 1
ATOM 2684 O O . PHE A 1 349 ? 12.217 -10.707 -16.069 1.00 74.31 349 PHE A O 1
ATOM 2691 N N . GLU A 1 350 ? 10.173 -10.233 -16.882 1.00 77.06 350 GLU A N 1
ATOM 2692 C CA . GLU A 1 350 ? 9.387 -10.948 -15.877 1.00 77.06 350 GLU A CA 1
ATOM 2693 C C . GLU A 1 350 ? 8.350 -11.809 -16.596 1.00 77.06 350 GLU A C 1
ATOM 2695 O O . GLU A 1 350 ? 7.690 -11.326 -17.509 1.00 77.06 350 GLU A O 1
ATOM 2700 N N . VAL A 1 351 ? 8.208 -13.082 -16.229 1.00 76.75 351 VAL A N 1
ATOM 2701 C CA . VAL A 1 351 ? 7.207 -13.972 -16.840 1.00 76.75 351 VAL A CA 1
ATOM 2702 C C . VAL A 1 351 ? 6.026 -14.146 -15.891 1.00 76.75 351 VAL A C 1
ATOM 2704 O O . VAL A 1 351 ? 6.208 -14.456 -14.717 1.00 76.75 351 VAL A O 1
ATOM 2707 N N . LEU A 1 352 ? 4.816 -13.945 -16.408 1.00 72.69 352 LEU A N 1
ATOM 2708 C CA . LEU A 1 352 ? 3.564 -14.119 -15.679 1.00 72.69 352 LEU A CA 1
ATOM 2709 C C . LEU A 1 352 ? 2.926 -15.481 -16.010 1.00 72.69 352 LEU A C 1
ATOM 2711 O O . LEU A 1 352 ? 3.026 -15.932 -17.153 1.00 72.69 352 LEU A O 1
ATOM 2715 N N . PRO A 1 353 ? 2.233 -16.125 -15.048 1.00 56.19 353 PRO A N 1
ATOM 2716 C CA . PRO A 1 353 ? 2.028 -15.686 -13.661 1.00 56.19 353 PRO A CA 1
ATOM 2717 C C . PRO A 1 353 ? 3.217 -15.981 -12.729 1.00 56.19 353 PRO A C 1
ATOM 2719 O O . PRO A 1 353 ? 3.304 -15.391 -11.656 1.00 56.19 353 PRO A O 1
ATOM 2722 N N . VAL A 1 354 ? 4.119 -16.886 -13.122 1.00 66.69 354 VAL A N 1
ATOM 2723 C CA . VAL A 1 354 ? 5.301 -17.280 -12.344 1.00 66.69 354 VAL A CA 1
ATOM 2724 C C . VAL A 1 354 ? 6.508 -17.328 -13.272 1.00 66.69 354 VAL A C 1
ATOM 2726 O O . VAL A 1 354 ? 6.481 -18.030 -14.284 1.00 66.69 354 VAL A O 1
ATOM 2729 N N . ASP A 1 355 ? 7.576 -16.612 -12.914 1.00 71.69 355 ASP A N 1
ATOM 2730 C CA . ASP A 1 355 ? 8.829 -16.657 -13.665 1.00 71.69 355 ASP A CA 1
ATOM 2731 C C . ASP A 1 355 ? 9.550 -17.987 -13.390 1.00 71.69 355 ASP A C 1
ATOM 2733 O O . ASP A 1 355 ? 9.900 -18.250 -12.236 1.00 71.69 355 ASP A O 1
ATOM 2737 N N . PRO A 1 356 ? 9.783 -18.842 -14.408 1.00 67.25 356 PRO A N 1
ATOM 2738 C CA . PRO A 1 356 ? 10.468 -20.123 -14.219 1.00 67.25 356 PRO A CA 1
ATOM 2739 C C . PRO A 1 356 ? 11.948 -19.964 -13.827 1.00 67.25 356 PRO A C 1
ATOM 2741 O O . PRO A 1 356 ? 12.609 -20.959 -13.526 1.00 67.25 356 PRO A O 1
ATOM 2744 N N . GLY A 1 357 ? 12.489 -18.741 -13.850 1.00 68.94 357 GLY A N 1
ATOM 2745 C CA . GLY A 1 357 ? 13.889 -18.458 -13.563 1.00 68.94 357 GLY A CA 1
ATOM 2746 C C . GLY A 1 357 ? 14.816 -18.804 -14.732 1.00 68.94 357 GLY A C 1
ATOM 2747 O O . GLY A 1 357 ? 14.423 -18.791 -15.899 1.00 68.94 357 GLY A O 1
ATOM 2748 N N . GLY A 1 358 ? 16.082 -19.088 -14.419 1.00 74.69 358 GLY A N 1
ATOM 2749 C CA . GLY A 1 358 ? 17.143 -19.311 -15.406 1.00 74.69 358 GLY A CA 1
ATOM 2750 C C . GLY A 1 358 ? 17.984 -18.059 -15.667 1.00 74.69 358 GLY A C 1
ATOM 2751 O O . GLY A 1 358 ? 18.145 -17.199 -14.799 1.00 74.69 358 GLY A O 1
ATOM 2752 N N . VAL A 1 359 ? 18.561 -17.971 -16.864 1.00 77.38 359 VAL A N 1
ATOM 2753 C CA . VAL A 1 359 ? 19.474 -16.882 -17.243 1.00 77.38 359 VAL A CA 1
ATOM 2754 C C . VAL A 1 359 ? 18.786 -15.521 -17.313 1.00 77.38 359 VAL A C 1
ATOM 2756 O O . VAL A 1 359 ? 17.667 -15.388 -17.796 1.00 77.38 359 VAL A O 1
ATOM 2759 N N . ARG A 1 360 ? 19.472 -14.458 -16.884 1.00 73.06 360 ARG A N 1
ATOM 2760 C CA . ARG A 1 360 ? 18.919 -13.086 -16.907 1.00 73.06 360 ARG A CA 1
ATOM 2761 C C . ARG A 1 360 ? 18.740 -12.529 -18.320 1.00 73.06 360 ARG A C 1
ATOM 2763 O O . ARG A 1 360 ? 17.923 -11.641 -18.524 1.00 73.06 360 ARG A O 1
ATOM 2770 N N . HIS A 1 361 ? 19.493 -13.060 -19.278 1.00 80.31 361 HIS A N 1
ATOM 2771 C CA . HIS A 1 361 ? 19.558 -12.546 -20.643 1.00 80.31 361 HIS A CA 1
ATOM 2772 C C . HIS A 1 361 ? 18.370 -12.930 -21.511 1.00 80.31 361 HIS A C 1
ATOM 2774 O O . HIS A 1 361 ? 18.117 -12.244 -22.494 1.00 80.31 361 HIS A O 1
ATOM 2780 N N . ALA A 1 362 ? 17.655 -14.006 -21.181 1.00 87.12 362 ALA A N 1
ATOM 2781 C CA . ALA A 1 362 ? 16.590 -14.513 -22.029 1.00 87.12 362 ALA A CA 1
ATOM 2782 C C . ALA A 1 362 ? 15.417 -15.073 -21.220 1.00 87.12 362 ALA A C 1
ATOM 2784 O O . ALA A 1 362 ? 15.587 -15.620 -20.128 1.00 87.12 362 ALA A O 1
ATOM 2785 N N . ARG A 1 363 ? 14.217 -14.965 -21.788 1.00 89.31 363 ARG A N 1
ATOM 2786 C CA . ARG A 1 363 ? 13.023 -15.704 -21.366 1.00 89.31 363 ARG A CA 1
ATOM 2787 C C . ARG A 1 363 ? 12.497 -16.473 -22.558 1.00 89.31 363 ARG A C 1
ATOM 2789 O O . ARG A 1 363 ? 12.233 -15.879 -23.601 1.00 89.31 363 ARG A O 1
ATOM 2796 N N . VAL A 1 364 ? 12.411 -17.790 -22.403 1.00 91.12 364 VAL A N 1
ATOM 2797 C CA . VAL A 1 364 ? 12.147 -18.729 -23.495 1.00 91.12 364 VAL A CA 1
ATOM 2798 C C . VAL A 1 364 ? 10.869 -19.492 -23.202 1.00 91.12 364 VAL A C 1
ATOM 2800 O O . VAL A 1 364 ? 10.611 -19.882 -22.065 1.00 91.12 364 VAL A O 1
ATOM 2803 N N . PHE A 1 365 ? 10.087 -19.721 -24.244 1.00 91.81 365 PHE A N 1
ATOM 2804 C CA . PHE A 1 365 ? 8.851 -20.473 -24.220 1.00 91.81 365 PHE A CA 1
ATOM 2805 C C . PHE A 1 365 ? 8.896 -21.519 -25.320 1.00 91.81 365 PHE A C 1
ATOM 2807 O O . PHE A 1 365 ? 9.320 -21.230 -26.436 1.00 91.81 365 PHE A O 1
ATOM 2814 N N . ARG A 1 366 ? 8.447 -22.728 -25.006 1.00 91.00 366 ARG A N 1
ATOM 2815 C CA . ARG A 1 366 ? 8.300 -23.817 -25.959 1.00 91.00 366 ARG A CA 1
ATOM 2816 C C . ARG A 1 366 ? 6.850 -23.945 -26.383 1.00 91.00 366 ARG A C 1
ATOM 2818 O O . ARG A 1 366 ? 5.968 -24.016 -25.523 1.00 91.00 366 ARG A O 1
ATOM 2825 N N . LEU A 1 367 ? 6.628 -24.040 -27.689 1.00 87.81 367 LEU A N 1
ATOM 2826 C CA . LEU A 1 367 ? 5.317 -24.314 -28.259 1.00 87.81 367 LEU A CA 1
ATOM 2827 C C . LEU A 1 367 ? 4.978 -25.803 -28.106 1.00 87.81 367 LEU A C 1
ATOM 2829 O O . LEU A 1 367 ? 5.559 -26.659 -28.770 1.00 87.81 367 LEU A O 1
ATOM 2833 N N . GLY A 1 368 ? 4.062 -26.108 -27.191 1.00 82.50 368 GLY A N 1
ATOM 2834 C CA . GLY A 1 368 ? 3.487 -27.432 -26.977 1.00 82.50 368 GLY A CA 1
ATOM 2835 C C . GLY A 1 368 ? 2.081 -27.554 -27.564 1.00 82.50 368 GLY A C 1
ATOM 2836 O O . GLY A 1 368 ? 1.562 -26.621 -28.174 1.00 82.50 368 GLY A O 1
ATOM 2837 N N . PHE A 1 369 ? 1.461 -28.718 -27.360 1.00 73.12 369 PHE A N 1
ATOM 2838 C CA . PHE A 1 369 ? 0.092 -28.992 -27.813 1.00 73.12 369 PHE A CA 1
ATOM 2839 C C . PHE A 1 369 ? -0.934 -28.069 -27.136 1.00 73.12 369 PHE A C 1
ATOM 2841 O O . PHE A 1 369 ? -1.827 -27.554 -27.800 1.00 73.12 369 PHE A O 1
ATOM 2848 N N . ASP A 1 370 ? -0.732 -27.787 -25.845 1.00 71.00 370 ASP A N 1
ATOM 2849 C CA . ASP A 1 370 ? -1.603 -26.930 -25.026 1.00 71.00 370 ASP A CA 1
ATOM 2850 C C . ASP A 1 370 ? -1.241 -25.430 -25.115 1.00 71.00 370 ASP A C 1
ATOM 2852 O O . ASP A 1 370 ? -1.787 -24.602 -24.389 1.00 71.00 370 ASP A O 1
ATOM 2856 N N . GLY A 1 371 ? -0.300 -25.057 -25.993 1.00 79.62 371 GLY A N 1
ATOM 2857 C CA . GLY A 1 371 ? 0.182 -23.684 -26.160 1.00 79.62 371 GLY A CA 1
ATOM 2858 C C . GLY A 1 371 ? 1.603 -23.457 -25.644 1.00 79.62 371 GLY A C 1
ATOM 2859 O O . GLY A 1 371 ? 2.455 -24.348 -25.680 1.00 79.62 371 GLY A O 1
ATOM 2860 N N . LEU A 1 372 ? 1.900 -22.224 -25.231 1.00 86.50 372 LEU A N 1
ATOM 2861 C CA . LEU A 1 372 ? 3.251 -21.814 -24.848 1.00 86.50 372 LEU A CA 1
ATOM 2862 C C . LEU A 1 372 ? 3.553 -22.140 -23.385 1.00 86.50 372 LEU A C 1
ATOM 2864 O O . LEU A 1 372 ? 2.927 -21.618 -22.469 1.00 86.50 372 LEU A O 1
ATOM 2868 N N . SER A 1 373 ? 4.584 -22.954 -23.174 1.00 85.81 373 SER A N 1
ATOM 2869 C CA . SER A 1 373 ? 5.101 -23.298 -21.847 1.00 85.81 373 SER A CA 1
ATOM 2870 C C . SER A 1 373 ? 6.451 -22.630 -21.606 1.00 85.81 373 SER A C 1
ATOM 2872 O O . SER A 1 373 ? 7.336 -22.680 -22.459 1.00 85.81 373 SER A O 1
ATOM 2874 N N . ALA A 1 374 ? 6.631 -21.982 -20.457 1.00 86.06 374 ALA A N 1
ATOM 2875 C CA . ALA A 1 374 ? 7.895 -21.327 -20.140 1.00 86.06 374 ALA A CA 1
ATOM 2876 C C . ALA A 1 374 ? 9.004 -22.369 -19.882 1.00 86.06 374 ALA A C 1
ATOM 2878 O O . ALA A 1 374 ? 8.784 -23.385 -19.221 1.00 86.06 374 ALA A O 1
ATOM 2879 N N . ARG A 1 375 ? 10.208 -22.118 -20.404 1.00 85.56 375 ARG A N 1
ATOM 2880 C CA . ARG A 1 375 ? 11.365 -23.019 -20.341 1.00 85.56 375 ARG A CA 1
ATOM 2881 C C . ARG A 1 375 ? 12.581 -22.272 -19.800 1.00 85.56 375 ARG A C 1
ATOM 2883 O O . ARG A 1 375 ? 13.017 -21.280 -20.380 1.00 85.56 375 ARG A O 1
ATOM 2890 N N . ALA A 1 376 ? 13.178 -22.787 -18.727 1.00 83.88 376 ALA A N 1
ATOM 2891 C CA . ALA A 1 376 ? 14.431 -22.256 -18.201 1.00 83.88 376 ALA A CA 1
ATOM 2892 C C . ALA A 1 376 ? 15.623 -22.715 -19.063 1.00 83.88 376 ALA A C 1
ATOM 2894 O O . ALA A 1 376 ? 15.796 -23.912 -19.308 1.00 83.88 376 ALA A O 1
ATOM 2895 N N . LEU A 1 377 ? 16.454 -21.766 -19.501 1.00 82.81 377 LEU A N 1
ATOM 2896 C CA . LEU A 1 377 ? 17.772 -22.046 -20.079 1.00 82.81 377 LEU A CA 1
ATOM 2897 C C . LEU A 1 377 ? 18.857 -21.939 -19.004 1.00 82.81 377 LEU A C 1
ATOM 2899 O O . LEU A 1 377 ? 18.741 -21.140 -18.071 1.00 82.81 377 LEU A O 1
ATOM 2903 N N . GLN A 1 378 ? 19.918 -22.730 -19.161 1.00 80.94 378 GLN A N 1
ATOM 2904 C CA . GLN A 1 378 ? 21.124 -22.653 -18.335 1.00 80.94 378 GLN A CA 1
ATOM 2905 C C . GLN A 1 378 ? 22.155 -21.710 -18.972 1.00 80.94 378 GLN A C 1
ATOM 2907 O O . GLN A 1 378 ? 22.147 -21.515 -20.184 1.00 80.94 378 GLN A O 1
ATOM 2912 N N . GLU A 1 379 ? 23.066 -21.149 -18.168 1.00 79.50 379 GLU A N 1
ATOM 2913 C CA . GLU A 1 379 ? 24.117 -20.229 -18.651 1.00 79.50 379 GLU A CA 1
ATOM 2914 C C . GLU A 1 379 ? 25.018 -20.855 -19.720 1.00 79.50 379 GLU A C 1
ATOM 2916 O O . GLU A 1 379 ? 25.443 -20.168 -20.641 1.00 79.50 379 GLU A O 1
ATOM 2921 N N . ASN A 1 380 ? 25.238 -22.169 -19.640 1.00 81.06 380 ASN A N 1
ATOM 2922 C CA . ASN A 1 380 ? 26.101 -22.911 -20.559 1.00 81.06 380 ASN A CA 1
ATOM 2923 C C . ASN A 1 380 ? 25.334 -23.563 -21.727 1.00 81.06 380 ASN A C 1
ATOM 2925 O O . ASN A 1 380 ? 25.867 -24.467 -22.368 1.00 81.06 380 ASN A O 1
ATOM 2929 N N . ASP A 1 381 ? 24.077 -23.181 -21.982 1.00 84.06 381 ASP A N 1
ATOM 2930 C CA . ASP A 1 381 ? 23.300 -23.746 -23.091 1.00 84.06 381 ASP A CA 1
ATOM 2931 C C . ASP A 1 381 ? 23.813 -23.200 -24.446 1.00 84.06 381 ASP A C 1
ATOM 2933 O O . ASP A 1 381 ? 23.758 -21.988 -24.674 1.00 84.06 381 ASP A O 1
ATOM 2937 N N . PRO A 1 382 ? 24.265 -24.053 -25.389 1.00 84.81 382 PRO A N 1
ATOM 2938 C CA . PRO A 1 382 ? 24.753 -23.605 -26.697 1.00 84.81 382 PRO A CA 1
ATOM 2939 C C . PRO A 1 382 ? 23.713 -22.825 -27.512 1.00 84.81 382 PRO A C 1
ATOM 2941 O O . PRO A 1 382 ? 24.064 -21.995 -28.350 1.00 84.81 382 PRO A O 1
ATOM 2944 N N . LEU A 1 383 ? 22.419 -23.091 -27.293 1.00 86.31 383 LEU A N 1
ATOM 2945 C CA . LEU A 1 383 ? 21.349 -22.341 -27.943 1.00 86.31 383 LEU A CA 1
ATOM 2946 C C . LEU A 1 383 ? 21.314 -20.889 -27.451 1.00 86.31 383 LEU A C 1
ATOM 2948 O O . LEU A 1 383 ? 21.086 -19.984 -28.251 1.00 86.31 383 LEU A O 1
ATOM 2952 N N . LEU A 1 384 ? 21.560 -20.658 -26.159 1.00 87.62 384 LEU A N 1
ATOM 2953 C CA . LEU A 1 384 ? 21.587 -19.316 -25.583 1.00 87.62 384 LEU A CA 1
ATOM 2954 C C . LEU A 1 384 ? 22.715 -18.478 -26.190 1.00 87.62 384 LEU A C 1
ATOM 2956 O O . LEU A 1 384 ? 22.483 -17.331 -26.566 1.00 87.62 384 LEU A O 1
ATOM 2960 N N . GLU A 1 385 ? 23.911 -19.054 -26.323 1.00 87.44 385 GLU A N 1
ATOM 2961 C CA . GLU A 1 385 ? 25.064 -18.383 -26.933 1.00 87.44 385 GLU A CA 1
ATOM 2962 C C . GLU A 1 385 ? 24.763 -17.957 -28.381 1.00 87.44 385 GLU A C 1
ATOM 2964 O O . GLU A 1 385 ? 25.028 -16.817 -28.778 1.00 87.44 385 GLU A O 1
ATOM 2969 N N . GLU A 1 386 ? 24.137 -18.842 -29.163 1.00 88.88 386 GLU A N 1
ATOM 2970 C CA . GLU A 1 386 ? 23.758 -18.547 -30.544 1.00 88.88 386 GLU A CA 1
ATOM 2971 C C . GLU A 1 386 ? 22.696 -17.437 -30.630 1.00 88.88 386 GLU A C 1
ATOM 2973 O O . GLU A 1 386 ? 22.835 -16.527 -31.454 1.00 88.88 386 GLU A O 1
ATOM 2978 N N . ILE A 1 387 ? 21.680 -17.468 -29.757 1.00 90.06 387 ILE A N 1
ATOM 2979 C CA . ILE A 1 387 ? 20.643 -16.427 -29.673 1.00 90.06 387 ILE A CA 1
ATOM 2980 C C . ILE A 1 387 ? 21.263 -15.079 -29.284 1.00 90.06 387 ILE A C 1
ATOM 2982 O O . ILE A 1 387 ? 20.971 -14.074 -29.930 1.00 90.06 387 ILE A O 1
ATOM 2986 N N . LEU A 1 388 ? 22.132 -15.039 -28.269 1.00 88.19 388 LEU A N 1
ATOM 2987 C CA . LEU A 1 388 ? 22.768 -13.802 -27.801 1.00 88.19 388 LEU A CA 1
ATOM 2988 C C . LEU A 1 388 ? 23.631 -13.158 -28.879 1.00 88.19 388 LEU A C 1
ATOM 2990 O O . LEU A 1 388 ? 23.579 -11.944 -29.072 1.00 88.19 388 LEU A O 1
ATOM 2994 N N . ARG A 1 389 ? 24.384 -13.971 -29.624 1.00 88.69 389 ARG A N 1
ATOM 2995 C CA . ARG A 1 389 ? 25.184 -13.490 -30.751 1.00 88.69 389 ARG A CA 1
ATOM 2996 C C . ARG A 1 389 ? 24.305 -12.839 -31.823 1.00 88.69 389 ARG A C 1
ATOM 2998 O O . ARG A 1 389 ? 24.605 -11.736 -32.271 1.00 88.69 389 ARG A O 1
ATOM 3005 N N . LEU A 1 390 ? 23.204 -13.492 -32.203 1.00 87.75 390 LEU A N 1
ATOM 3006 C CA . LEU A 1 390 ? 22.266 -12.960 -33.198 1.00 87.75 390 LEU A CA 1
ATOM 3007 C C . LEU A 1 390 ? 21.511 -11.719 -32.691 1.00 87.75 390 LEU A C 1
ATOM 3009 O O . LEU A 1 390 ? 21.238 -10.805 -33.469 1.00 87.75 390 LEU A O 1
ATOM 3013 N N . ALA A 1 391 ? 21.203 -11.656 -31.394 1.00 86.75 391 ALA A N 1
ATOM 3014 C CA . ALA A 1 391 ? 20.614 -10.481 -30.758 1.00 86.75 391 ALA A CA 1
ATOM 3015 C C . ALA A 1 391 ? 21.565 -9.281 -30.786 1.00 86.75 391 ALA A C 1
ATOM 3017 O O . ALA A 1 391 ? 21.161 -8.203 -31.218 1.00 86.75 391 ALA A O 1
ATOM 3018 N N . ALA A 1 392 ? 22.842 -9.480 -30.450 1.00 83.88 392 ALA A N 1
ATOM 3019 C CA . ALA A 1 392 ? 23.858 -8.435 -30.541 1.00 83.88 392 ALA A CA 1
ATOM 3020 C C . ALA A 1 392 ? 24.019 -7.899 -31.981 1.00 83.88 392 ALA A C 1
ATOM 3022 O O . ALA A 1 392 ? 24.215 -6.700 -32.190 1.00 83.88 392 ALA A O 1
ATOM 3023 N N . ASP A 1 393 ? 23.895 -8.758 -32.999 1.00 81.88 393 ASP A N 1
ATOM 3024 C CA . ASP A 1 393 ? 23.884 -8.338 -34.408 1.00 81.88 393 ASP A CA 1
ATOM 3025 C C . ASP A 1 393 ? 22.652 -7.483 -34.749 1.00 81.88 393 ASP A C 1
ATOM 3027 O O . ASP A 1 393 ? 22.771 -6.438 -35.400 1.00 81.88 393 ASP A O 1
ATOM 3031 N N . ALA A 1 394 ? 21.469 -7.895 -34.283 1.00 78.81 394 ALA A N 1
ATOM 3032 C CA . ALA A 1 394 ? 20.218 -7.169 -34.494 1.00 78.81 394 ALA A CA 1
ATOM 3033 C C . ALA A 1 394 ? 20.212 -5.791 -33.803 1.00 78.81 394 ALA A C 1
ATOM 3035 O O . ALA A 1 394 ? 19.719 -4.816 -34.382 1.00 78.81 394 ALA A O 1
ATOM 3036 N N . GLU A 1 395 ? 20.799 -5.710 -32.606 1.00 74.62 395 GLU A N 1
ATOM 3037 C CA . GLU A 1 395 ? 21.003 -4.488 -31.820 1.00 74.62 395 GLU A CA 1
ATOM 3038 C C . GLU A 1 395 ? 21.944 -3.502 -32.532 1.00 74.62 395 GLU A C 1
ATOM 3040 O O . GLU A 1 395 ? 21.605 -2.327 -32.692 1.00 74.62 395 GLU A O 1
ATOM 3045 N N . ARG A 1 396 ? 23.092 -3.968 -33.049 1.00 71.31 396 ARG A N 1
ATOM 3046 C CA . ARG A 1 396 ? 24.052 -3.116 -33.785 1.00 71.31 396 ARG A CA 1
ATOM 3047 C C . ARG A 1 396 ? 23.430 -2.428 -34.997 1.00 71.31 396 ARG A C 1
ATOM 3049 O O . ARG A 1 396 ? 23.728 -1.269 -35.274 1.00 71.31 396 ARG A O 1
ATOM 3056 N N . GLY A 1 397 ? 22.534 -3.115 -35.704 1.00 60.19 397 GLY A N 1
ATOM 3057 C CA . GLY A 1 397 ? 21.830 -2.548 -36.851 1.00 60.19 397 GLY A CA 1
ATOM 3058 C C . GLY A 1 397 ? 20.739 -1.528 -36.497 1.00 60.19 397 GLY A C 1
ATOM 3059 O O . GLY A 1 397 ? 20.110 -1.013 -37.418 1.00 60.19 397 GLY A O 1
ATOM 3060 N N . ALA A 1 398 ? 20.421 -1.298 -35.218 1.00 55.94 398 ALA A N 1
ATOM 3061 C CA . ALA A 1 398 ? 19.348 -0.405 -34.759 1.00 55.94 398 ALA A CA 1
ATOM 3062 C C . ALA A 1 398 ? 19.818 1.023 -34.407 1.00 55.94 398 ALA A C 1
ATOM 3064 O O . ALA A 1 398 ? 19.084 1.747 -33.738 1.00 55.94 398 ALA A O 1
ATOM 3065 N N . GLU A 1 399 ? 21.017 1.425 -34.855 1.00 54.25 399 GLU A N 1
ATOM 3066 C CA . GLU A 1 399 ? 21.668 2.699 -34.496 1.00 54.25 399 GLU A CA 1
ATOM 3067 C C . GLU A 1 399 ? 21.696 2.924 -32.973 1.00 54.25 399 GLU A C 1
ATOM 3069 O O . GLU A 1 399 ? 21.213 3.920 -32.428 1.00 54.25 399 GLU A O 1
ATOM 3074 N N . LEU A 1 400 ? 22.272 1.962 -32.249 1.00 49.50 400 LEU A N 1
ATOM 3075 C CA . LEU A 1 400 ? 22.691 2.183 -30.871 1.00 49.50 400 LEU A CA 1
ATOM 3076 C C . LEU A 1 400 ? 23.989 3.002 -30.884 1.00 49.50 400 LEU A C 1
ATOM 3078 O O . LEU A 1 400 ? 25.070 2.473 -31.135 1.00 49.50 400 LEU A O 1
ATOM 3082 N N . GLY A 1 401 ? 23.897 4.295 -30.558 1.00 43.16 401 GLY A N 1
ATOM 3083 C CA . GLY A 1 401 ? 25.010 4.948 -29.868 1.00 43.16 401 GLY A CA 1
ATOM 3084 C C . GLY A 1 401 ? 25.343 4.105 -28.634 1.00 43.16 401 GLY A C 1
ATOM 3085 O O . GLY A 1 401 ? 24.427 3.679 -27.930 1.00 43.16 401 GLY A O 1
ATOM 3086 N N . ALA A 1 402 ? 26.622 3.779 -28.441 1.00 35.31 402 ALA A N 1
ATOM 3087 C CA . ALA A 1 402 ? 27.081 2.814 -27.443 1.00 35.31 402 ALA A CA 1
ATOM 3088 C C . ALA A 1 402 ? 26.381 2.995 -26.077 1.00 35.31 402 ALA A C 1
ATOM 3090 O O . ALA A 1 402 ? 26.309 4.123 -25.579 1.00 35.31 402 ALA A O 1
ATOM 3091 N N . PRO A 1 403 ? 25.886 1.919 -25.436 1.00 39.72 403 PRO A N 1
ATOM 3092 C CA . PRO A 1 403 ? 25.354 2.029 -24.092 1.00 39.72 403 PRO A CA 1
ATOM 3093 C C . PRO A 1 403 ? 26.542 2.200 -23.143 1.00 39.72 403 PRO A C 1
ATOM 3095 O O . PRO A 1 403 ? 27.256 1.247 -22.837 1.00 39.72 403 PRO A O 1
ATOM 3098 N N . GLU A 1 404 ? 26.789 3.421 -22.671 1.00 35.91 404 GLU A N 1
ATOM 3099 C CA . GLU A 1 404 ? 27.681 3.615 -21.532 1.00 35.91 404 GLU A CA 1
ATOM 3100 C C . GLU A 1 404 ? 27.055 2.945 -20.299 1.00 35.91 404 GLU A C 1
ATOM 3102 O O . GLU A 1 404 ? 26.241 3.523 -19.576 1.00 35.91 404 GLU A O 1
ATOM 3107 N N . SER A 1 405 ? 27.498 1.720 -20.018 1.00 37.88 405 SER A N 1
ATOM 3108 C CA . SER A 1 405 ? 27.237 0.944 -18.797 1.00 37.88 405 SER A CA 1
ATOM 3109 C C . SER A 1 405 ? 27.744 1.619 -17.508 1.00 37.88 405 SER A C 1
ATOM 3111 O O . SER A 1 405 ? 27.608 1.075 -16.415 1.00 37.88 405 SER A O 1
ATOM 3113 N N . LYS A 1 406 ? 28.247 2.857 -17.593 1.00 34.69 406 LYS A N 1
ATOM 3114 C CA . LYS A 1 406 ? 28.590 3.720 -16.457 1.00 34.69 406 LYS A CA 1
ATOM 3115 C C . LYS A 1 406 ? 27.375 4.289 -15.713 1.00 34.69 406 LYS A C 1
ATOM 3117 O O . LYS A 1 406 ? 27.580 4.931 -14.693 1.00 34.69 406 LYS A O 1
ATOM 3122 N N . ARG A 1 407 ? 26.129 4.088 -16.172 1.00 43.19 407 ARG A N 1
ATOM 3123 C CA . ARG A 1 407 ? 24.912 4.579 -15.476 1.00 43.19 407 ARG A CA 1
ATOM 3124 C C . ARG A 1 407 ? 24.319 3.614 -14.437 1.00 43.19 407 ARG A C 1
ATOM 3126 O O . ARG A 1 407 ? 23.661 4.088 -13.516 1.00 43.19 407 ARG A O 1
ATOM 3133 N N . ALA A 1 408 ? 24.575 2.305 -14.531 1.00 40.66 408 ALA A N 1
ATOM 3134 C CA . ALA A 1 408 ? 24.009 1.311 -13.607 1.00 40.66 408 ALA A CA 1
ATOM 3135 C C . ALA A 1 408 ? 24.771 1.224 -12.269 1.00 40.66 408 ALA A C 1
ATOM 3137 O O . ALA A 1 408 ? 24.148 1.245 -11.207 1.00 40.66 408 ALA A O 1
ATOM 3138 N N . ALA A 1 409 ? 26.110 1.224 -12.305 1.00 41.38 409 ALA A N 1
ATOM 3139 C CA . ALA A 1 409 ? 26.940 1.206 -11.095 1.00 41.38 409 ALA A CA 1
ATOM 3140 C C . ALA A 1 409 ? 26.666 2.397 -10.141 1.00 41.38 409 ALA A C 1
ATOM 3142 O O . ALA A 1 409 ? 26.491 2.153 -8.949 1.00 41.38 409 ALA A O 1
ATOM 3143 N N . PRO A 1 410 ? 26.484 3.651 -10.618 1.00 62.41 410 PRO A N 1
ATOM 3144 C CA . PRO A 1 410 ? 26.122 4.772 -9.751 1.00 62.41 410 PRO A CA 1
ATOM 3145 C C . PRO A 1 410 ? 24.746 4.642 -9.093 1.00 62.41 410 PRO A C 1
ATOM 3147 O O . PRO A 1 410 ? 24.556 5.167 -8.003 1.00 62.41 410 PRO A O 1
ATOM 3150 N N . LEU A 1 411 ? 23.761 4.007 -9.741 1.00 67.75 411 LEU A N 1
ATOM 3151 C CA . LEU A 1 411 ? 22.409 3.866 -9.183 1.00 67.75 411 LEU A CA 1
ATOM 3152 C C . LEU A 1 411 ? 22.359 2.816 -8.080 1.00 67.75 411 LEU A C 1
ATOM 3154 O O . LEU A 1 411 ? 21.759 3.059 -7.031 1.00 67.75 411 LEU A O 1
ATOM 3158 N N . GLN A 1 412 ? 22.999 1.672 -8.308 1.00 69.56 412 GLN A N 1
ATOM 3159 C CA . GLN A 1 412 ? 23.099 0.637 -7.292 1.00 69.56 412 GLN A CA 1
ATOM 3160 C C . GLN A 1 412 ? 23.907 1.130 -6.085 1.00 69.56 412 GLN A C 1
ATOM 3162 O O . GLN A 1 412 ? 23.428 1.010 -4.961 1.00 69.56 412 GLN A O 1
ATOM 3167 N N . GLU A 1 413 ? 25.029 1.820 -6.308 1.00 73.00 413 GLU A N 1
ATOM 3168 C CA . GLU A 1 413 ? 25.813 2.450 -5.238 1.00 73.00 413 GLU A CA 1
ATOM 3169 C C . GLU A 1 413 ? 24.979 3.468 -4.431 1.00 73.00 413 GLU A C 1
ATOM 3171 O O . GLU A 1 413 ? 25.018 3.485 -3.200 1.00 73.00 413 GLU A O 1
ATOM 3176 N N . ARG A 1 414 ? 24.153 4.295 -5.091 1.00 77.69 414 ARG A N 1
ATOM 3177 C CA . ARG A 1 414 ? 23.239 5.238 -4.410 1.00 77.69 414 ARG A CA 1
ATOM 3178 C C . ARG A 1 414 ? 22.200 4.520 -3.545 1.00 77.69 414 ARG A C 1
ATOM 3180 O O . ARG A 1 414 ? 21.957 4.949 -2.415 1.00 77.69 414 ARG A O 1
ATOM 3187 N N . ARG A 1 415 ? 21.595 3.436 -4.048 1.00 80.81 415 ARG A N 1
ATOM 3188 C CA . ARG A 1 415 ? 20.630 2.619 -3.288 1.00 80.81 415 ARG A CA 1
ATOM 3189 C C . ARG A 1 415 ? 21.289 1.951 -2.089 1.00 80.81 415 ARG A C 1
ATOM 3191 O O . ARG A 1 415 ? 20.760 2.036 -0.984 1.00 80.81 415 ARG A O 1
ATOM 3198 N N . GLU A 1 416 ? 22.457 1.350 -2.291 1.00 82.19 416 GLU A N 1
ATOM 3199 C CA . GLU A 1 416 ? 23.257 0.727 -1.236 1.00 82.19 416 GLU A CA 1
ATOM 3200 C C . GLU A 1 416 ? 23.637 1.736 -0.154 1.00 82.19 416 GLU A C 1
ATOM 3202 O O . GLU A 1 416 ? 23.532 1.425 1.031 1.00 82.19 416 GLU A O 1
ATOM 3207 N N . ARG A 1 417 ? 23.993 2.971 -0.528 1.00 85.19 417 ARG A N 1
ATOM 3208 C CA . ARG A 1 417 ? 24.261 4.057 0.426 1.00 85.19 417 ARG A CA 1
ATOM 3209 C C . ARG A 1 417 ? 23.023 4.457 1.228 1.00 85.19 417 ARG A C 1
ATOM 3211 O O . ARG A 1 417 ? 23.133 4.590 2.448 1.00 85.19 417 ARG A O 1
ATOM 3218 N N . LEU A 1 418 ? 21.863 4.622 0.584 1.00 86.69 418 LEU A N 1
ATOM 3219 C CA . LEU A 1 418 ? 20.607 4.926 1.283 1.00 86.69 418 LEU A CA 1
ATOM 3220 C C . LEU A 1 418 ? 20.248 3.812 2.269 1.00 86.69 418 LEU A C 1
ATOM 3222 O O . LEU A 1 418 ? 20.074 4.076 3.456 1.00 86.69 418 LEU A O 1
ATOM 3226 N N . VAL A 1 419 ? 20.222 2.566 1.800 1.00 88.81 419 VAL A N 1
ATOM 3227 C CA . VAL A 1 419 ? 19.896 1.397 2.626 1.00 88.81 419 VAL A CA 1
ATOM 3228 C C . VAL A 1 419 ? 20.896 1.214 3.756 1.00 88.81 419 VAL A C 1
ATOM 3230 O O . VAL A 1 419 ? 20.500 0.959 4.887 1.00 88.81 419 VAL A O 1
ATOM 3233 N N . SER A 1 420 ? 22.187 1.415 3.501 1.00 88.56 420 SER A N 1
ATOM 3234 C CA . SER A 1 420 ? 23.213 1.355 4.543 1.00 88.56 420 SER A CA 1
ATOM 3235 C C . SER A 1 420 ? 23.029 2.450 5.593 1.00 88.56 420 SER A C 1
ATOM 3237 O O . SER A 1 420 ? 23.319 2.222 6.765 1.00 88.56 420 SER A O 1
ATOM 3239 N N . SER A 1 421 ? 22.561 3.643 5.213 1.00 88.31 421 SER A N 1
ATOM 3240 C CA . SER A 1 421 ? 22.202 4.698 6.170 1.00 88.31 421 SER A CA 1
ATOM 3241 C C . SER A 1 421 ? 21.027 4.272 7.052 1.00 88.31 421 SER A C 1
ATOM 3243 O O . SER A 1 421 ? 21.151 4.249 8.274 1.00 88.31 421 SER A O 1
ATOM 3245 N N . LEU A 1 422 ? 19.938 3.810 6.439 1.00 90.56 422 LEU A N 1
ATOM 3246 C CA . LEU A 1 422 ? 18.724 3.395 7.144 1.00 90.56 422 LEU A CA 1
ATOM 3247 C C . LEU A 1 422 ? 18.947 2.158 8.033 1.00 90.56 422 LEU A C 1
ATOM 3249 O O . LEU A 1 422 ? 18.529 2.137 9.188 1.00 90.56 422 LEU A O 1
ATOM 3253 N N . ASN A 1 423 ? 19.703 1.166 7.558 1.00 92.00 423 ASN A N 1
ATOM 3254 C CA . ASN A 1 423 ? 20.086 -0.010 8.346 1.00 92.00 423 ASN A CA 1
ATOM 3255 C C . ASN A 1 423 ? 20.944 0.356 9.562 1.00 92.00 423 ASN A C 1
ATOM 3257 O O . ASN A 1 423 ? 20.866 -0.308 10.593 1.00 92.00 423 ASN A O 1
ATOM 3261 N N . ARG A 1 424 ? 21.755 1.417 9.473 1.00 89.31 424 ARG A N 1
ATOM 3262 C CA . ARG A 1 424 ? 22.494 1.932 10.633 1.00 89.31 424 ARG A CA 1
ATOM 3263 C C . ARG A 1 424 ? 21.573 2.633 11.622 1.00 89.31 424 ARG A C 1
ATOM 3265 O O . ARG A 1 424 ? 21.773 2.458 12.818 1.00 89.31 424 ARG A O 1
ATOM 3272 N N . THR A 1 425 ? 20.550 3.349 11.154 1.00 89.88 425 THR A N 1
ATOM 3273 C CA . THR A 1 425 ? 19.496 3.900 12.021 1.00 89.88 425 THR A CA 1
ATOM 3274 C C . THR A 1 425 ? 18.755 2.790 12.771 1.00 89.88 425 THR A C 1
ATOM 3276 O O . THR A 1 425 ? 18.622 2.872 13.990 1.00 89.88 425 THR A O 1
ATOM 3279 N N . LEU A 1 426 ? 18.353 1.716 12.081 1.00 92.06 426 LEU A N 1
ATOM 3280 C CA . LEU A 1 426 ? 17.724 0.545 12.709 1.00 92.06 426 LEU A CA 1
ATOM 3281 C C . LEU A 1 426 ? 18.649 -0.117 13.739 1.00 92.06 426 LEU A C 1
ATOM 3283 O O . LEU A 1 426 ? 18.239 -0.360 14.874 1.00 92.06 426 LEU A O 1
ATOM 3287 N N . ALA A 1 427 ? 19.916 -0.337 13.379 1.00 91.25 427 ALA A N 1
ATOM 3288 C CA . ALA A 1 427 ? 20.899 -0.931 14.278 1.00 91.25 427 ALA A CA 1
ATOM 3289 C C . ALA A 1 427 ? 21.167 -0.058 15.517 1.00 91.25 427 ALA A C 1
ATOM 3291 O O . ALA A 1 427 ? 21.273 -0.587 16.620 1.00 91.25 427 ALA A O 1
ATOM 3292 N N . ALA A 1 428 ? 21.228 1.270 15.363 1.00 90.06 428 ALA A N 1
ATOM 3293 C CA . ALA A 1 428 ? 21.374 2.208 16.477 1.00 90.06 428 ALA A CA 1
ATOM 3294 C C . ALA A 1 428 ? 20.158 2.189 17.420 1.00 90.06 428 ALA A C 1
ATOM 3296 O O . ALA A 1 428 ? 20.314 2.351 18.628 1.00 90.06 428 ALA A O 1
ATOM 3297 N N . ALA A 1 429 ? 18.961 1.921 16.889 1.00 89.12 429 ALA A N 1
ATOM 3298 C CA . ALA A 1 429 ? 17.754 1.674 17.675 1.00 89.12 429 ALA A CA 1
ATOM 3299 C C . ALA A 1 429 ? 17.680 0.242 18.256 1.00 89.12 429 ALA A C 1
ATOM 3301 O O . ALA A 1 429 ? 16.714 -0.100 18.940 1.00 89.12 429 ALA A O 1
ATOM 3302 N N . GLY A 1 430 ? 18.684 -0.609 18.019 1.00 89.38 430 GLY A N 1
ATOM 3303 C CA . GLY A 1 430 ? 18.713 -1.993 18.500 1.00 89.38 430 GLY A CA 1
ATOM 3304 C C . GLY A 1 430 ? 17.769 -2.940 17.751 1.00 89.38 430 GLY A C 1
ATOM 3305 O O . GLY A 1 430 ? 17.410 -3.985 18.288 1.00 89.38 430 GLY A O 1
ATOM 3306 N N . PHE A 1 431 ? 17.350 -2.593 16.532 1.00 92.12 431 PHE A N 1
ATOM 3307 C CA . PHE A 1 431 ? 16.490 -3.427 15.692 1.00 92.12 431 PHE A CA 1
ATOM 3308 C C . PHE A 1 431 ? 17.335 -4.256 14.715 1.00 92.12 431 PHE A C 1
ATOM 3310 O O . PHE A 1 431 ? 18.176 -3.718 13.996 1.00 92.12 431 PHE A O 1
ATOM 3317 N N . GLY A 1 432 ? 17.145 -5.579 14.719 1.00 86.12 432 GLY A N 1
ATOM 3318 C CA . GLY A 1 432 ? 18.028 -6.521 14.016 1.00 86.12 432 GLY A CA 1
ATOM 3319 C C . GLY A 1 432 ? 17.767 -6.687 12.514 1.00 86.12 432 GLY A C 1
ATOM 3320 O O . GLY A 1 432 ? 18.639 -7.191 11.804 1.00 86.12 432 GLY A O 1
ATOM 3321 N N . GLU A 1 433 ? 16.591 -6.286 12.024 1.00 88.00 433 GLU A N 1
ATOM 3322 C CA . GLU A 1 433 ? 16.234 -6.396 10.605 1.00 88.00 433 GLU A CA 1
ATOM 3323 C C . GLU A 1 433 ? 17.068 -5.442 9.738 1.00 88.00 433 GLU A C 1
ATOM 3325 O O . GLU A 1 433 ? 17.479 -4.365 10.174 1.00 88.00 433 GLU A O 1
ATOM 3330 N N . ARG A 1 434 ? 17.317 -5.842 8.488 1.00 88.00 434 ARG A N 1
ATOM 3331 C CA . ARG A 1 434 ? 18.041 -5.039 7.503 1.00 88.00 434 ARG A CA 1
ATOM 3332 C C . ARG A 1 434 ? 17.273 -5.007 6.195 1.00 88.00 434 ARG A C 1
ATOM 3334 O O . ARG A 1 434 ? 16.847 -6.046 5.700 1.00 88.00 434 ARG A O 1
ATOM 3341 N N . PHE A 1 435 ? 17.171 -3.826 5.606 1.00 86.31 435 PHE A N 1
ATOM 3342 C CA . PHE A 1 435 ? 16.694 -3.667 4.244 1.00 86.31 435 PHE A CA 1
ATOM 3343 C C . PHE A 1 435 ? 17.720 -4.197 3.244 1.00 86.31 435 PHE A C 1
ATOM 3345 O O . PHE A 1 435 ? 18.933 -4.074 3.448 1.00 86.31 435 PHE A O 1
ATOM 3352 N N . ASP A 1 436 ? 17.205 -4.738 2.144 1.00 76.75 436 ASP A N 1
ATOM 3353 C CA . ASP A 1 436 ? 17.981 -5.248 1.021 1.00 76.75 436 ASP A CA 1
ATOM 3354 C C . ASP A 1 436 ? 18.020 -4.205 -0.116 1.00 76.75 436 ASP A C 1
ATOM 3356 O O . ASP A 1 436 ? 16.969 -3.862 -0.675 1.00 76.75 436 ASP A O 1
ATOM 3360 N N . PRO A 1 437 ? 19.208 -3.690 -0.490 1.00 68.69 437 PRO A N 1
ATOM 3361 C CA . PRO A 1 437 ? 19.342 -2.724 -1.580 1.00 68.69 437 PRO A CA 1
ATOM 3362 C C . PRO A 1 437 ? 19.118 -3.330 -2.973 1.00 68.69 437 PRO A C 1
ATOM 3364 O O . PRO A 1 437 ? 18.898 -2.582 -3.927 1.00 68.69 437 PRO A O 1
ATOM 3367 N N . THR A 1 438 ? 19.170 -4.659 -3.106 1.00 66.38 438 THR A N 1
ATOM 3368 C CA . THR A 1 438 ? 19.002 -5.377 -4.380 1.00 66.38 438 THR A CA 1
ATOM 3369 C C . THR A 1 438 ? 17.539 -5.669 -4.712 1.00 66.38 438 THR A C 1
ATOM 3371 O O . THR A 1 438 ? 17.204 -5.967 -5.861 1.00 66.38 438 THR A O 1
ATOM 3374 N N . ARG A 1 439 ? 16.647 -5.532 -3.725 1.00 65.94 439 ARG A N 1
ATOM 3375 C CA . ARG A 1 439 ? 15.207 -5.708 -3.894 1.00 65.94 439 ARG A CA 1
ATOM 3376 C C . ARG A 1 439 ? 14.636 -4.705 -4.904 1.00 65.94 439 ARG A C 1
ATOM 3378 O O . ARG A 1 439 ? 15.030 -3.540 -4.937 1.00 65.94 439 ARG A O 1
ATOM 3385 N N . LYS A 1 440 ? 13.637 -5.130 -5.686 1.00 64.50 440 LYS A N 1
ATOM 3386 C CA . LYS A 1 440 ? 12.815 -4.218 -6.500 1.00 64.50 440 LYS A CA 1
ATOM 3387 C C . LYS A 1 440 ? 12.060 -3.237 -5.590 1.00 64.50 440 LYS A C 1
ATOM 3389 O O . LYS A 1 440 ? 11.391 -3.660 -4.651 1.00 64.50 440 LYS A O 1
ATOM 3394 N N . TRP A 1 441 ? 12.181 -1.940 -5.874 1.00 73.38 441 TRP A N 1
ATOM 3395 C CA . TRP A 1 441 ? 11.498 -0.869 -5.141 1.00 73.38 441 TRP A CA 1
ATOM 3396 C C . TRP A 1 441 ? 10.313 -0.346 -5.952 1.00 73.38 441 TRP A C 1
ATOM 3398 O O . TRP A 1 441 ? 10.490 0.096 -7.097 1.00 73.38 441 TRP A O 1
ATOM 3408 N N . ASP A 1 442 ? 9.135 -0.359 -5.333 1.00 74.38 442 ASP A N 1
ATOM 3409 C CA . ASP A 1 442 ? 7.954 0.354 -5.819 1.00 74.38 442 ASP A CA 1
ATOM 3410 C C . ASP A 1 442 ? 8.167 1.878 -5.737 1.00 74.38 442 ASP A C 1
ATOM 3412 O O . ASP A 1 442 ? 9.144 2.358 -5.156 1.00 74.38 442 ASP A O 1
ATOM 3416 N N . ALA A 1 443 ? 7.254 2.664 -6.320 1.00 79.50 443 ALA A N 1
ATOM 3417 C CA . ALA A 1 443 ? 7.383 4.123 -6.388 1.00 79.50 443 ALA A CA 1
ATOM 3418 C C . ALA A 1 443 ? 7.611 4.765 -5.006 1.00 79.50 443 ALA A C 1
ATOM 3420 O O . ALA A 1 443 ? 8.518 5.582 -4.857 1.00 79.50 443 ALA A O 1
ATOM 3421 N N . LEU A 1 444 ? 6.848 4.347 -3.991 1.00 89.50 444 LEU A N 1
ATOM 3422 C CA . LEU A 1 444 ? 6.887 4.916 -2.639 1.00 89.50 444 LEU A CA 1
ATOM 3423 C C . LEU A 1 444 ? 7.838 4.181 -1.674 1.00 89.50 444 LEU A C 1
ATOM 3425 O O . LEU A 1 444 ? 7.880 4.514 -0.492 1.00 89.50 444 LEU A O 1
ATOM 3429 N N . GLU A 1 445 ? 8.604 3.187 -2.133 1.00 88.25 445 GLU A N 1
ATOM 3430 C CA . GLU A 1 445 ? 9.400 2.327 -1.241 1.00 88.25 445 GLU A CA 1
ATOM 3431 C C . GLU A 1 445 ? 10.412 3.099 -0.367 1.00 88.25 445 GLU A C 1
ATOM 3433 O O . GLU A 1 445 ? 10.479 2.829 0.833 1.00 88.25 445 GLU A O 1
ATOM 3438 N N . PRO A 1 446 ? 11.140 4.119 -0.874 1.00 90.38 446 PRO A N 1
ATOM 3439 C CA . PRO A 1 446 ? 12.022 4.922 -0.024 1.00 90.38 446 PRO A CA 1
ATOM 3440 C C . PRO A 1 446 ? 11.299 5.650 1.118 1.00 90.38 446 PRO A C 1
ATOM 3442 O O . PRO A 1 446 ? 11.847 5.754 2.215 1.00 90.38 446 PRO A O 1
ATOM 3445 N N . LEU A 1 447 ? 10.068 6.125 0.882 1.00 92.12 447 LEU A N 1
ATOM 3446 C CA . LEU A 1 447 ? 9.238 6.749 1.917 1.00 92.12 447 LEU A CA 1
ATOM 3447 C C . LEU A 1 447 ? 8.785 5.715 2.953 1.00 92.12 447 LEU A C 1
ATOM 3449 O O . LEU A 1 447 ? 8.803 6.005 4.147 1.00 92.12 447 LEU A O 1
ATOM 3453 N N . ARG A 1 448 ? 8.464 4.486 2.525 1.00 92.50 448 ARG A N 1
ATOM 3454 C CA . ARG A 1 448 ? 8.142 3.383 3.444 1.00 92.50 448 ARG A CA 1
ATOM 3455 C C . ARG A 1 448 ? 9.322 3.023 4.338 1.00 92.50 448 ARG A C 1
ATOM 3457 O O . ARG A 1 448 ? 9.134 2.903 5.545 1.00 92.50 448 ARG A O 1
ATOM 3464 N N . PHE A 1 449 ? 10.528 2.882 3.779 1.00 92.81 449 PHE A N 1
ATOM 3465 C CA . PHE A 1 449 ? 11.719 2.606 4.589 1.00 92.81 449 PHE A CA 1
ATOM 3466 C C . PHE A 1 449 ? 11.958 3.705 5.624 1.00 92.81 449 PHE A C 1
ATOM 3468 O O . PHE A 1 449 ? 12.226 3.413 6.787 1.00 92.81 449 PHE A O 1
ATOM 3475 N N . TRP A 1 450 ? 11.827 4.965 5.208 1.00 91.88 450 TRP A N 1
ATOM 3476 C CA . TRP A 1 450 ? 11.991 6.115 6.088 1.00 91.88 450 TRP A CA 1
ATOM 3477 C C . TRP A 1 450 ? 10.958 6.145 7.220 1.00 91.88 450 TRP A C 1
ATOM 3479 O O . TRP A 1 450 ? 11.326 6.241 8.392 1.00 91.88 450 TRP A O 1
ATOM 3489 N N . SER A 1 451 ? 9.680 5.985 6.879 1.00 92.94 451 SER A N 1
ATOM 3490 C CA . SER A 1 451 ? 8.573 5.960 7.837 1.00 92.94 451 SER A CA 1
ATOM 3491 C C . SER A 1 451 ? 8.702 4.811 8.847 1.00 92.94 451 SER A C 1
ATOM 3493 O O . SER A 1 451 ? 8.511 5.015 10.052 1.00 92.94 451 SER A O 1
ATOM 3495 N N . PHE A 1 452 ? 9.142 3.631 8.389 1.00 94.25 452 PHE A N 1
ATOM 3496 C CA . PHE A 1 452 ? 9.422 2.489 9.259 1.00 94.25 452 PHE A CA 1
ATOM 3497 C C . PHE A 1 452 ? 10.632 2.719 10.171 1.00 94.25 452 PHE A C 1
ATOM 3499 O O . PHE A 1 452 ? 10.559 2.436 11.364 1.00 94.25 452 PHE A O 1
ATOM 3506 N N . CYS A 1 453 ? 11.740 3.266 9.660 1.00 92.81 453 CYS A N 1
ATOM 3507 C CA . CYS A 1 453 ? 12.883 3.618 10.505 1.00 92.81 453 CYS A CA 1
ATOM 3508 C C . CYS A 1 453 ? 12.477 4.580 11.623 1.00 92.81 453 CYS A C 1
ATOM 3510 O O . CYS A 1 453 ? 12.867 4.376 12.770 1.00 92.81 453 CYS A O 1
ATOM 3512 N N . ALA A 1 454 ? 11.669 5.592 11.306 1.00 90.88 454 ALA A N 1
ATOM 3513 C CA . ALA A 1 454 ? 11.173 6.529 12.304 1.00 90.88 454 ALA A CA 1
ATOM 3514 C C . ALA A 1 454 ? 10.243 5.859 13.328 1.00 90.88 454 ALA A C 1
ATOM 3516 O O . ALA A 1 454 ? 10.335 6.164 14.511 1.00 90.88 454 ALA A O 1
ATOM 3517 N N . LEU A 1 455 ? 9.389 4.915 12.901 1.00 92.00 455 LEU A N 1
ATOM 3518 C CA . LEU A 1 455 ? 8.595 4.089 13.823 1.00 92.00 455 LEU A CA 1
ATOM 3519 C C . LEU A 1 455 ? 9.498 3.363 14.827 1.00 92.00 455 LEU A C 1
ATOM 3521 O O . LEU A 1 455 ? 9.312 3.483 16.030 1.00 92.00 455 LEU A O 1
ATOM 3525 N N . VAL A 1 456 ? 10.504 2.641 14.331 1.00 92.44 456 VAL A N 1
ATOM 3526 C CA . VAL A 1 456 ? 11.407 1.832 15.162 1.00 92.44 456 VAL A CA 1
ATOM 3527 C C . VAL A 1 456 ? 12.187 2.687 16.164 1.00 92.44 456 VAL A C 1
ATOM 3529 O O . VAL A 1 456 ? 12.370 2.270 17.311 1.00 92.44 456 VAL A O 1
ATOM 3532 N N . VAL A 1 457 ? 12.654 3.865 15.741 1.00 90.12 457 VAL A N 1
ATOM 3533 C CA . VAL A 1 457 ? 13.400 4.798 16.598 1.00 90.12 457 VAL A CA 1
ATOM 3534 C C . VAL A 1 457 ? 12.530 5.290 17.755 1.00 90.12 457 VAL A C 1
ATOM 3536 O O . VAL A 1 457 ? 12.969 5.211 18.905 1.00 90.12 457 VAL A O 1
ATOM 3539 N N . ASP A 1 458 ? 11.297 5.708 17.467 1.00 87.94 458 ASP A N 1
ATOM 3540 C CA . ASP A 1 458 ? 10.376 6.255 18.468 1.00 87.94 458 ASP A CA 1
ATOM 3541 C C . ASP A 1 458 ? 9.742 5.170 19.357 1.00 87.94 458 ASP A C 1
ATOM 3543 O O . ASP A 1 458 ? 9.344 5.443 20.491 1.00 87.94 458 ASP A O 1
ATOM 3547 N N . CYS A 1 459 ? 9.678 3.919 18.890 1.00 85.75 459 CYS A N 1
ATOM 3548 C CA . CYS A 1 459 ? 9.143 2.810 19.675 1.00 85.75 459 CYS A CA 1
ATOM 3549 C C . CYS A 1 459 ? 10.001 2.497 20.918 1.00 85.75 459 CYS A C 1
ATOM 3551 O O . CYS A 1 459 ? 11.228 2.393 20.810 1.00 85.75 459 CYS A O 1
ATOM 3553 N N . PRO A 1 460 ? 9.384 2.226 22.088 1.00 84.75 460 PRO A N 1
ATOM 3554 C CA . PRO A 1 460 ? 10.085 1.694 23.257 1.00 84.75 460 PRO A CA 1
ATOM 3555 C C . PRO A 1 460 ? 10.761 0.343 22.975 1.00 84.75 460 PRO A C 1
ATOM 3557 O O . PRO A 1 460 ? 10.299 -0.435 22.141 1.00 84.75 460 PRO A O 1
ATOM 3560 N N . ALA A 1 461 ? 11.816 0.006 23.726 1.00 83.31 461 ALA A N 1
ATOM 3561 C CA . ALA A 1 461 ? 12.589 -1.224 23.511 1.00 83.31 461 ALA A CA 1
ATOM 3562 C C . ALA A 1 461 ? 11.739 -2.513 23.546 1.00 83.31 461 ALA A C 1
ATOM 3564 O O . ALA A 1 461 ? 11.968 -3.409 22.737 1.00 83.31 461 ALA A O 1
ATOM 3565 N N . ALA A 1 462 ? 10.735 -2.588 24.429 1.00 77.75 462 ALA A N 1
ATOM 3566 C CA . ALA A 1 462 ? 9.803 -3.718 24.491 1.00 77.75 462 ALA A CA 1
ATOM 3567 C C . ALA A 1 462 ? 8.969 -3.852 23.199 1.00 77.75 462 ALA A C 1
ATOM 3569 O O . ALA A 1 462 ? 8.905 -4.932 22.617 1.00 77.75 462 ALA A O 1
ATOM 3570 N N . ALA A 1 463 ? 8.438 -2.736 22.685 1.00 80.56 463 ALA A N 1
ATOM 3571 C CA . ALA A 1 463 ? 7.639 -2.698 21.458 1.00 80.56 463 ALA A CA 1
ATOM 3572 C C . ALA A 1 463 ? 8.446 -3.087 20.206 1.00 80.56 463 ALA A C 1
ATOM 3574 O O . ALA A 1 463 ? 7.904 -3.664 19.266 1.00 80.56 463 ALA A O 1
ATOM 3575 N N . ARG A 1 464 ? 9.759 -2.807 20.185 1.00 87.44 464 ARG A N 1
ATOM 3576 C CA . ARG A 1 464 ? 10.647 -3.194 19.072 1.00 87.44 464 ARG A CA 1
ATOM 3577 C C . ARG A 1 464 ? 10.758 -4.715 18.926 1.00 87.44 464 ARG A C 1
ATOM 3579 O O . ARG A 1 464 ? 10.766 -5.212 17.803 1.00 87.44 464 ARG A O 1
ATOM 3586 N N . GLY A 1 465 ? 10.819 -5.451 20.039 1.00 83.25 465 GLY A N 1
ATOM 3587 C CA . GLY A 1 465 ? 10.818 -6.918 20.019 1.00 83.25 465 GLY A CA 1
ATOM 3588 C C . GLY A 1 465 ? 9.529 -7.478 19.414 1.00 83.25 465 GLY A C 1
ATOM 3589 O O . GLY A 1 465 ? 9.575 -8.334 18.529 1.00 83.25 465 GLY A O 1
ATOM 3590 N N . ASP A 1 466 ? 8.389 -6.919 19.816 1.00 80.62 466 ASP A N 1
ATOM 3591 C CA . ASP A 1 466 ? 7.077 -7.312 19.297 1.00 80.62 466 ASP A CA 1
ATOM 3592 C C . ASP A 1 466 ? 6.903 -6.971 17.815 1.00 80.62 466 ASP A C 1
ATOM 3594 O O . ASP A 1 466 ? 6.356 -7.769 17.054 1.00 80.62 466 ASP A O 1
ATOM 3598 N N . LEU A 1 467 ? 7.393 -5.808 17.380 1.00 86.12 467 LEU A N 1
ATOM 3599 C CA . LEU A 1 467 ? 7.368 -5.392 15.979 1.00 86.12 467 LEU A CA 1
ATOM 3600 C C . LEU A 1 467 ? 8.143 -6.376 15.089 1.00 86.12 467 LEU A C 1
ATOM 3602 O O . LEU A 1 467 ? 7.650 -6.774 14.032 1.00 86.12 467 LEU A O 1
ATOM 3606 N N . ALA A 1 468 ? 9.322 -6.822 15.538 1.00 85.12 468 ALA A N 1
ATOM 3607 C CA . ALA A 1 468 ? 10.098 -7.844 14.839 1.00 85.12 468 ALA A CA 1
ATOM 3608 C C . ALA A 1 468 ? 9.344 -9.186 14.775 1.00 85.12 468 ALA A C 1
ATOM 3610 O O . ALA A 1 468 ? 9.241 -9.783 13.701 1.00 85.12 468 ALA A O 1
ATOM 3611 N N . ALA A 1 469 ? 8.748 -9.629 15.889 1.00 82.12 469 ALA A N 1
ATOM 3612 C CA . ALA A 1 469 ? 7.968 -10.869 15.949 1.00 82.12 469 ALA A CA 1
ATOM 3613 C C . ALA A 1 469 ? 6.739 -10.855 15.018 1.00 82.12 469 ALA A C 1
ATOM 3615 O O . ALA A 1 469 ? 6.321 -11.897 14.516 1.00 82.12 469 ALA A O 1
ATOM 3616 N N . ARG A 1 470 ? 6.183 -9.671 14.734 1.00 77.25 470 ARG A N 1
ATOM 3617 C CA . ARG A 1 470 ? 5.011 -9.479 13.859 1.00 77.25 470 ARG A CA 1
ATOM 3618 C C . ARG A 1 470 ? 5.346 -9.447 12.365 1.00 77.25 470 ARG A C 1
ATOM 3620 O O . ARG A 1 470 ? 4.438 -9.304 11.550 1.00 77.25 470 ARG A O 1
ATOM 3627 N N . GLY A 1 471 ? 6.617 -9.620 11.996 1.00 81.25 471 GLY A N 1
ATOM 3628 C CA . GLY A 1 471 ? 7.087 -9.623 10.608 1.00 81.25 471 GLY A CA 1
ATOM 3629 C C . GLY A 1 471 ? 7.747 -8.319 10.160 1.00 81.25 471 GLY A C 1
ATOM 3630 O O . GLY A 1 471 ? 8.002 -8.172 8.964 1.00 81.25 471 GLY A O 1
ATOM 3631 N N . GLY A 1 472 ? 8.013 -7.397 11.093 1.00 88.75 472 GLY A N 1
ATOM 3632 C CA . GLY A 1 472 ? 8.881 -6.242 10.879 1.00 88.75 472 GLY A CA 1
ATOM 3633 C C . GLY A 1 472 ? 8.471 -5.370 9.695 1.00 88.75 472 GLY A C 1
ATOM 3634 O O . GLY A 1 472 ? 7.296 -5.013 9.549 1.00 88.75 472 GLY A O 1
ATOM 3635 N N . PHE A 1 473 ? 9.432 -5.032 8.836 1.00 89.62 473 PHE A N 1
ATOM 3636 C CA . PHE A 1 473 ? 9.180 -4.154 7.694 1.00 89.62 473 PHE A CA 1
ATOM 3637 C C . PHE A 1 473 ? 8.166 -4.736 6.705 1.00 89.62 473 PHE A C 1
ATOM 3639 O O . PHE A 1 473 ? 7.352 -3.994 6.163 1.00 89.62 473 PHE A O 1
ATOM 3646 N N . GLU A 1 474 ? 8.152 -6.051 6.475 1.00 85.88 474 GLU A N 1
ATOM 3647 C CA . GLU A 1 474 ? 7.181 -6.652 5.551 1.00 85.88 474 GLU A CA 1
ATOM 3648 C C . GLU A 1 474 ? 5.743 -6.536 6.047 1.00 85.88 474 GLU A C 1
ATOM 3650 O O . GLU A 1 474 ? 4.829 -6.367 5.240 1.00 85.88 474 GLU A O 1
ATOM 3655 N N . ALA A 1 475 ? 5.536 -6.630 7.361 1.00 84.12 475 ALA A N 1
ATOM 3656 C CA . ALA A 1 475 ? 4.223 -6.420 7.949 1.00 84.12 475 ALA A CA 1
ATOM 3657 C C . ALA A 1 475 ? 3.807 -4.949 7.820 1.00 84.12 475 ALA A C 1
ATOM 3659 O O . ALA A 1 475 ? 2.685 -4.669 7.403 1.00 84.12 475 ALA A O 1
ATOM 3660 N N . PHE A 1 476 ? 4.732 -4.020 8.088 1.00 89.69 476 PHE A N 1
ATOM 3661 C CA . PHE A 1 476 ? 4.499 -2.585 7.910 1.00 89.69 476 PHE A CA 1
ATOM 3662 C C . PHE A 1 476 ? 4.191 -2.232 6.452 1.00 89.69 476 PHE A C 1
ATOM 3664 O O . PHE A 1 476 ? 3.263 -1.485 6.179 1.00 89.69 476 PHE A O 1
ATOM 3671 N N . ARG A 1 477 ? 4.927 -2.803 5.494 1.00 86.19 477 ARG A N 1
ATOM 3672 C CA . ARG A 1 477 ? 4.707 -2.589 4.058 1.00 86.19 477 ARG A CA 1
ATOM 3673 C C . ARG A 1 477 ? 3.322 -3.060 3.608 1.00 86.19 477 ARG A C 1
ATOM 3675 O O . ARG A 1 477 ? 2.779 -2.489 2.667 1.00 86.19 477 ARG A O 1
ATOM 3682 N N . ALA A 1 478 ? 2.782 -4.100 4.246 1.00 82.88 478 ALA A N 1
ATOM 3683 C CA . ALA A 1 478 ? 1.467 -4.645 3.931 1.00 82.88 478 ALA A CA 1
ATOM 3684 C C . ALA A 1 478 ? 0.319 -3.834 4.553 1.00 82.88 478 ALA A C 1
ATOM 3686 O O . ALA A 1 478 ? -0.682 -3.619 3.880 1.00 82.88 478 ALA A O 1
ATOM 3687 N N . ASP A 1 479 ? 0.443 -3.409 5.813 1.00 85.62 479 ASP A N 1
ATOM 3688 C CA . ASP A 1 479 ? -0.573 -2.601 6.504 1.00 85.62 479 ASP A CA 1
ATOM 3689 C C . ASP A 1 479 ? 0.097 -1.592 7.462 1.00 85.62 479 ASP A C 1
ATOM 3691 O O . ASP A 1 479 ? 0.270 -1.881 8.653 1.00 85.62 479 ASP A O 1
ATOM 3695 N N . PRO A 1 480 ? 0.520 -0.416 6.953 1.00 90.44 480 PRO A N 1
ATOM 3696 C CA . PRO A 1 480 ? 1.247 0.566 7.755 1.00 90.44 480 PRO A CA 1
ATOM 3697 C C . PRO A 1 480 ? 0.438 1.051 8.962 1.00 90.44 480 PRO A C 1
ATOM 3699 O O . PRO A 1 480 ? 0.959 1.081 10.075 1.00 90.44 480 PRO A O 1
ATOM 3702 N N . ALA A 1 481 ? -0.847 1.361 8.758 1.00 90.75 481 ALA A N 1
ATOM 3703 C CA . ALA A 1 481 ? -1.749 1.853 9.797 1.00 90.75 481 ALA A CA 1
ATOM 3704 C C . ALA A 1 481 ? -1.892 0.848 10.949 1.00 90.75 481 ALA A C 1
ATOM 3706 O O . ALA A 1 481 ? -1.724 1.210 12.115 1.00 90.75 481 ALA A O 1
ATOM 3707 N N . LEU A 1 482 ? -2.134 -0.434 10.639 1.00 88.94 482 LEU A N 1
ATOM 3708 C CA . LEU A 1 482 ? -2.257 -1.478 11.659 1.00 88.94 482 LEU A CA 1
ATOM 3709 C C . LEU A 1 482 ? -0.963 -1.652 12.458 1.00 88.94 482 LEU A C 1
ATOM 3711 O O . LEU A 1 482 ? -1.000 -1.743 13.686 1.00 88.94 482 LEU A O 1
ATOM 3715 N N . ILE A 1 483 ? 0.182 -1.701 11.777 1.00 89.31 483 ILE A N 1
ATOM 3716 C CA . ILE A 1 483 ? 1.467 -1.921 12.442 1.00 89.31 483 ILE A CA 1
ATOM 3717 C C . ILE A 1 483 ? 1.867 -0.729 13.310 1.00 89.31 483 ILE A C 1
ATOM 3719 O O . ILE A 1 483 ? 2.338 -0.940 14.428 1.00 89.31 483 ILE A O 1
ATOM 3723 N N . GLU A 1 484 ? 1.621 0.504 12.864 1.00 89.56 484 GLU A N 1
ATOM 3724 C CA . GLU A 1 484 ? 1.840 1.691 13.695 1.00 89.56 484 GLU A CA 1
ATOM 3725 C C . GLU A 1 484 ? 0.928 1.716 14.927 1.00 89.56 484 GLU A C 1
ATOM 3727 O O . GLU A 1 484 ? 1.411 1.940 16.039 1.00 89.56 484 GLU A O 1
ATOM 3732 N N . ALA A 1 485 ? -0.368 1.435 14.759 1.00 88.00 485 ALA A N 1
ATOM 3733 C CA . ALA A 1 485 ? -1.325 1.419 15.865 1.00 88.00 485 ALA A CA 1
ATOM 3734 C C . ALA A 1 485 ? -0.972 0.362 16.926 1.00 88.00 485 ALA A C 1
ATOM 3736 O O . ALA A 1 485 ? -1.090 0.610 18.128 1.00 88.00 485 ALA A O 1
ATOM 3737 N N . LEU A 1 486 ? -0.504 -0.813 16.495 1.00 84.75 486 LEU A N 1
ATOM 3738 C CA . LEU A 1 486 ? -0.064 -1.883 17.392 1.00 84.75 486 LEU A CA 1
ATOM 3739 C C . LEU A 1 486 ? 1.256 -1.554 18.097 1.00 84.75 486 LEU A C 1
ATOM 3741 O O . LEU A 1 486 ? 1.417 -1.877 19.271 1.00 84.75 486 LEU A O 1
ATOM 3745 N N . ALA A 1 487 ? 2.191 -0.892 17.414 1.00 83.12 487 ALA A N 1
ATOM 3746 C CA . ALA A 1 487 ? 3.470 -0.504 18.000 1.00 83.12 487 ALA A CA 1
ATOM 3747 C C . ALA A 1 487 ? 3.320 0.532 19.135 1.00 83.12 487 ALA A C 1
ATOM 3749 O O . ALA A 1 487 ? 4.161 0.588 20.034 1.00 83.12 487 ALA A O 1
ATOM 3750 N N . GLY A 1 488 ? 2.233 1.311 19.126 1.00 77.44 488 GLY A N 1
ATOM 3751 C CA . GLY A 1 488 ? 1.863 2.230 20.205 1.00 77.44 488 GLY A CA 1
ATOM 3752 C C . GLY A 1 488 ? 1.269 1.567 21.457 1.00 77.44 488 GLY A C 1
ATOM 3753 O O . GLY A 1 488 ? 1.082 2.260 22.454 1.00 77.44 488 GLY A O 1
ATOM 3754 N N . GLN A 1 489 ? 0.971 0.260 21.439 1.00 75.25 489 GLN A N 1
ATOM 3755 C CA . GLN A 1 489 ? 0.358 -0.460 22.568 1.00 75.25 489 GLN A CA 1
ATOM 3756 C C . GLN A 1 489 ? 1.089 -1.784 22.887 1.00 75.25 489 GLN A C 1
ATOM 3758 O O . GLN A 1 489 ? 0.559 -2.867 22.628 1.00 75.25 489 GLN A O 1
ATOM 3763 N N . PRO A 1 490 ? 2.304 -1.725 23.472 1.00 62.53 490 PRO A N 1
ATOM 3764 C CA . PRO A 1 490 ? 3.138 -2.908 23.722 1.00 62.53 490 PRO A CA 1
ATOM 3765 C C . PRO A 1 490 ? 2.541 -3.903 24.731 1.00 62.53 490 PRO A C 1
ATOM 3767 O O . PRO A 1 490 ? 2.845 -5.090 24.682 1.00 62.53 490 PRO A O 1
ATOM 3770 N N . ASP A 1 491 ? 1.653 -3.458 25.623 1.00 60.66 491 ASP A N 1
ATOM 3771 C CA . ASP A 1 491 ? 1.056 -4.320 26.657 1.00 60.66 491 ASP A CA 1
ATOM 3772 C C . ASP A 1 491 ? -0.027 -5.274 26.112 1.00 60.66 491 ASP A C 1
ATOM 3774 O O . ASP A 1 491 ? -0.544 -6.147 26.821 1.00 60.66 491 ASP A O 1
ATOM 3778 N N . LEU A 1 492 ? -0.385 -5.131 24.833 1.00 60.66 492 LEU A N 1
ATOM 3779 C CA . LEU A 1 492 ? -1.362 -5.973 24.159 1.00 60.66 492 LEU A CA 1
ATOM 3780 C C . LEU A 1 492 ? -0.693 -7.204 23.541 1.00 60.66 492 LEU A C 1
ATOM 3782 O O . LEU A 1 492 ? -0.205 -7.194 22.405 1.00 60.66 492 LEU A O 1
ATOM 3786 N N . ARG A 1 493 ? -0.744 -8.312 24.290 1.00 53.38 493 ARG A N 1
ATOM 3787 C CA . ARG A 1 493 ? -0.518 -9.656 23.744 1.00 53.38 493 ARG A CA 1
ATOM 3788 C C . ARG A 1 493 ? -1.607 -9.955 22.714 1.00 53.38 493 ARG A C 1
ATOM 3790 O O . ARG A 1 493 ? -2.772 -10.082 23.085 1.00 53.38 493 ARG A O 1
ATOM 3797 N N . LEU A 1 494 ? -1.231 -10.050 21.440 1.00 53.19 494 LEU A N 1
ATOM 3798 C CA . LEU A 1 494 ? -2.142 -10.543 20.408 1.00 53.19 494 LEU A CA 1
ATOM 3799 C C . LEU A 1 494 ? -2.403 -12.037 20.614 1.00 53.19 494 LEU A C 1
ATOM 3801 O O . LEU A 1 494 ? -1.526 -12.768 21.077 1.00 53.19 494 LEU A O 1
ATOM 3805 N N . LEU A 1 495 ? -3.590 -12.485 20.213 1.00 50.84 495 LEU A N 1
ATOM 3806 C CA . LEU A 1 495 ? -3.832 -13.897 19.932 1.00 50.84 495 LEU A CA 1
ATOM 3807 C C . LEU A 1 495 ? -3.049 -14.290 18.671 1.00 50.84 495 LEU A C 1
ATOM 3809 O O . LEU A 1 495 ? -2.932 -13.487 17.745 1.00 50.84 495 LEU A O 1
ATOM 3813 N N . ASP A 1 496 ? -2.503 -15.507 18.650 1.00 39.44 496 ASP A N 1
ATOM 3814 C CA . ASP A 1 496 ? -1.688 -16.043 17.555 1.00 39.44 496 ASP A CA 1
ATOM 3815 C C . ASP A 1 496 ? -2.380 -15.876 16.190 1.00 39.44 496 ASP A C 1
ATOM 3817 O O . ASP A 1 496 ? -3.274 -16.630 15.807 1.00 39.44 496 ASP A O 1
ATOM 3821 N N . GLY A 1 497 ? -1.948 -14.868 15.433 1.00 47.28 497 GLY A N 1
ATOM 3822 C CA . GLY A 1 497 ? -2.460 -14.557 14.107 1.00 47.28 497 GLY A CA 1
ATOM 3823 C C . GLY A 1 497 ? -1.494 -13.633 13.379 1.00 47.28 497 GLY A C 1
ATOM 3824 O O . GLY A 1 497 ? -1.223 -12.520 13.821 1.00 47.28 497 GLY A O 1
ATOM 3825 N N . SER A 1 498 ? -0.932 -14.094 12.260 1.00 46.66 498 SER A N 1
ATOM 3826 C CA . SER A 1 498 ? -0.062 -13.249 11.438 1.00 46.66 498 SER A CA 1
ATOM 3827 C C . SER A 1 498 ? -0.877 -12.086 10.845 1.00 46.66 498 SER A C 1
ATOM 3829 O O . SER A 1 498 ? -1.895 -12.359 10.197 1.00 46.66 498 SER A O 1
ATOM 3831 N N . PRO A 1 499 ? -0.414 -10.821 10.952 1.00 49.66 499 PRO A N 1
ATOM 3832 C CA . PRO A 1 499 ? -1.053 -9.659 10.319 1.00 49.66 499 PRO A CA 1
ATOM 3833 C C . PRO A 1 499 ? -1.285 -9.838 8.812 1.00 49.66 499 PRO A C 1
ATOM 3835 O O . PRO A 1 499 ? -2.191 -9.236 8.243 1.00 49.66 499 PRO A O 1
ATOM 3838 N N . ARG A 1 500 ? -0.506 -10.721 8.163 1.00 46.50 500 ARG A N 1
ATOM 3839 C CA . ARG A 1 500 ? -0.640 -11.047 6.737 1.00 46.50 500 ARG A CA 1
ATOM 3840 C C . ARG A 1 500 ? -2.025 -11.578 6.354 1.00 46.50 500 ARG A C 1
ATOM 3842 O O . ARG A 1 500 ? -2.465 -11.285 5.252 1.00 46.50 500 ARG A O 1
ATOM 3849 N N . ARG A 1 501 ? -2.718 -12.315 7.235 1.00 43.00 501 ARG A N 1
ATOM 3850 C CA . ARG A 1 501 ? -4.054 -12.876 6.935 1.00 43.00 501 ARG A CA 1
ATOM 3851 C C . ARG A 1 501 ? -5.188 -11.856 7.080 1.00 43.00 501 ARG A C 1
ATOM 3853 O O . ARG A 1 501 ? -6.185 -11.958 6.379 1.00 43.00 501 ARG A O 1
ATOM 3860 N N . ALA A 1 502 ? -5.034 -10.845 7.938 1.00 47.12 502 ALA A N 1
ATOM 3861 C CA . ALA A 1 502 ? -6.088 -9.858 8.201 1.00 47.12 502 ALA A CA 1
ATOM 3862 C C . ALA A 1 502 ? -6.367 -8.919 7.008 1.00 47.12 502 ALA A C 1
ATOM 3864 O O . ALA A 1 502 ? -7.440 -8.326 6.923 1.00 47.12 502 ALA A O 1
ATOM 3865 N N . ASN A 1 503 ? -5.414 -8.790 6.080 1.00 47.62 503 ASN A N 1
ATOM 3866 C CA . ASN A 1 503 ? -5.511 -7.903 4.918 1.00 47.62 503 ASN A CA 1
ATOM 3867 C C . ASN A 1 503 ? -6.214 -8.566 3.708 1.00 47.62 503 ASN A C 1
ATOM 3869 O O . ASN A 1 503 ? -6.577 -7.885 2.751 1.00 47.62 503 ASN A O 1
ATOM 3873 N N . GLU A 1 504 ? -6.429 -9.888 3.734 1.00 46.91 504 GLU A N 1
ATOM 3874 C CA . GLU A 1 504 ? -7.092 -10.624 2.643 1.00 46.91 504 GLU A CA 1
ATOM 3875 C C . GLU A 1 504 ? -8.629 -10.524 2.699 1.00 46.91 504 GLU A C 1
ATOM 3877 O O . GLU A 1 504 ? -9.286 -10.652 1.669 1.00 46.91 504 GLU A O 1
ATOM 3882 N N . GLU A 1 505 ? -9.212 -10.217 3.865 1.00 50.16 505 GLU A N 1
ATOM 3883 C CA . GLU A 1 505 ? -10.667 -10.279 4.096 1.00 50.16 505 GLU A CA 1
ATOM 3884 C C . GLU A 1 505 ? -11.454 -8.974 3.837 1.00 50.16 505 GLU A C 1
ATOM 3886 O O . GLU A 1 505 ? -12.618 -8.901 4.215 1.00 50.16 505 GLU A O 1
ATOM 3891 N N . GLN A 1 506 ? -10.878 -7.950 3.190 1.00 56.62 506 GLN A N 1
ATOM 3892 C CA . GLN A 1 506 ? -11.605 -6.711 2.820 1.00 56.62 506 GLN A CA 1
ATOM 3893 C C . GLN A 1 506 ? -12.378 -6.048 3.986 1.00 56.62 506 GLN A C 1
ATOM 3895 O O . GLN A 1 506 ? -13.536 -5.670 3.840 1.00 56.62 506 GLN A O 1
ATOM 3900 N N . ARG A 1 507 ? -11.764 -5.916 5.167 1.00 69.31 507 ARG A N 1
ATOM 3901 C CA . ARG A 1 507 ? -12.386 -5.234 6.319 1.00 69.31 507 ARG A CA 1
ATOM 3902 C C . ARG A 1 507 ? -11.749 -3.867 6.553 1.00 69.31 507 ARG A C 1
ATOM 3904 O O . ARG A 1 507 ? -10.543 -3.735 6.335 1.00 69.31 507 ARG A O 1
ATOM 3911 N N . SER A 1 508 ? -12.514 -2.886 7.040 1.00 85.06 508 SER A N 1
ATOM 3912 C CA . SER A 1 508 ? -11.994 -1.551 7.381 1.00 85.06 508 SER A CA 1
ATOM 3913 C C . SER A 1 508 ? -10.914 -1.603 8.472 1.00 85.06 508 SER A C 1
ATOM 3915 O O . SER A 1 508 ? -10.783 -2.604 9.186 1.00 85.06 508 SER A O 1
ATOM 3917 N N . PHE A 1 509 ? -10.115 -0.540 8.614 1.00 89.88 509 PHE A N 1
ATOM 3918 C CA . PHE A 1 509 ? -8.982 -0.511 9.550 1.00 89.88 509 PHE A CA 1
ATOM 3919 C C . PHE A 1 509 ? -9.380 -0.888 10.979 1.00 89.88 509 PHE A C 1
ATOM 3921 O O . PHE A 1 509 ? -8.723 -1.728 11.594 1.00 89.88 509 PHE A O 1
ATOM 3928 N N . VAL A 1 510 ? -10.491 -0.343 11.486 1.00 90.12 510 VAL A N 1
ATOM 3929 C CA . VAL A 1 510 ? -10.944 -0.613 12.858 1.00 90.12 510 VAL A CA 1
ATOM 3930 C C . VAL A 1 510 ? -11.266 -2.093 13.080 1.00 90.12 510 VAL A C 1
ATOM 3932 O O . VAL A 1 510 ? -10.941 -2.643 14.129 1.00 90.12 510 VAL A O 1
ATOM 3935 N N . HIS A 1 511 ? -11.818 -2.779 12.077 1.00 87.50 511 HIS A N 1
ATOM 3936 C CA . HIS A 1 511 ? -12.098 -4.212 12.151 1.00 87.50 511 HIS A CA 1
ATOM 3937 C C . HIS A 1 511 ? -10.812 -5.039 12.147 1.00 87.50 511 HIS A C 1
ATOM 3939 O O . HIS A 1 511 ? -10.707 -6.010 12.899 1.00 87.50 511 HIS A O 1
ATOM 3945 N N . ARG A 1 512 ? -9.823 -4.655 11.327 1.00 86.69 512 ARG A N 1
ATOM 3946 C CA . ARG A 1 512 ? -8.503 -5.306 11.314 1.00 86.69 512 ARG A CA 1
ATOM 3947 C C . ARG A 1 512 ? -7.780 -5.101 12.647 1.00 86.69 512 ARG A C 1
ATOM 3949 O O . ARG A 1 512 ? -7.219 -6.055 13.184 1.00 86.69 512 ARG A O 1
ATOM 3956 N N . TYR A 1 513 ? -7.865 -3.899 13.218 1.00 87.88 513 TYR A N 1
ATOM 3957 C CA . TYR A 1 513 ? -7.322 -3.580 14.536 1.00 87.88 513 TYR A CA 1
ATOM 3958 C C . TYR A 1 513 ? -8.019 -4.382 15.646 1.00 87.88 513 TYR A C 1
ATOM 3960 O O . TYR A 1 513 ? -7.350 -5.092 16.391 1.00 87.88 513 TYR A O 1
ATOM 3968 N N . ALA A 1 514 ? -9.355 -4.380 15.707 1.00 86.75 514 ALA A N 1
ATOM 3969 C CA . ALA A 1 514 ? -10.121 -5.160 16.682 1.00 86.75 514 ALA A CA 1
ATOM 3970 C C . ALA A 1 514 ? -9.822 -6.666 16.594 1.00 86.75 514 ALA A C 1
ATOM 3972 O O . ALA A 1 514 ? -9.637 -7.324 17.619 1.00 86.75 514 ALA A O 1
ATOM 3973 N N . ALA A 1 515 ? -9.721 -7.210 15.376 1.00 82.50 515 ALA A N 1
ATOM 3974 C CA . ALA A 1 515 ? -9.360 -8.606 15.151 1.00 82.50 515 ALA A CA 1
ATOM 3975 C C . ALA A 1 515 ? -7.946 -8.923 15.658 1.00 82.50 515 ALA A C 1
ATOM 3977 O O . ALA A 1 515 ? -7.765 -9.936 16.332 1.00 82.50 515 ALA A O 1
ATOM 3978 N N . ALA A 1 516 ? -6.969 -8.044 15.404 1.00 79.81 516 ALA A N 1
ATOM 3979 C CA . ALA A 1 516 ? -5.622 -8.190 15.947 1.00 79.81 516 ALA A CA 1
ATOM 3980 C C . ALA A 1 516 ? -5.651 -8.251 17.486 1.00 79.81 516 ALA A C 1
ATOM 3982 O O . ALA A 1 516 ? -4.979 -9.088 18.084 1.00 79.81 516 ALA A O 1
ATOM 3983 N N . LEU A 1 517 ? -6.500 -7.448 18.132 1.00 79.56 517 LEU A N 1
ATOM 3984 C CA . LEU A 1 517 ? -6.653 -7.442 19.591 1.00 79.56 517 LEU A CA 1
ATOM 3985 C C . LEU A 1 517 ? -7.437 -8.635 20.163 1.00 79.56 517 LEU A C 1
ATOM 3987 O O . LEU A 1 517 ? -7.593 -8.726 21.380 1.00 79.56 517 LEU A O 1
ATOM 3991 N N . GLY A 1 518 ? -7.945 -9.547 19.327 1.00 77.94 518 GLY A N 1
ATOM 3992 C CA . GLY A 1 518 ? -8.814 -10.637 19.778 1.00 77.94 518 GLY A CA 1
ATOM 3993 C C . GLY A 1 518 ? -10.246 -10.208 20.101 1.00 77.94 518 GLY A C 1
ATOM 3994 O O . GLY A 1 518 ? -11.012 -10.987 20.658 1.00 77.94 518 GLY A O 1
ATOM 3995 N N . LEU A 1 519 ? -10.617 -8.980 19.742 1.00 83.62 519 LEU A N 1
ATOM 3996 C CA . LEU A 1 519 ? -11.920 -8.365 19.999 1.00 83.62 519 LEU A CA 1
ATOM 3997 C C . LEU A 1 519 ? -12.780 -8.367 18.725 1.00 83.62 519 LEU A C 1
ATOM 3999 O O . LEU A 1 519 ? -13.548 -7.442 18.460 1.00 83.62 519 LEU A O 1
ATOM 4003 N N . GLY A 1 520 ? -12.621 -9.406 17.899 1.00 80.81 520 GLY A N 1
ATOM 4004 C CA . GLY A 1 520 ? -13.369 -9.570 16.657 1.00 80.81 520 GLY A CA 1
ATOM 4005 C C . GLY A 1 520 ? -14.875 -9.640 16.922 1.00 80.81 520 GLY A C 1
ATOM 4006 O O . GLY A 1 520 ? -15.337 -10.552 17.605 1.00 80.81 520 GLY A O 1
ATOM 4007 N N . GLY A 1 521 ? -15.621 -8.682 16.368 1.00 83.06 521 GLY A N 1
ATOM 4008 C CA . GLY A 1 521 ? -17.068 -8.525 16.555 1.00 83.06 521 GLY A CA 1
ATOM 4009 C C . GLY A 1 521 ? -17.479 -7.410 17.524 1.00 83.06 521 GLY A C 1
ATOM 4010 O O . GLY A 1 521 ? -18.661 -7.097 17.581 1.00 83.06 521 GLY A O 1
ATOM 4011 N N . LEU A 1 522 ? -16.525 -6.759 18.211 1.00 87.94 522 LEU A N 1
ATOM 4012 C CA . LEU A 1 522 ? -16.806 -5.553 19.006 1.00 87.94 522 LEU A CA 1
ATOM 4013 C C . LEU A 1 522 ? -17.336 -4.407 18.135 1.00 87.94 522 LEU A C 1
ATOM 4015 O O . LEU A 1 522 ? -18.119 -3.597 18.604 1.00 87.94 522 LEU A O 1
ATOM 4019 N N . VAL A 1 523 ? -16.901 -4.323 16.879 1.00 89.19 523 VAL A N 1
ATOM 4020 C CA . VAL A 1 523 ? -17.409 -3.343 15.914 1.00 89.19 523 VAL A CA 1
ATOM 4021 C C . VAL A 1 523 ? -18.418 -4.032 15.013 1.00 89.19 523 VAL A C 1
ATOM 4023 O O . VAL A 1 523 ? -18.124 -5.103 14.469 1.00 89.19 523 VAL A O 1
ATOM 4026 N N . ALA A 1 524 ? -19.599 -3.432 14.865 1.00 86.88 524 ALA A N 1
ATOM 4027 C CA . ALA A 1 524 ? -20.637 -3.972 14.006 1.00 86.88 524 ALA A CA 1
ATOM 4028 C C . ALA A 1 524 ? -20.179 -3.999 12.529 1.00 86.88 524 ALA A C 1
ATOM 4030 O O . ALA A 1 524 ? -19.610 -3.016 12.048 1.00 86.88 524 ALA A O 1
ATOM 4031 N N . PRO A 1 525 ? -20.484 -5.061 11.752 1.00 83.00 525 PRO A N 1
ATOM 4032 C CA . PRO A 1 525 ? -20.010 -5.203 10.368 1.00 83.00 525 PRO A CA 1
ATOM 4033 C C . PRO A 1 525 ? -20.416 -4.077 9.405 1.00 83.00 525 PRO A C 1
ATOM 4035 O O . PRO A 1 525 ? -19.807 -3.928 8.350 1.00 83.00 525 PRO A O 1
ATOM 4038 N N . ARG A 1 526 ? -21.473 -3.322 9.731 1.00 82.69 526 ARG A N 1
ATOM 4039 C CA . ARG A 1 526 ? -22.006 -2.205 8.933 1.00 82.69 526 ARG A CA 1
ATOM 4040 C C . ARG A 1 526 ? -21.929 -0.864 9.673 1.00 82.69 526 ARG A C 1
ATOM 4042 O O . ARG A 1 526 ? -22.747 0.010 9.418 1.00 82.69 526 ARG A O 1
ATOM 4049 N N . ALA A 1 527 ? -20.980 -0.724 10.598 1.00 86.62 527 ALA A N 1
ATOM 4050 C CA . ALA A 1 527 ? -20.737 0.530 11.302 1.00 86.62 527 ALA A CA 1
ATOM 4051 C C . ALA A 1 527 ? -20.433 1.667 10.311 1.00 86.62 527 ALA A C 1
ATOM 4053 O O . ALA A 1 527 ? -19.579 1.518 9.432 1.00 86.62 527 ALA A O 1
ATOM 4054 N N . ASP A 1 528 ? -21.109 2.804 10.468 1.00 89.44 528 ASP A N 1
ATOM 4055 C CA . ASP A 1 528 ? -20.842 4.005 9.675 1.00 89.44 528 ASP A CA 1
ATOM 4056 C C . ASP A 1 528 ? -19.475 4.634 10.024 1.00 89.44 528 ASP A C 1
ATOM 4058 O O . ASP A 1 528 ? -18.762 4.184 10.927 1.00 89.44 528 ASP A O 1
ATOM 4062 N N . ALA A 1 529 ? -19.070 5.672 9.288 1.00 89.25 529 ALA A N 1
ATOM 4063 C CA . ALA A 1 529 ? -17.766 6.315 9.467 1.00 89.25 529 ALA A CA 1
ATOM 4064 C C . ALA A 1 529 ? -17.553 6.866 10.892 1.00 89.25 529 ALA A C 1
ATOM 4066 O O . ALA A 1 529 ? -16.466 6.719 11.460 1.00 89.25 529 ALA A O 1
ATOM 4067 N N . ALA A 1 530 ? -18.587 7.467 11.487 1.00 89.44 530 ALA A N 1
ATOM 4068 C CA . ALA A 1 530 ? -18.516 8.032 12.832 1.00 89.44 530 ALA A CA 1
ATOM 4069 C C . ALA A 1 530 ? -18.388 6.929 13.899 1.00 89.44 530 ALA A C 1
ATOM 4071 O O . ALA A 1 530 ? -17.504 6.999 14.754 1.00 89.44 530 ALA A O 1
ATOM 4072 N N . THR A 1 531 ? -19.175 5.860 13.777 1.00 90.25 531 THR A N 1
ATOM 4073 C CA . THR A 1 531 ? -19.114 4.670 14.637 1.00 90.25 531 THR A CA 1
ATOM 4074 C C . THR A 1 531 ? -17.755 3.985 14.541 1.00 90.25 531 THR A C 1
ATOM 4076 O O . THR A 1 531 ? -17.175 3.616 15.560 1.00 90.25 531 THR A O 1
ATOM 4079 N N . GLN A 1 532 ? -17.188 3.853 13.337 1.00 92.06 532 GLN A N 1
ATOM 4080 C CA . GLN A 1 532 ? -15.850 3.279 13.152 1.00 92.06 532 GLN A CA 1
ATOM 4081 C C . GLN A 1 532 ? -14.759 4.102 13.856 1.00 92.06 532 GLN A C 1
ATOM 4083 O O . GLN A 1 532 ? -13.838 3.524 14.442 1.00 92.06 532 GLN A O 1
ATOM 4088 N N . LEU A 1 533 ? -14.848 5.436 13.811 1.00 91.38 533 LEU A N 1
ATOM 4089 C CA . LEU A 1 533 ? -13.889 6.329 14.463 1.00 91.38 533 LEU A CA 1
ATOM 4090 C C . LEU A 1 533 ? -13.979 6.248 15.991 1.00 91.38 533 LEU A C 1
ATOM 4092 O O . LEU A 1 533 ? -12.950 6.088 16.654 1.00 91.38 533 LEU A O 1
ATOM 4096 N N . GLU A 1 534 ? -15.187 6.312 16.551 1.00 89.19 534 GLU A N 1
ATOM 4097 C CA . GLU A 1 534 ? -15.382 6.187 17.998 1.00 89.19 534 GLU A CA 1
ATOM 4098 C C . GLU A 1 534 ? -15.017 4.792 18.507 1.00 89.19 534 GLU A C 1
ATOM 4100 O O . GLU A 1 534 ? -14.343 4.658 19.531 1.00 89.19 534 GLU A O 1
ATOM 4105 N N . ALA A 1 535 ? -15.337 3.744 17.746 1.00 89.69 535 ALA A N 1
ATOM 4106 C CA . ALA A 1 535 ? -14.895 2.392 18.056 1.00 89.69 535 ALA A CA 1
ATOM 4107 C C . ALA A 1 535 ? -13.365 2.280 18.107 1.00 89.69 535 ALA A C 1
ATOM 4109 O O . ALA A 1 535 ? -12.826 1.650 19.018 1.00 89.69 535 ALA A O 1
ATOM 4110 N N . TYR A 1 536 ? -12.641 2.918 17.181 1.00 90.69 536 TYR A N 1
ATOM 4111 C CA . TYR A 1 536 ? -11.178 2.941 17.227 1.00 90.69 536 TYR A CA 1
ATOM 4112 C C . TYR A 1 536 ? -10.645 3.683 18.462 1.00 90.69 536 TYR A C 1
ATOM 4114 O O . TYR A 1 536 ? -9.739 3.187 19.139 1.00 90.69 536 TYR A O 1
ATOM 4122 N N . ARG A 1 537 ? -11.228 4.840 18.805 1.00 89.31 537 ARG A N 1
ATOM 4123 C CA . ARG A 1 537 ? -10.876 5.592 20.022 1.00 89.31 537 ARG A CA 1
ATOM 4124 C C . ARG A 1 537 ? -11.102 4.763 21.287 1.00 89.31 537 ARG A C 1
ATOM 4126 O O . ARG A 1 537 ? -10.242 4.764 22.169 1.00 89.31 537 ARG A O 1
ATOM 4133 N N . LEU A 1 538 ? -12.201 4.012 21.350 1.00 87.19 538 LEU A N 1
ATOM 4134 C CA . LEU A 1 538 ? -12.515 3.122 22.466 1.00 87.19 538 LEU A CA 1
ATOM 4135 C C . LEU A 1 538 ? -11.578 1.912 22.525 1.00 87.19 538 LEU A C 1
ATOM 4137 O O . LEU A 1 538 ? -11.105 1.570 23.603 1.00 87.19 538 LEU A O 1
ATOM 4141 N N . LEU A 1 539 ? -11.249 1.282 21.391 1.00 86.69 539 LEU A N 1
ATOM 4142 C CA . LEU A 1 539 ? -10.330 0.134 21.340 1.00 86.69 539 LEU A CA 1
ATOM 4143 C C . LEU A 1 539 ? -8.950 0.460 21.929 1.00 86.69 539 LEU A C 1
ATOM 4145 O O . LEU A 1 539 ? -8.311 -0.409 22.524 1.00 86.69 539 LEU A O 1
ATOM 4149 N N . ARG A 1 540 ? -8.511 1.720 21.823 1.00 85.44 540 ARG A N 1
ATOM 4150 C CA . ARG A 1 540 ? -7.274 2.193 22.462 1.00 85.44 540 ARG A CA 1
ATOM 4151 C C . ARG A 1 540 ? -7.375 2.273 23.987 1.00 85.44 540 ARG A C 1
ATOM 4153 O O . ARG A 1 540 ? -6.344 2.212 24.655 1.00 85.44 540 ARG A O 1
ATOM 4160 N N . GLN A 1 541 ? -8.583 2.357 24.544 1.00 82.50 541 GLN A N 1
ATOM 4161 C CA . GLN A 1 541 ? -8.874 2.238 25.974 1.00 82.50 541 GLN A CA 1
ATOM 4162 C C . GLN A 1 541 ? -9.045 0.756 26.346 1.00 82.50 541 GLN A C 1
ATOM 4164 O O . GLN A 1 541 ? -10.141 0.272 26.634 1.00 82.50 541 GLN A O 1
ATOM 4169 N N . THR A 1 542 ? -7.932 0.018 26.343 1.00 73.31 542 THR A N 1
ATOM 4170 C CA . THR A 1 542 ? -7.892 -1.446 26.501 1.00 73.31 542 THR A CA 1
ATOM 4171 C C . THR A 1 542 ? -8.785 -2.038 27.608 1.00 73.31 542 THR A C 1
ATOM 4173 O O . THR A 1 542 ? -9.370 -3.095 27.356 1.00 73.31 542 THR A O 1
ATOM 4176 N N . PRO A 1 543 ? -8.914 -1.441 28.815 1.00 83.50 543 PRO A N 1
ATOM 4177 C CA . PRO A 1 543 ? -9.767 -2.004 29.864 1.00 83.50 543 PRO A CA 1
ATOM 4178 C C . PRO A 1 543 ? -11.243 -2.090 29.451 1.00 83.50 543 PRO A C 1
ATOM 4180 O O . PRO A 1 543 ? -11.814 -3.179 29.468 1.00 83.50 543 PRO A O 1
ATOM 4183 N N . LEU A 1 544 ? -11.822 -0.981 28.980 1.00 87.00 544 LEU A N 1
ATOM 4184 C CA . LEU A 1 544 ? -13.237 -0.906 28.607 1.00 87.00 544 LEU A CA 1
ATOM 4185 C C . LEU A 1 544 ? -13.557 -1.809 27.409 1.00 87.00 544 LEU A C 1
ATOM 4187 O O . LEU A 1 544 ? -14.558 -2.520 27.407 1.00 87.00 544 LEU A O 1
ATOM 4191 N N . ALA A 1 545 ? -12.672 -1.847 26.411 1.00 86.31 545 ALA A N 1
ATOM 4192 C CA . ALA A 1 545 ? -12.850 -2.702 25.239 1.00 86.31 545 ALA A CA 1
ATOM 4193 C C . ALA A 1 545 ? -12.929 -4.200 25.605 1.00 86.31 545 ALA A C 1
ATOM 4195 O O . ALA A 1 545 ? -13.703 -4.954 25.013 1.00 86.31 545 ALA A O 1
ATOM 4196 N N . ARG A 1 546 ? -12.154 -4.639 26.609 1.00 86.19 546 ARG A N 1
ATOM 4197 C CA . ARG A 1 546 ? -12.193 -6.021 27.115 1.00 86.19 546 ARG A CA 1
ATOM 4198 C C . ARG A 1 546 ? -13.457 -6.313 27.916 1.00 86.19 546 ARG A C 1
ATOM 4200 O O . ARG A 1 546 ? -14.004 -7.405 27.779 1.00 86.19 546 ARG A O 1
ATOM 4207 N N . GLU A 1 547 ? -13.920 -5.364 28.725 1.00 89.06 547 GLU A N 1
ATOM 4208 C CA . GLU A 1 547 ? -15.175 -5.495 29.475 1.00 89.06 547 GLU A CA 1
ATOM 4209 C C . GLU A 1 547 ? -16.370 -5.638 28.526 1.00 89.06 547 GLU A C 1
ATOM 4211 O O . GLU A 1 547 ? -17.165 -6.569 28.670 1.00 89.06 547 GLU A O 1
ATOM 4216 N N . LEU A 1 548 ? -16.445 -4.794 27.493 1.00 90.56 548 LEU A N 1
ATOM 4217 C CA . LEU A 1 548 ? -17.478 -4.880 26.458 1.00 90.56 548 LEU A CA 1
ATOM 4218 C C . LEU A 1 548 ? -17.435 -6.215 25.713 1.00 90.56 548 LEU A C 1
ATOM 4220 O O . LEU A 1 548 ? -18.473 -6.841 25.506 1.00 90.56 548 LEU A O 1
ATOM 4224 N N . ALA A 1 549 ? -16.242 -6.704 25.370 1.00 88.88 549 ALA A N 1
ATOM 4225 C CA . ALA A 1 549 ? -16.097 -8.011 24.739 1.00 88.88 549 ALA A CA 1
ATOM 4226 C C . ALA A 1 549 ? -16.520 -9.170 25.659 1.00 88.88 549 ALA A C 1
ATOM 4228 O O . ALA A 1 549 ? -17.146 -10.123 25.192 1.00 88.88 549 ALA A O 1
ATOM 4229 N N . ALA A 1 550 ? -16.247 -9.088 26.965 1.00 89.94 550 ALA A N 1
ATOM 4230 C CA . ALA A 1 550 ? -16.704 -10.077 27.946 1.00 89.94 550 ALA A CA 1
ATOM 4231 C C . ALA A 1 550 ? -18.237 -10.079 28.117 1.00 89.94 550 ALA A C 1
ATOM 4233 O O . ALA A 1 550 ? -18.843 -11.133 28.358 1.00 89.94 550 ALA A O 1
ATOM 4234 N N . ALA A 1 551 ? -18.862 -8.909 27.965 1.00 92.38 551 ALA A N 1
ATOM 4235 C CA . ALA A 1 551 ? -20.310 -8.726 27.903 1.00 92.38 551 ALA A CA 1
ATOM 4236 C C . ALA A 1 551 ? -20.905 -8.962 26.498 1.00 92.38 551 ALA A C 1
ATOM 4238 O O . ALA A 1 551 ? -22.120 -8.937 26.345 1.00 92.38 551 ALA A O 1
ATOM 4239 N N . ARG A 1 552 ? -20.075 -9.221 25.475 1.00 92.94 552 ARG A N 1
ATOM 4240 C CA . ARG A 1 552 ? -20.487 -9.387 24.067 1.00 92.94 552 ARG A CA 1
ATOM 4241 C C . ARG A 1 552 ? -21.334 -8.223 23.533 1.00 92.94 552 ARG A C 1
ATOM 4243 O O . ARG A 1 552 ? -22.278 -8.443 22.780 1.00 92.94 552 ARG A O 1
ATOM 4250 N N . LEU A 1 553 ? -20.979 -6.992 23.894 1.00 92.62 553 LEU A N 1
ATOM 4251 C CA . LEU A 1 553 ? -21.638 -5.780 23.400 1.00 92.62 553 LEU A CA 1
ATOM 4252 C C . LEU A 1 553 ? -20.920 -5.242 22.157 1.00 92.62 553 LEU A C 1
ATOM 4254 O O . LEU A 1 553 ? -19.712 -5.027 22.206 1.00 92.62 553 LEU A O 1
ATOM 4258 N N . ALA A 1 554 ? -21.643 -5.055 21.052 1.00 91.69 554 ALA A N 1
ATOM 4259 C CA . ALA A 1 554 ? -21.121 -4.529 19.793 1.00 91.69 554 ALA A CA 1
ATOM 4260 C C . ALA A 1 554 ? -21.453 -3.043 19.629 1.00 91.69 554 ALA A C 1
ATOM 4262 O O . ALA A 1 554 ? -22.594 -2.638 19.822 1.00 91.69 554 ALA A O 1
ATOM 4263 N N . LEU A 1 555 ? -20.451 -2.261 19.232 1.00 89.56 555 LEU A N 1
ATOM 4264 C CA . LEU A 1 555 ? -20.554 -0.847 18.895 1.00 89.56 555 LEU A CA 1
ATOM 4265 C C . LEU A 1 555 ? -21.177 -0.702 17.502 1.00 89.56 555 LEU A C 1
ATOM 4267 O O . LEU A 1 555 ? -20.548 -1.036 16.490 1.00 89.56 555 LEU A O 1
ATOM 4271 N N . ASP A 1 556 ? -22.411 -0.219 17.475 1.00 87.12 556 ASP A N 1
ATOM 4272 C CA . ASP A 1 556 ? -23.237 -0.018 16.285 1.00 87.12 556 ASP A CA 1
ATOM 4273 C C . ASP A 1 556 ? -23.769 1.415 16.125 1.00 87.12 556 ASP A C 1
ATOM 4275 O O . ASP A 1 556 ? -24.314 1.736 15.071 1.00 87.12 556 ASP A O 1
ATOM 4279 N N . GLU A 1 557 ? -23.536 2.283 17.112 1.00 83.88 557 GLU A N 1
ATOM 4280 C CA . GLU A 1 557 ? -23.928 3.694 17.089 1.00 83.88 557 GLU A CA 1
ATOM 4281 C C . GLU A 1 557 ? -22.729 4.649 17.217 1.00 83.88 557 GLU A C 1
ATOM 4283 O O . GLU A 1 557 ? -21.731 4.313 17.859 1.00 83.88 557 GLU A O 1
ATOM 4288 N N . PRO A 1 558 ? -22.814 5.873 16.663 1.00 76.06 558 PRO A N 1
ATOM 4289 C CA . PRO A 1 558 ? -21.688 6.803 16.590 1.00 76.06 558 PRO A CA 1
ATOM 4290 C C . PRO A 1 558 ? -21.409 7.571 17.885 1.00 76.06 558 PRO A C 1
ATOM 4292 O O . PRO A 1 558 ? -20.440 8.323 17.946 1.00 76.06 558 PRO A O 1
ATOM 4295 N N . SER A 1 559 ? -22.255 7.450 18.907 1.00 79.00 559 SER A N 1
ATOM 4296 C CA . SER A 1 559 ? -22.080 8.169 20.166 1.00 79.00 559 SER A CA 1
ATOM 4297 C C . SER A 1 559 ? -22.543 7.327 21.337 1.00 79.00 559 SER A C 1
ATOM 4299 O O . SER A 1 559 ? -23.630 6.762 21.325 1.00 79.00 559 SER A O 1
ATOM 4301 N N . PHE A 1 560 ? -21.707 7.267 22.365 1.00 79.56 560 PHE A N 1
ATOM 4302 C CA . PHE A 1 560 ? -21.992 6.536 23.586 1.00 79.56 560 PHE A CA 1
ATOM 4303 C C . PHE A 1 560 ? -21.229 7.157 24.753 1.00 79.56 560 PHE A C 1
ATOM 4305 O O . PHE A 1 560 ? -20.084 7.596 24.622 1.00 79.56 560 PHE A O 1
ATOM 4312 N N . GLU A 1 561 ? -21.854 7.180 25.927 1.00 85.12 561 GLU A N 1
ATOM 4313 C CA . GLU A 1 561 ? -21.185 7.612 27.149 1.00 85.12 561 GLU A CA 1
ATOM 4314 C C . GLU A 1 561 ? -20.345 6.463 27.714 1.00 85.12 561 GLU A C 1
ATOM 4316 O O . GLU A 1 561 ? -20.869 5.411 28.085 1.00 85.12 561 GLU A O 1
ATOM 4321 N N . ALA A 1 562 ? -19.029 6.670 27.825 1.00 83.69 562 ALA A N 1
ATOM 4322 C CA . ALA A 1 562 ? -18.097 5.642 28.296 1.00 83.69 562 ALA A CA 1
ATOM 4323 C C . ALA A 1 562 ? -18.462 5.085 29.686 1.00 83.69 562 ALA A C 1
ATOM 4325 O O . ALA A 1 562 ? -18.295 3.893 29.932 1.00 83.69 562 ALA A O 1
ATOM 4326 N N . ALA A 1 563 ? -18.997 5.926 30.578 1.00 86.88 563 ALA A N 1
ATOM 4327 C CA . ALA A 1 563 ? -19.460 5.504 31.900 1.00 86.88 563 ALA A CA 1
ATOM 4328 C C . ALA A 1 563 ? -20.660 4.546 31.814 1.00 86.88 563 ALA A C 1
ATOM 4330 O O . ALA A 1 563 ? -20.680 3.523 32.494 1.00 86.88 563 ALA A O 1
ATOM 4331 N N . THR A 1 564 ? -21.621 4.846 30.940 1.00 89.12 564 THR A N 1
ATOM 4332 C CA . THR A 1 564 ? -22.814 4.022 30.698 1.00 89.12 564 THR A CA 1
ATOM 4333 C C . THR A 1 564 ? -22.439 2.678 30.075 1.00 89.12 564 THR A C 1
ATOM 4335 O O . THR A 1 564 ? -22.949 1.638 30.489 1.00 89.12 564 THR A O 1
ATOM 4338 N N . LEU A 1 565 ? -21.483 2.673 29.141 1.00 89.88 565 LEU A N 1
ATOM 4339 C CA . LEU A 1 565 ? -20.937 1.445 28.558 1.00 89.88 565 LEU A CA 1
ATOM 4340 C C . LEU A 1 565 ? -20.210 0.572 29.583 1.00 89.88 565 LEU A C 1
ATOM 4342 O O . LEU A 1 565 ? -20.439 -0.636 29.622 1.00 89.88 565 LEU A O 1
ATOM 4346 N N . ALA A 1 566 ? -19.348 1.172 30.407 1.00 91.19 566 ALA A N 1
ATOM 4347 C CA . ALA A 1 566 ? -18.615 0.457 31.449 1.00 91.19 566 ALA A CA 1
ATOM 4348 C C . ALA A 1 566 ? -19.578 -0.178 32.463 1.00 91.19 566 ALA A C 1
ATOM 4350 O O . ALA A 1 566 ? -19.450 -1.351 32.811 1.00 91.19 566 ALA A O 1
ATOM 4351 N N . ASP A 1 567 ? -20.588 0.581 32.890 1.00 92.00 567 ASP A N 1
ATOM 4352 C CA . ASP A 1 567 ? -21.608 0.110 33.820 1.00 92.00 567 ASP A CA 1
ATOM 4353 C C . ASP A 1 567 ? -22.436 -1.050 33.241 1.00 92.00 567 ASP A C 1
ATOM 4355 O O . ASP A 1 567 ? -22.629 -2.078 33.902 1.00 92.00 567 ASP A O 1
ATOM 4359 N N . ALA A 1 568 ? -22.865 -0.931 31.981 1.00 93.38 568 ALA A N 1
ATOM 4360 C CA . ALA A 1 568 ? -23.578 -1.996 31.287 1.00 93.38 568 ALA A CA 1
ATOM 4361 C C . ALA A 1 568 ? -22.714 -3.257 31.136 1.00 93.38 568 ALA A C 1
ATOM 4363 O O . ALA A 1 568 ? -23.162 -4.360 31.463 1.00 93.38 568 ALA A O 1
ATOM 4364 N N . ALA A 1 569 ? -21.456 -3.105 30.714 1.00 93.88 569 ALA A N 1
ATOM 4365 C CA . ALA A 1 569 ? -20.517 -4.210 30.554 1.00 93.88 569 ALA A CA 1
ATOM 4366 C C . ALA A 1 569 ? -20.238 -4.938 31.878 1.00 93.88 569 ALA A C 1
ATOM 4368 O O . ALA A 1 569 ? -20.244 -6.172 31.927 1.00 93.88 569 ALA A O 1
ATOM 4369 N N . ALA A 1 570 ? -20.049 -4.198 32.974 1.00 93.81 570 ALA A N 1
ATOM 4370 C CA . ALA A 1 570 ? -19.808 -4.767 34.297 1.00 93.81 570 ALA A CA 1
ATOM 4371 C C . ALA A 1 570 ? -20.984 -5.635 34.778 1.00 93.81 570 ALA A C 1
ATOM 4373 O O . ALA A 1 570 ? -20.776 -6.729 35.307 1.00 93.81 570 ALA A O 1
ATOM 4374 N N . LYS A 1 571 ? -22.225 -5.190 34.547 1.00 94.12 571 LYS A N 1
ATOM 4375 C CA . LYS A 1 571 ? -23.433 -5.944 34.920 1.00 94.12 571 LYS A CA 1
ATOM 4376 C C . LYS A 1 571 ? -23.650 -7.170 34.039 1.00 94.12 571 LYS A C 1
ATOM 4378 O O . LYS A 1 571 ? -23.931 -8.255 34.545 1.00 94.12 571 LYS A O 1
ATOM 4383 N N . LEU A 1 572 ? -23.508 -7.002 32.727 1.00 95.75 572 LEU A N 1
ATOM 4384 C CA . LEU A 1 572 ? -23.840 -8.025 31.737 1.00 95.75 572 LEU A CA 1
ATOM 4385 C C . LEU A 1 572 ? -22.755 -9.092 31.548 1.00 95.75 572 LEU A C 1
ATOM 4387 O O . LEU A 1 572 ? -23.058 -10.207 31.112 1.00 95.75 572 LEU A O 1
ATOM 4391 N N . SER A 1 573 ? -21.501 -8.791 31.891 1.00 93.50 573 SER A N 1
ATOM 4392 C CA . SER A 1 573 ? -20.412 -9.776 31.887 1.00 93.50 573 SER A CA 1
ATOM 4393 C C . SER A 1 573 ? -20.541 -10.812 33.015 1.00 93.50 573 SER A C 1
ATOM 4395 O O . SER A 1 573 ? -20.041 -11.935 32.874 1.00 93.50 573 SER A O 1
ATOM 4397 N N . ASN A 1 574 ? -21.248 -10.484 34.104 1.00 93.81 574 ASN A N 1
ATOM 4398 C CA . ASN A 1 574 ? -21.505 -11.395 35.214 1.00 93.81 574 ASN A CA 1
ATOM 4399 C C . ASN A 1 574 ? -22.766 -12.236 34.967 1.00 93.81 574 ASN A C 1
ATOM 4401 O O . ASN A 1 574 ? -23.884 -11.844 35.296 1.00 93.81 574 ASN A O 1
ATOM 4405 N N . GLU A 1 575 ? -22.570 -13.441 34.438 1.00 93.50 575 GLU A N 1
ATOM 4406 C CA . GLU A 1 575 ? -23.657 -14.366 34.097 1.00 93.50 575 GLU A CA 1
ATOM 4407 C C . GLU A 1 575 ? -24.606 -14.645 35.271 1.00 93.50 575 GLU A C 1
ATOM 4409 O O . GLU A 1 575 ? -25.822 -14.611 35.105 1.00 93.50 575 GLU A O 1
ATOM 4414 N N . ALA A 1 576 ? -24.068 -14.805 36.483 1.00 93.00 576 ALA A N 1
ATOM 4415 C CA . ALA A 1 576 ? -24.867 -15.068 37.677 1.00 93.00 576 ALA A CA 1
ATOM 4416 C C . ALA A 1 576 ? -25.717 -13.862 38.117 1.00 93.00 576 ALA A C 1
ATOM 4418 O O . ALA A 1 576 ? -26.715 -14.033 38.818 1.00 93.00 576 ALA A O 1
ATOM 4419 N N . MET A 1 577 ? -25.327 -12.628 37.777 1.00 93.75 577 MET A N 1
ATOM 4420 C CA . MET A 1 577 ? -26.186 -11.454 37.992 1.00 93.75 577 MET A CA 1
ATOM 4421 C C . MET A 1 577 ? -27.355 -11.447 37.010 1.00 93.75 577 MET A C 1
ATOM 4423 O O . MET A 1 577 ? -28.491 -11.216 37.416 1.00 93.75 577 MET A O 1
ATOM 4427 N N . VAL A 1 578 ? -27.090 -11.765 35.744 1.00 95.12 578 VAL A N 1
ATOM 4428 C CA . VAL A 1 578 ? -28.115 -11.823 34.695 1.00 95.12 578 VAL A CA 1
ATOM 4429 C C . VAL A 1 578 ? -29.122 -12.946 34.971 1.00 95.12 578 VAL A C 1
ATOM 4431 O O . VAL A 1 578 ? -30.325 -12.717 34.895 1.00 95.12 578 VAL A O 1
ATOM 4434 N N . GLU A 1 579 ? -28.669 -14.131 35.390 1.00 94.75 579 GLU A N 1
ATOM 4435 C CA . GLU A 1 579 ? -29.558 -15.238 35.781 1.00 94.75 579 GLU A CA 1
ATOM 4436 C C . GLU A 1 579 ? -30.447 -14.883 36.983 1.00 94.75 579 GLU A C 1
ATOM 4438 O O . GLU A 1 579 ? -31.639 -15.188 36.991 1.00 94.75 579 GLU A O 1
ATOM 4443 N N . ARG A 1 580 ? -29.909 -14.166 37.979 1.00 93.25 580 ARG A N 1
ATOM 4444 C CA . ARG A 1 580 ? -30.705 -13.649 39.108 1.00 93.25 580 ARG A CA 1
ATOM 4445 C C . ARG A 1 580 ? -31.742 -12.614 38.675 1.00 93.25 580 ARG A C 1
ATOM 4447 O O . ARG A 1 580 ? -32.811 -12.546 39.281 1.00 93.25 580 ARG A O 1
ATOM 4454 N N . ALA A 1 581 ? -31.443 -11.824 37.646 1.00 94.00 581 ALA A N 1
ATOM 4455 C CA . ALA A 1 581 ? -32.392 -10.881 37.069 1.00 94.00 581 ALA A CA 1
ATOM 4456 C C . ALA A 1 581 ? -33.525 -11.586 36.305 1.00 94.00 581 ALA A C 1
ATOM 4458 O O . ALA A 1 581 ? -34.666 -11.138 36.385 1.00 94.00 581 ALA A O 1
ATOM 4459 N N . VAL A 1 582 ? -33.246 -12.719 35.644 1.00 95.25 582 VAL A N 1
ATOM 4460 C CA . VAL A 1 582 ? -34.286 -13.575 35.041 1.00 95.25 582 VAL A CA 1
ATOM 4461 C C . VAL A 1 582 ? -35.254 -14.078 36.115 1.00 95.25 582 VAL A C 1
ATOM 4463 O O . VAL A 1 582 ? -36.458 -13.899 35.961 1.00 95.25 582 VAL A O 1
ATOM 4466 N N . ILE A 1 583 ? -34.736 -14.623 37.225 1.00 93.62 583 ILE A N 1
ATOM 4467 C CA . ILE A 1 583 ? -35.565 -15.110 38.347 1.00 93.62 583 ILE A CA 1
ATOM 4468 C C . ILE A 1 583 ? -36.426 -13.976 38.917 1.00 93.62 583 ILE A C 1
ATOM 4470 O O . ILE A 1 583 ? -37.625 -14.145 39.108 1.00 93.62 583 ILE A O 1
ATOM 4474 N N . TYR A 1 584 ? -35.835 -12.797 39.128 1.00 94.25 584 TYR A N 1
ATOM 4475 C CA . TYR A 1 584 ? -36.574 -11.614 39.569 1.00 94.25 584 TYR A CA 1
ATOM 4476 C C . TYR A 1 584 ? -37.719 -11.248 38.607 1.00 94.25 584 TYR A C 1
ATOM 4478 O O . TYR A 1 584 ? -38.832 -10.982 39.054 1.00 94.25 584 TYR A O 1
ATOM 4486 N N . CYS A 1 585 ? -37.481 -11.261 37.291 1.00 93.12 585 CYS A N 1
ATOM 4487 C CA . CYS A 1 585 ? -38.524 -10.952 36.309 1.00 93.12 585 CYS A CA 1
ATOM 4488 C C . CYS A 1 585 ? -39.656 -11.991 36.310 1.00 93.12 585 CYS A C 1
ATOM 4490 O O . CYS A 1 585 ? -40.818 -11.612 36.154 1.00 93.12 585 CYS A O 1
ATOM 4492 N N . ASP A 1 586 ? -39.329 -13.270 36.507 1.00 91.50 586 ASP A N 1
ATOM 4493 C CA . ASP A 1 586 ? -40.311 -14.354 36.598 1.00 91.50 586 ASP A CA 1
ATOM 4494 C C . ASP A 1 586 ? -41.190 -14.221 37.850 1.00 91.50 586 ASP A C 1
ATOM 4496 O O . ASP A 1 586 ? -42.416 -14.294 37.752 1.00 91.50 586 ASP A O 1
ATOM 4500 N N . ASP A 1 587 ? -40.578 -13.954 39.007 1.00 90.00 587 ASP A N 1
ATOM 4501 C CA . ASP A 1 587 ? -41.276 -13.826 40.292 1.00 90.00 587 ASP A CA 1
ATOM 4502 C C . ASP A 1 587 ? -42.206 -12.599 40.342 1.00 90.00 587 ASP A C 1
ATOM 4504 O O . ASP A 1 587 ? -43.251 -12.632 40.996 1.00 90.00 587 ASP A O 1
ATOM 4508 N N . TRP A 1 588 ? -41.848 -11.517 39.642 1.00 88.69 588 TRP A N 1
ATOM 4509 C CA . TRP A 1 588 ? -42.586 -10.246 39.647 1.00 88.69 588 TRP A CA 1
ATOM 4510 C C . TRP A 1 588 ? -43.515 -10.041 38.440 1.00 88.69 588 TRP A C 1
ATOM 4512 O O . TRP A 1 588 ? -44.175 -9.005 38.344 1.00 88.69 588 TRP A O 1
ATOM 4522 N N . GLY A 1 589 ? -43.619 -11.024 37.540 1.00 87.75 589 GLY A N 1
ATOM 4523 C CA . GLY A 1 589 ? -44.579 -10.997 36.433 1.00 87.75 589 GLY A CA 1
ATOM 4524 C C . GLY A 1 589 ? -44.184 -10.090 35.263 1.00 87.75 589 GLY A C 1
ATOM 4525 O O . GLY A 1 589 ? -45.057 -9.490 34.636 1.00 87.75 589 GLY A O 1
ATOM 4526 N N . PHE A 1 590 ? -42.890 -10.011 34.936 1.00 92.06 590 PHE A N 1
ATOM 4527 C CA . PHE A 1 590 ? -42.361 -9.295 33.766 1.00 92.06 590 PHE A CA 1
ATOM 4528 C C . PHE A 1 590 ? -41.839 -10.272 32.687 1.00 92.06 590 PHE A C 1
ATOM 4530 O O . PHE A 1 590 ? -40.628 -10.330 32.446 1.00 92.06 590 PHE A O 1
ATOM 4537 N N . PRO A 1 591 ? -42.716 -11.049 32.016 1.00 88.00 591 PRO A N 1
ATOM 4538 C CA . PRO A 1 591 ? -42.298 -12.142 31.134 1.00 88.00 591 PRO A CA 1
ATOM 4539 C C . PRO A 1 591 ? -41.449 -11.670 29.945 1.00 88.00 591 PRO A C 1
ATOM 4541 O O . PRO A 1 591 ? -40.435 -12.292 29.649 1.00 88.00 591 PRO A O 1
ATOM 4544 N N . GLU A 1 592 ? -41.792 -10.535 29.328 1.00 91.88 592 GLU A N 1
ATOM 4545 C CA . GLU A 1 592 ? -41.053 -9.971 28.184 1.00 91.88 592 GLU A CA 1
ATOM 4546 C C . GLU A 1 592 ? -39.605 -9.602 28.555 1.00 91.88 592 GLU A C 1
ATOM 4548 O O . GLU A 1 592 ? -38.662 -9.920 27.830 1.00 91.88 592 GLU A O 1
ATOM 4553 N N . LYS A 1 593 ? -39.405 -8.994 29.735 1.00 92.44 593 LYS A N 1
ATOM 4554 C CA . LYS A 1 593 ? -38.071 -8.651 30.259 1.00 92.44 593 LYS A CA 1
ATOM 4555 C C . LYS A 1 593 ? -37.251 -9.907 30.574 1.00 92.44 593 LYS A C 1
ATOM 4557 O O . LYS A 1 593 ? -36.060 -9.964 30.267 1.00 92.44 593 LYS A O 1
ATOM 4562 N N . GLY A 1 594 ? -37.889 -10.922 31.161 1.00 91.81 594 GLY A N 1
ATOM 4563 C CA . GLY A 1 594 ? -37.260 -12.214 31.439 1.00 91.81 594 GLY A CA 1
ATOM 4564 C C . GLY A 1 594 ? -36.848 -12.953 30.162 1.00 91.81 594 GLY A C 1
ATOM 4565 O O . GLY A 1 594 ? -35.744 -13.491 30.090 1.00 91.81 594 GLY A O 1
ATOM 4566 N N . GLU A 1 595 ? -37.693 -12.950 29.129 1.00 94.75 595 GLU A N 1
ATOM 4567 C CA . GLU A 1 595 ? -37.372 -13.516 27.813 1.00 94.75 595 GLU A CA 1
ATOM 4568 C C . GLU A 1 595 ? -36.198 -12.800 27.140 1.00 94.75 595 GLU A C 1
ATOM 4570 O O . GLU A 1 595 ? -35.286 -13.479 26.666 1.00 94.75 595 GLU A O 1
ATOM 4575 N N . ALA A 1 596 ? -36.152 -11.465 27.173 1.00 94.75 596 ALA A N 1
ATOM 4576 C CA . ALA A 1 596 ? -35.035 -10.696 26.621 1.00 94.75 596 ALA A CA 1
ATOM 4577 C C . ALA A 1 596 ? -33.693 -11.041 27.301 1.00 94.75 596 ALA A C 1
ATOM 4579 O O . ALA A 1 596 ? -32.690 -11.286 26.626 1.00 94.75 596 ALA A O 1
ATOM 4580 N N . LEU A 1 597 ? -33.672 -11.165 28.636 1.00 95.94 597 LEU A N 1
ATOM 4581 C CA . LEU A 1 597 ? -32.476 -11.583 29.382 1.00 95.94 597 LEU A CA 1
ATOM 4582 C C . LEU A 1 597 ? -32.053 -13.028 29.056 1.00 95.94 597 LEU A C 1
ATOM 4584 O O . LEU A 1 597 ? -30.857 -13.306 28.924 1.00 95.94 597 LEU A O 1
ATOM 4588 N N . ARG A 1 598 ? -33.008 -13.955 28.885 1.00 96.25 598 ARG A N 1
ATOM 4589 C CA . ARG A 1 598 ? -32.712 -15.335 28.450 1.00 96.25 598 ARG A CA 1
ATOM 4590 C C . ARG A 1 598 ? -32.157 -15.375 27.027 1.00 96.25 598 ARG A C 1
ATOM 4592 O O . ARG A 1 598 ? -31.190 -16.096 26.786 1.00 96.25 598 ARG A O 1
ATOM 4599 N N . ALA A 1 599 ? -32.730 -14.593 26.113 1.00 95.81 599 ALA A N 1
ATOM 4600 C CA . ALA A 1 599 ? -32.253 -14.469 24.740 1.00 95.81 599 ALA A CA 1
ATOM 4601 C C . ALA A 1 599 ? -30.819 -13.919 24.703 1.00 95.81 599 ALA A C 1
ATOM 4603 O O . ALA A 1 599 ? -29.961 -14.477 24.020 1.00 95.81 599 ALA A O 1
ATOM 4604 N N . TYR A 1 600 ? -30.519 -12.895 25.508 1.00 96.75 600 TYR A N 1
ATOM 4605 C CA . TYR A 1 600 ? -29.158 -12.389 25.681 1.00 96.75 600 TYR A CA 1
ATOM 4606 C C . TYR A 1 600 ? -28.190 -13.466 26.197 1.00 96.75 600 TYR A C 1
ATOM 4608 O O . TYR A 1 600 ? -27.134 -13.674 25.596 1.00 96.75 600 TYR A O 1
ATOM 4616 N N . LEU A 1 601 ? -28.547 -14.204 27.257 1.00 96.12 601 LEU A N 1
ATOM 4617 C CA . LEU A 1 601 ? -27.709 -15.291 27.782 1.00 96.12 601 LEU A CA 1
ATOM 4618 C C . LEU A 1 601 ? -27.448 -16.374 26.730 1.00 96.12 601 LEU A C 1
ATOM 4620 O O . LEU A 1 601 ? -26.322 -16.861 26.609 1.00 96.12 601 LEU A O 1
ATOM 4624 N N . GLN A 1 602 ? -28.469 -16.741 25.955 1.00 95.94 602 GLN A N 1
ATOM 4625 C CA . GLN A 1 602 ? -28.337 -17.716 24.880 1.00 95.94 602 GLN A CA 1
ATOM 4626 C C . GLN A 1 602 ? -27.377 -17.228 23.789 1.00 95.94 602 GLN A C 1
ATOM 4628 O O . GLN A 1 602 ? -26.421 -17.942 23.479 1.00 95.94 602 GLN A O 1
ATOM 4633 N N . ARG A 1 603 ? -27.573 -16.006 23.272 1.00 94.31 603 ARG A N 1
ATOM 4634 C CA . ARG A 1 603 ? -26.686 -15.384 22.272 1.00 94.31 603 ARG A CA 1
ATOM 4635 C C . ARG A 1 603 ? -25.243 -15.331 22.768 1.00 94.31 603 ARG A C 1
ATOM 4637 O O . ARG A 1 603 ? -24.329 -15.800 22.092 1.00 94.31 603 ARG A O 1
ATOM 4644 N N . ARG A 1 604 ? -25.034 -14.869 24.005 1.00 93.69 604 ARG A N 1
ATOM 4645 C CA . ARG A 1 604 ? -23.704 -14.790 24.624 1.00 93.69 604 ARG A CA 1
ATOM 4646 C C . ARG A 1 604 ? -23.019 -16.156 24.714 1.00 93.69 604 ARG A C 1
ATOM 4648 O O . ARG A 1 604 ? -21.837 -16.258 24.387 1.00 93.69 604 ARG A O 1
ATOM 4655 N N . ARG A 1 605 ? -23.744 -17.207 25.118 1.00 93.38 605 ARG A N 1
ATOM 4656 C CA . ARG A 1 605 ? -23.231 -18.593 25.180 1.00 93.38 605 ARG A CA 1
ATOM 4657 C C . ARG A 1 605 ? -22.900 -19.159 23.796 1.00 93.38 605 ARG A C 1
ATOM 4659 O O . ARG A 1 605 ? -21.978 -19.960 23.677 1.00 93.38 605 ARG A O 1
ATOM 4666 N N . GLN A 1 606 ? -23.615 -18.724 22.759 1.00 92.75 606 GLN A N 1
ATOM 4667 C CA . GLN A 1 606 ? -23.339 -19.054 21.355 1.00 92.75 606 GLN A CA 1
ATOM 4668 C C . GLN A 1 606 ? -22.195 -18.215 20.753 1.00 92.75 606 GLN A C 1
ATOM 4670 O O . GLN A 1 606 ? -21.742 -18.498 19.647 1.00 92.75 606 GLN A O 1
ATOM 4675 N N . GLY A 1 607 ? -21.683 -17.223 21.490 1.00 88.50 607 GLY A N 1
ATOM 4676 C CA . GLY A 1 607 ? -20.627 -16.320 21.035 1.00 88.50 607 GLY A CA 1
ATOM 4677 C C . GLY A 1 607 ? -21.122 -15.176 20.148 1.00 88.50 607 GLY A C 1
ATOM 4678 O O . GLY A 1 607 ? -20.299 -14.493 19.538 1.00 88.50 607 GLY A O 1
ATOM 4679 N N . GLU A 1 608 ? -22.435 -14.963 20.081 1.00 91.25 608 GLU A N 1
ATOM 4680 C CA . GLU A 1 608 ? -23.063 -13.871 19.342 1.00 91.25 608 GLU A CA 1
ATOM 4681 C C . GLU A 1 608 ? -22.969 -12.547 20.111 1.00 91.25 608 GLU A C 1
ATOM 4683 O O . GLU A 1 608 ? -22.830 -12.521 21.338 1.00 91.25 608 GLU A O 1
ATOM 4688 N N . TRP A 1 609 ? -23.032 -11.441 19.369 1.00 91.81 609 TRP A N 1
ATOM 4689 C CA . TRP A 1 609 ? -22.918 -10.084 19.898 1.00 91.81 609 TRP A CA 1
ATOM 4690 C C . TRP A 1 609 ? -24.293 -9.414 19.995 1.00 91.81 609 TRP A C 1
ATOM 4692 O O . TRP A 1 609 ? -25.173 -9.664 19.176 1.00 91.81 609 TRP A O 1
ATOM 4702 N N . THR A 1 610 ? -24.471 -8.569 21.008 1.00 93.50 610 THR A N 1
ATOM 4703 C CA . THR A 1 610 ? -25.682 -7.774 21.265 1.00 93.50 610 THR A CA 1
ATOM 4704 C C . THR A 1 610 ? -25.370 -6.294 21.033 1.00 93.50 610 THR A C 1
ATOM 4706 O O . THR A 1 610 ? -24.293 -5.847 21.417 1.00 93.50 610 THR A O 1
ATOM 4709 N N . SER A 1 611 ? -26.276 -5.537 20.412 1.00 91.62 611 SER A N 1
ATOM 4710 C CA . SER A 1 611 ? -26.131 -4.082 20.210 1.00 91.62 611 SER A CA 1
ATOM 4711 C C . SER A 1 611 ? -25.956 -3.335 21.533 1.00 91.62 611 SER A C 1
ATOM 4713 O O . SER A 1 611 ? -26.499 -3.768 22.557 1.00 91.62 611 SER A O 1
ATOM 4715 N N . VAL A 1 612 ? -25.271 -2.189 21.523 1.00 90.81 612 VAL A N 1
ATOM 4716 C CA . VAL A 1 612 ? -25.124 -1.353 22.727 1.00 90.81 612 VAL A CA 1
ATOM 4717 C C . VAL A 1 612 ? -26.480 -0.888 23.257 1.00 90.81 612 VAL A C 1
ATOM 4719 O O . VAL A 1 612 ? -26.698 -0.959 24.466 1.00 90.81 612 VAL A O 1
ATOM 4722 N N . GLU A 1 613 ? -27.402 -0.471 22.388 1.00 90.38 613 GLU A N 1
ATOM 4723 C CA . GLU A 1 613 ? -28.737 -0.008 22.790 1.00 90.38 613 GLU A CA 1
ATOM 4724 C C . GLU A 1 613 ? -29.471 -1.089 23.604 1.00 90.38 613 GLU A C 1
ATOM 4726 O O . GLU A 1 613 ? -29.803 -0.893 24.776 1.00 90.38 613 GLU A O 1
ATOM 4731 N N . GLU A 1 614 ? -29.618 -2.285 23.028 1.00 92.31 614 GLU A N 1
ATOM 4732 C CA . GLU A 1 614 ? -30.217 -3.432 23.717 1.00 92.31 614 GLU A CA 1
ATOM 4733 C C . GLU A 1 614 ? -29.464 -3.785 25.012 1.00 92.31 614 GLU A C 1
ATOM 4735 O O . GLU A 1 614 ? -30.080 -3.995 26.058 1.00 92.31 614 GLU A O 1
ATOM 4740 N N . GLY A 1 615 ? -28.128 -3.804 24.982 1.00 92.56 615 GLY A N 1
ATOM 4741 C CA . GLY A 1 615 ? -27.307 -4.103 26.155 1.00 92.56 615 GLY A CA 1
ATOM 4742 C C . GLY A 1 615 ? -27.524 -3.116 27.304 1.00 92.56 615 GLY A C 1
ATOM 4743 O O . GLY A 1 615 ? -27.703 -3.522 28.452 1.00 92.56 615 GLY A O 1
ATOM 4744 N N . THR A 1 616 ? -27.562 -1.817 27.015 1.00 92.81 616 THR A N 1
ATOM 4745 C CA . THR A 1 616 ? -27.820 -0.793 28.038 1.00 92.81 616 THR A CA 1
ATOM 4746 C C . THR A 1 616 ? -29.219 -0.931 28.637 1.00 92.81 616 THR A C 1
ATOM 4748 O O . THR A 1 616 ? -29.361 -0.844 29.858 1.00 92.81 616 THR A O 1
ATOM 4751 N N . HIS A 1 617 ? -30.234 -1.263 27.832 1.00 94.00 617 HIS A N 1
ATOM 4752 C CA . HIS A 1 617 ? -31.579 -1.549 28.333 1.00 94.00 617 HIS A CA 1
ATOM 4753 C C . HIS A 1 617 ? -31.604 -2.766 29.274 1.00 94.00 617 HIS A C 1
ATOM 4755 O O . HIS A 1 617 ? -32.156 -2.703 30.376 1.00 94.00 617 HIS A O 1
ATOM 4761 N N . LEU A 1 618 ? -30.953 -3.866 28.884 1.00 95.69 618 LEU A N 1
ATOM 4762 C CA . LEU A 1 618 ? -30.848 -5.071 29.711 1.00 95.69 618 LEU A CA 1
ATOM 4763 C C . LEU A 1 618 ? -30.093 -4.812 31.021 1.00 95.69 618 LEU A C 1
ATOM 4765 O O . LEU A 1 618 ? -30.479 -5.325 32.073 1.00 95.69 618 LEU A O 1
ATOM 4769 N N . ALA A 1 619 ? -29.044 -3.989 30.985 1.00 95.06 619 ALA A N 1
ATOM 4770 C CA . ALA A 1 619 ? -28.269 -3.634 32.167 1.00 95.06 619 ALA A CA 1
ATOM 4771 C C . ALA A 1 619 ? -29.103 -2.890 33.224 1.00 95.06 619 ALA A C 1
ATOM 4773 O O . ALA A 1 619 ? -28.895 -3.117 34.418 1.00 95.06 619 ALA A O 1
ATOM 4774 N N . VAL A 1 620 ? -30.074 -2.063 32.813 1.00 95.06 620 VAL A N 1
ATOM 4775 C CA . VAL A 1 620 ? -31.023 -1.408 33.733 1.00 95.06 620 VAL A CA 1
ATOM 4776 C C . VAL A 1 620 ? -31.867 -2.449 34.471 1.00 95.06 620 VAL A C 1
ATOM 4778 O O . VAL A 1 620 ? -31.974 -2.392 35.694 1.00 95.06 620 VAL A O 1
ATOM 4781 N N . ILE A 1 621 ? -32.385 -3.458 33.764 1.00 94.56 621 ILE A N 1
ATOM 4782 C CA . ILE A 1 621 ? -33.180 -4.543 34.369 1.00 94.56 621 ILE A CA 1
ATOM 4783 C C . ILE A 1 621 ? -32.334 -5.334 35.380 1.00 94.56 621 ILE A C 1
ATOM 4785 O O . ILE A 1 621 ? -32.786 -5.646 36.483 1.00 94.56 621 ILE A O 1
ATOM 4789 N N . VAL A 1 622 ? -31.075 -5.624 35.036 1.00 95.19 622 VAL A N 1
ATOM 4790 C CA . VAL A 1 622 ? -30.134 -6.297 35.947 1.00 95.19 622 VAL A CA 1
ATOM 4791 C C . VAL A 1 622 ? -29.834 -5.434 37.178 1.00 95.19 622 VAL A C 1
ATOM 4793 O O . VAL A 1 622 ? -29.733 -5.966 38.284 1.00 95.19 622 VAL A O 1
ATOM 4796 N N . ALA A 1 623 ? -29.725 -4.113 37.020 1.00 93.44 623 ALA A N 1
ATOM 4797 C CA . ALA A 1 623 ? -29.508 -3.176 38.122 1.00 93.44 623 ALA A CA 1
ATOM 4798 C C . ALA A 1 623 ? -30.684 -3.152 39.114 1.00 93.44 623 ALA A C 1
ATOM 4800 O O . ALA A 1 623 ? -30.469 -3.166 40.332 1.00 93.44 623 ALA A O 1
ATOM 4801 N N . GLU A 1 624 ? -31.915 -3.129 38.593 1.00 91.94 624 GLU A N 1
ATOM 4802 C CA . GLU A 1 624 ? -33.150 -3.190 39.383 1.00 91.94 624 GLU A CA 1
ATOM 4803 C C . GLU A 1 624 ? -33.194 -4.483 40.210 1.00 91.94 624 GLU A C 1
ATOM 4805 O O . GLU A 1 624 ? -33.346 -4.439 41.434 1.00 91.94 624 GLU A O 1
ATOM 4810 N N . ALA A 1 625 ? -32.957 -5.629 39.564 1.00 91.25 625 ALA A N 1
ATOM 4811 C CA . ALA A 1 625 ? -32.944 -6.928 40.228 1.00 91.25 625 ALA A CA 1
ATOM 4812 C C . ALA A 1 625 ? -31.833 -7.046 41.286 1.00 91.25 625 ALA A C 1
ATOM 4814 O O . ALA A 1 625 ? -32.066 -7.551 42.383 1.00 91.25 625 ALA A O 1
ATOM 4815 N N . ASP A 1 626 ? -30.616 -6.583 40.990 1.00 91.88 626 ASP A N 1
ATOM 4816 C CA . ASP A 1 626 ? -29.497 -6.640 41.938 1.00 91.88 626 ASP A CA 1
ATOM 4817 C C . ASP A 1 626 ? -29.750 -5.775 43.183 1.00 91.88 626 ASP A C 1
ATOM 4819 O O . ASP A 1 626 ? -29.408 -6.171 44.298 1.00 91.88 626 ASP A O 1
ATOM 4823 N N . THR A 1 627 ? -30.411 -4.626 43.014 1.00 90.69 627 THR A N 1
ATOM 4824 C CA . THR A 1 627 ? -30.829 -3.773 44.137 1.00 90.69 627 THR A CA 1
ATOM 4825 C C . THR A 1 627 ? -31.844 -4.495 45.022 1.00 90.69 627 THR A C 1
ATOM 4827 O O . THR A 1 627 ? -31.636 -4.574 46.233 1.00 90.69 627 THR A O 1
ATOM 4830 N N . TYR A 1 628 ? -32.858 -5.129 44.422 1.00 90.06 628 TYR A N 1
ATOM 4831 C CA . TYR A 1 628 ? -33.824 -5.962 45.146 1.00 90.06 628 TYR A CA 1
ATOM 4832 C C . TYR A 1 628 ? -33.143 -7.089 45.941 1.00 90.06 628 TYR A C 1
ATOM 4834 O O . TYR A 1 628 ? -33.391 -7.259 47.137 1.00 90.06 628 TYR A O 1
ATOM 4842 N N . TRP A 1 629 ? -32.235 -7.843 45.313 1.00 86.94 629 TRP A N 1
ATOM 4843 C CA . TRP A 1 629 ? -31.537 -8.943 45.984 1.00 86.94 629 TRP A CA 1
ATOM 4844 C C . TRP A 1 629 ? -30.611 -8.460 47.109 1.00 86.94 629 TRP A C 1
ATOM 4846 O O . TRP A 1 629 ? -30.499 -9.141 48.133 1.00 86.94 629 TRP A O 1
ATOM 4856 N N . ARG A 1 630 ? -29.975 -7.288 46.964 1.00 87.69 630 ARG A N 1
ATOM 4857 C CA . ARG A 1 630 ? -29.171 -6.664 48.029 1.00 87.69 630 ARG A CA 1
ATOM 4858 C C . ARG A 1 630 ? -30.028 -6.245 49.222 1.00 87.69 630 ARG A C 1
ATOM 4860 O O . ARG A 1 630 ? -29.643 -6.524 50.355 1.00 87.69 630 ARG A O 1
ATOM 4867 N N . GLU A 1 631 ? -31.188 -5.637 48.987 1.00 87.25 631 GLU A N 1
ATOM 4868 C CA . GLU A 1 631 ? -32.128 -5.255 50.049 1.00 87.25 631 GLU A CA 1
ATOM 4869 C C . GLU A 1 631 ? -32.706 -6.478 50.768 1.00 87.25 631 GLU A C 1
ATOM 4871 O O . GLU A 1 631 ? -32.735 -6.518 51.998 1.00 87.25 631 GLU A O 1
ATOM 4876 N N . LEU A 1 632 ? -33.081 -7.521 50.022 1.00 82.88 632 LEU A N 1
ATOM 4877 C CA . LEU A 1 632 ? -33.555 -8.782 50.592 1.00 82.88 632 LEU A CA 1
ATOM 4878 C C . LEU A 1 632 ? -32.464 -9.466 51.433 1.00 82.88 632 LEU A C 1
ATOM 4880 O O . LEU A 1 632 ? -32.742 -9.993 52.511 1.00 82.88 632 LEU A O 1
ATOM 4884 N N . GLY A 1 633 ? -31.214 -9.445 50.959 1.00 79.31 633 GLY A N 1
ATOM 4885 C CA . GLY A 1 633 ? -30.057 -9.951 51.694 1.00 79.31 633 GLY A CA 1
ATOM 4886 C C . GLY A 1 633 ? -29.788 -9.160 52.975 1.00 79.31 633 GLY A C 1
ATOM 4887 O O . GLY A 1 633 ? -29.581 -9.760 54.028 1.00 79.31 633 GLY A O 1
ATOM 4888 N N . ALA A 1 634 ? -29.869 -7.829 52.917 1.00 76.88 634 ALA A N 1
ATOM 4889 C CA . ALA A 1 634 ? -29.731 -6.962 54.085 1.00 76.88 634 ALA A CA 1
ATOM 4890 C C . ALA A 1 634 ? -30.865 -7.175 55.104 1.00 76.88 634 ALA A C 1
ATOM 4892 O O . ALA A 1 634 ? -30.598 -7.250 56.302 1.00 76.88 634 ALA A O 1
ATOM 4893 N N . ALA A 1 635 ? -32.111 -7.352 54.654 1.00 73.56 635 ALA A N 1
ATOM 4894 C CA . ALA A 1 635 ? -33.259 -7.663 55.511 1.00 73.56 635 ALA A CA 1
ATOM 4895 C C . ALA A 1 635 ? -33.126 -9.040 56.197 1.00 73.56 635 ALA A C 1
ATOM 4897 O O . ALA A 1 635 ? -33.462 -9.194 57.372 1.00 73.56 635 ALA A O 1
ATOM 4898 N N . ARG A 1 636 ? -32.575 -10.038 55.491 1.00 72.50 636 ARG A N 1
ATOM 4899 C CA . ARG A 1 636 ? -32.284 -11.374 56.046 1.00 72.50 636 ARG A CA 1
ATOM 4900 C C . ARG A 1 636 ? -31.080 -11.390 56.988 1.00 72.50 636 ARG A C 1
ATOM 4902 O O . ARG A 1 636 ? -31.045 -12.193 57.907 1.00 72.50 636 ARG A O 1
ATOM 4909 N N . ALA A 1 637 ? -30.097 -10.518 56.774 1.00 67.81 637 ALA A N 1
ATOM 4910 C CA . ALA A 1 637 ? -28.936 -10.383 57.656 1.00 67.81 637 ALA A CA 1
ATOM 4911 C C . ALA A 1 637 ? -29.223 -9.533 58.910 1.00 67.81 637 ALA A C 1
ATOM 4913 O O . ALA A 1 637 ? -28.497 -9.623 59.895 1.00 67.81 637 ALA A O 1
ATOM 4914 N N . SER A 1 638 ? -30.267 -8.698 58.874 1.00 59.84 638 SER A N 1
ATOM 4915 C CA . SER A 1 638 ? -30.711 -7.855 59.996 1.00 59.84 638 SER A CA 1
ATOM 4916 C C . SER A 1 638 ? -31.825 -8.485 60.836 1.00 59.84 638 SER A C 1
ATOM 4918 O O . SER A 1 638 ? -32.241 -7.898 61.835 1.00 59.84 638 SER A O 1
ATOM 4920 N N . THR A 1 639 ? -32.281 -9.690 60.486 1.00 48.72 639 THR A N 1
ATOM 4921 C CA . THR A 1 639 ? -33.102 -10.520 61.373 1.00 48.72 639 THR A CA 1
ATOM 4922 C C . THR A 1 639 ? -32.164 -11.171 62.401 1.00 48.72 639 THR A C 1
ATOM 4924 O O . THR A 1 639 ? -31.304 -11.955 62.001 1.00 48.72 639 THR A O 1
ATOM 4927 N N . PRO A 1 640 ? -32.240 -10.827 63.703 1.00 48.84 640 PRO A N 1
ATOM 4928 C CA . PRO A 1 640 ? -31.392 -11.461 64.703 1.00 48.84 640 PRO A CA 1
ATOM 4929 C C . PRO A 1 640 ? -31.778 -12.933 64.842 1.00 48.84 640 PRO A C 1
ATOM 4931 O O . PRO A 1 640 ? -32.964 -13.253 64.739 1.00 48.84 640 PRO A O 1
ATOM 4934 N N . ASP A 1 641 ? -30.774 -13.782 65.094 1.00 45.62 641 ASP A N 1
ATOM 4935 C CA . ASP A 1 641 ? -30.918 -15.187 65.485 1.00 45.62 641 ASP A CA 1
ATOM 4936 C C . ASP A 1 641 ? -32.199 -15.392 66.304 1.00 45.62 641 ASP A C 1
ATOM 4938 O O . ASP A 1 641 ? -32.344 -14.853 67.408 1.00 45.62 641 ASP A O 1
ATOM 4942 N N . GLU A 1 642 ? -33.129 -16.186 65.765 1.00 43.91 642 GLU A N 1
ATOM 4943 C CA . GLU A 1 642 ? -34.123 -16.848 66.595 1.00 43.91 642 GLU A CA 1
ATOM 4944 C C . GLU A 1 642 ? -33.350 -17.599 67.678 1.0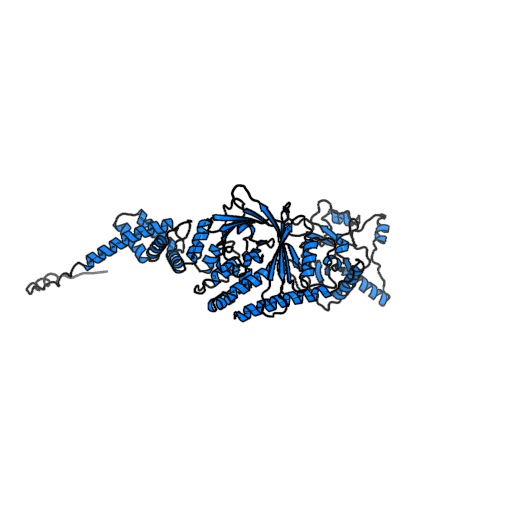0 43.91 642 GLU A C 1
ATOM 4946 O O . GLU A 1 642 ? -32.621 -18.556 67.407 1.00 43.91 642 GLU A O 1
ATOM 4951 N N . ALA A 1 643 ? -33.470 -17.090 68.904 1.00 41.31 643 ALA A N 1
ATOM 4952 C CA . ALA A 1 643 ? -32.910 -17.684 70.097 1.00 41.31 643 ALA A CA 1
ATOM 4953 C C . ALA A 1 643 ? -33.155 -19.197 70.100 1.00 41.31 643 ALA A C 1
ATOM 4955 O O . ALA A 1 643 ? -34.260 -19.657 69.794 1.00 41.31 643 ALA A O 1
ATOM 4956 N N . GLU A 1 644 ? -32.116 -19.945 70.481 1.00 42.84 644 GLU A N 1
ATOM 4957 C CA . GLU A 1 644 ? -32.182 -21.381 70.736 1.00 42.84 644 GLU A CA 1
ATOM 4958 C C . GLU A 1 644 ? -33.514 -21.758 71.405 1.00 42.84 644 GLU A C 1
ATOM 4960 O O . GLU A 1 644 ? -33.926 -21.097 72.369 1.00 42.84 644 GLU A O 1
ATOM 4965 N N . PRO A 1 645 ? -34.194 -22.831 70.961 1.00 40.91 645 PRO A N 1
ATOM 4966 C CA . PRO A 1 645 ? -35.400 -23.265 71.630 1.00 40.91 645 PRO A CA 1
ATOM 4967 C C . PRO A 1 645 ? -35.033 -23.659 73.060 1.00 40.91 645 PRO A C 1
ATOM 4969 O O . PRO A 1 645 ? -34.358 -24.663 73.305 1.00 40.91 645 PRO A O 1
ATOM 4972 N N . VAL A 1 646 ? -35.502 -22.854 74.015 1.00 42.88 646 VAL A N 1
ATOM 4973 C CA . VAL A 1 646 ? -35.515 -23.183 75.437 1.00 42.88 646 VAL A CA 1
ATOM 4974 C C . VAL A 1 646 ? -36.154 -24.560 75.569 1.00 42.88 646 VAL A C 1
ATOM 4976 O O . VAL A 1 646 ? -37.352 -24.723 75.347 1.00 42.88 646 VAL A O 1
ATOM 4979 N N . LYS A 1 647 ? -35.351 -25.570 75.920 1.00 38.72 647 LYS A N 1
ATOM 4980 C CA . LYS A 1 647 ? -35.847 -26.883 76.342 1.00 38.72 647 LYS A CA 1
ATOM 4981 C C . LYS A 1 647 ? -36.777 -26.681 77.543 1.00 38.72 647 LYS A C 1
ATOM 4983 O O . LYS A 1 647 ? -36.278 -26.292 78.601 1.00 38.72 647 LYS A O 1
ATOM 4988 N N . PRO A 1 648 ? -38.076 -27.018 77.469 1.00 37.75 648 PRO A N 1
ATOM 4989 C CA . PRO A 1 648 ? -38.834 -27.238 78.680 1.00 37.75 648 PRO A CA 1
ATOM 4990 C C . PRO A 1 648 ? -38.452 -28.616 79.223 1.00 37.75 648 PRO A C 1
ATOM 4992 O O . PRO A 1 648 ? -38.578 -29.647 78.557 1.00 37.75 648 PRO A O 1
ATOM 4995 N N . ALA A 1 649 ? -37.941 -28.625 80.448 1.00 41.12 649 ALA A N 1
ATOM 4996 C CA . ALA A 1 649 ? -37.782 -29.836 81.222 1.00 41.12 649 ALA A CA 1
ATOM 4997 C C . ALA A 1 649 ? -39.166 -30.445 81.514 1.00 41.12 649 ALA A C 1
ATOM 4999 O O . ALA A 1 649 ? -39.987 -29.826 82.183 1.00 41.12 649 ALA A O 1
ATOM 5000 N N . GLY A 1 650 ? -39.381 -31.686 81.070 1.00 35.62 650 GLY A N 1
ATOM 5001 C CA . GLY A 1 650 ? -40.269 -32.625 81.756 1.00 35.62 650 GLY A CA 1
ATOM 5002 C C . GLY A 1 650 ? -41.519 -33.110 81.010 1.00 35.62 650 GLY A C 1
ATOM 5003 O O . GLY A 1 650 ? -42.387 -32.339 80.625 1.00 35.62 650 GLY A O 1
ATOM 5004 N N . LEU A 1 651 ? -41.643 -34.447 80.994 1.00 37.53 651 LEU A N 1
ATOM 5005 C CA . LEU A 1 651 ? -42.885 -35.219 81.194 1.00 37.53 651 LEU A CA 1
ATOM 5006 C C . LEU A 1 651 ? -43.788 -35.661 80.025 1.00 37.53 651 LEU A C 1
ATOM 5008 O O . LEU A 1 651 ? -44.903 -36.090 80.292 1.00 37.53 651 LEU A O 1
ATOM 5012 N N . LEU A 1 652 ? -43.314 -35.748 78.775 1.00 37.12 652 LEU A N 1
ATOM 5013 C CA . LEU A 1 652 ? -44.032 -36.511 77.722 1.00 37.12 652 LEU A CA 1
ATOM 5014 C C . LEU A 1 652 ? -43.115 -37.393 76.848 1.00 37.12 652 LEU A C 1
ATOM 5016 O O . LEU A 1 652 ? -43.313 -37.544 75.646 1.00 37.12 652 LEU A O 1
ATOM 5020 N N . ALA A 1 653 ? -42.133 -38.049 77.477 1.00 39.47 653 ALA A N 1
ATOM 5021 C CA . ALA A 1 653 ? -41.382 -39.174 76.896 1.00 39.47 653 ALA A CA 1
ATOM 5022 C C . ALA A 1 653 ? -42.135 -40.523 76.996 1.00 39.47 653 ALA A C 1
ATOM 5024 O O . ALA A 1 653 ? -41.586 -41.587 76.718 1.00 39.47 653 ALA A O 1
ATOM 5025 N N . THR A 1 654 ? -43.414 -40.490 77.360 1.00 43.19 654 THR A N 1
ATOM 5026 C CA . THR A 1 654 ? -44.248 -41.670 77.578 1.00 43.19 654 THR A CA 1
ATOM 5027 C C . THR A 1 654 ? -45.521 -41.459 76.771 1.00 43.19 654 THR A C 1
ATOM 5029 O O . THR A 1 654 ? -46.269 -40.556 77.111 1.00 43.19 654 THR A O 1
ATOM 5032 N N . VAL A 1 655 ? -45.712 -42.213 75.676 1.00 39.62 655 VAL A N 1
ATOM 5033 C CA . VAL A 1 655 ? -47.004 -42.588 75.022 1.00 39.62 655 VAL A CA 1
ATOM 5034 C C . VAL A 1 655 ? -46.833 -42.971 73.535 1.00 39.62 655 VAL A C 1
ATOM 5036 O O . VAL A 1 655 ? -47.697 -43.643 72.983 1.00 39.62 655 VAL A O 1
ATOM 5039 N N . ARG A 1 656 ? -45.694 -42.726 72.869 1.00 36.66 656 ARG A N 1
ATOM 5040 C CA . ARG A 1 656 ? -45.506 -43.177 71.463 1.00 36.66 656 ARG A CA 1
ATOM 5041 C C . ARG A 1 656 ? -44.976 -44.608 71.266 1.00 36.66 656 ARG A C 1
ATOM 5043 O O . ARG A 1 656 ? -44.674 -44.994 70.144 1.00 36.66 656 ARG A O 1
ATOM 5050 N N . GLY A 1 657 ? -44.923 -45.408 72.334 1.00 37.06 657 GLY A N 1
ATOM 5051 C CA . GLY A 1 657 ? -44.544 -46.830 72.309 1.00 37.06 657 GLY A CA 1
ATOM 5052 C C . GLY A 1 657 ? -45.711 -47.828 72.344 1.00 37.06 657 GLY A C 1
ATOM 5053 O O . GLY A 1 657 ? -45.459 -49.024 72.444 1.00 37.06 657 GLY A O 1
ATOM 5054 N N . PHE A 1 658 ? -46.971 -47.373 72.286 1.00 40.38 658 PHE A N 1
ATOM 5055 C CA . PHE A 1 658 ? -48.138 -48.223 72.583 1.00 40.38 658 PHE A CA 1
ATOM 5056 C C . PHE A 1 658 ? -49.076 -48.555 71.407 1.00 40.38 658 PHE A C 1
ATOM 5058 O O . PHE A 1 658 ? -50.035 -49.287 71.619 1.00 40.38 658 PHE A O 1
ATOM 5065 N N . PHE A 1 659 ? -48.812 -48.095 70.174 1.00 43.25 659 PHE A N 1
ATOM 5066 C CA . PHE A 1 659 ? -49.761 -48.291 69.057 1.00 43.25 659 PHE A CA 1
ATOM 5067 C C . PHE A 1 659 ? -49.263 -49.054 67.820 1.00 43.25 659 PHE A C 1
ATOM 5069 O O . PHE A 1 659 ? -50.031 -49.207 66.879 1.00 43.25 659 PHE A O 1
ATOM 5076 N N . PHE A 1 660 ? -48.048 -49.614 67.800 1.00 41.94 660 PHE A N 1
ATOM 5077 C CA . PHE A 1 660 ? -47.600 -50.425 66.653 1.00 41.94 660 PHE A CA 1
ATOM 5078 C C . PHE A 1 660 ? -46.900 -51.728 67.070 1.00 41.94 660 PHE A C 1
ATOM 5080 O O . PHE A 1 660 ? -45.685 -51.878 66.955 1.00 41.94 660 PHE A O 1
ATOM 5087 N N . ARG A 1 661 ? -47.692 -52.707 67.535 1.00 34.06 661 ARG A N 1
ATOM 5088 C CA . ARG A 1 661 ? -47.357 -54.143 67.484 1.00 34.06 661 ARG A CA 1
ATOM 5089 C C . ARG A 1 661 ? -48.633 -55.003 67.440 1.00 34.06 661 ARG A C 1
ATOM 5091 O O . ARG A 1 661 ? -49.374 -55.048 68.413 1.00 34.06 661 ARG A O 1
ATOM 5098 N N . GLY A 1 662 ? -48.808 -55.728 66.328 1.00 31.25 662 GLY A N 1
ATOM 5099 C CA . GLY A 1 662 ? -49.793 -56.806 66.101 1.00 31.25 662 GLY A CA 1
ATOM 5100 C C . GLY A 1 662 ? -50.872 -56.409 65.083 1.00 31.25 662 GLY A C 1
ATOM 5101 O O . GLY A 1 662 ? -51.586 -55.453 65.331 1.00 31.25 662 GLY A O 1
ATOM 5102 N N . ALA A 1 663 ? -51.062 -57.035 63.917 1.00 34.34 663 ALA A N 1
ATOM 5103 C CA . ALA A 1 663 ? -50.668 -58.346 63.386 1.00 34.34 663 ALA A CA 1
ATOM 5104 C C . ALA A 1 663 ? -50.421 -58.219 61.856 1.00 34.34 663 ALA A C 1
ATOM 5106 O O . ALA A 1 663 ? -51.067 -57.408 61.210 1.00 34.34 663 ALA A O 1
ATOM 5107 N N . SER A 1 664 ? -49.379 -58.789 61.235 1.00 33.91 664 SER A N 1
ATOM 5108 C CA . SER A 1 664 ? -49.052 -60.202 60.948 1.00 33.91 664 SER A CA 1
ATOM 5109 C C . SER A 1 664 ? -49.963 -60.910 59.926 1.00 33.91 664 SER A C 1
ATOM 5111 O O . SER A 1 664 ? -51.121 -61.173 60.241 1.00 33.91 664 SER A O 1
ATOM 5113 N N . LYS A 1 665 ? -49.301 -61.384 58.847 1.00 35.88 665 LYS A N 1
ATOM 5114 C CA . LYS A 1 665 ? -49.639 -62.471 57.891 1.00 35.88 665 LYS A CA 1
ATOM 5115 C C . LYS A 1 665 ? -50.662 -62.110 56.811 1.00 35.88 665 LYS A C 1
ATOM 5117 O O . LYS A 1 665 ? -51.653 -61.474 57.113 1.00 35.88 665 LYS A O 1
ATOM 5122 N N . ALA A 1 666 ? -50.551 -62.518 55.549 1.00 33.88 666 ALA A N 1
ATOM 5123 C CA . ALA A 1 666 ? -49.732 -63.456 54.753 1.00 33.88 666 ALA A CA 1
ATOM 5124 C C . ALA A 1 666 ? -50.344 -63.359 53.320 1.00 33.88 666 ALA A C 1
ATOM 5126 O O . ALA A 1 666 ? -51.463 -62.874 53.207 1.00 33.88 666 ALA A O 1
ATOM 5127 N N . ALA A 1 667 ? -49.831 -63.819 52.184 1.00 35.66 667 ALA A N 1
ATOM 5128 C CA . ALA A 1 667 ? -48.587 -64.371 51.664 1.00 35.66 667 ALA A CA 1
ATOM 5129 C C . ALA A 1 667 ? -48.856 -64.638 50.158 1.00 35.66 667 ALA A C 1
ATOM 5131 O O . ALA A 1 667 ? -50.018 -64.776 49.784 1.00 35.66 667 ALA A O 1
ATOM 5132 N N . GLN A 1 668 ? -47.779 -64.835 49.383 1.00 35.53 668 GLN A N 1
ATOM 5133 C CA . GLN A 1 668 ? -47.716 -65.517 48.071 1.00 35.53 668 GLN A CA 1
ATOM 5134 C C . GLN A 1 668 ? -48.354 -64.759 46.888 1.00 35.53 668 GLN A C 1
ATOM 5136 O O . GLN A 1 668 ? -49.452 -64.236 46.994 1.00 35.53 668 GLN A O 1
ATOM 5141 N N . SER A 1 669 ? -47.711 -64.635 45.728 1.00 41.34 669 SER A N 1
ATOM 5142 C CA . SER A 1 669 ? -46.615 -65.400 45.104 1.00 41.34 669 SER A CA 1
ATOM 5143 C C . SER A 1 669 ? -45.640 -64.491 44.370 1.00 41.34 669 SER A C 1
ATOM 5145 O O . SER A 1 669 ? -46.151 -63.543 43.730 1.00 41.34 669 SER A O 1
#